Protein AF-0000000070210033 (afdb_homodimer)

pLDDT: mean 95.61, std 8.08, range [55.47, 98.96]

Structure (mmCIF, N/CA/C/O backbone):
data_AF-0000000070210033-model_v1
#
loop_
_entity.id
_entity.type
_entity.pdbx_description
1 polymer 'NAD(P)-binding protein'
#
loop_
_atom_site.group_PDB
_atom_site.id
_atom_site.type_symbol
_atom_site.label_atom_id
_atom_site.label_alt_id
_atom_site.label_comp_id
_atom_site.label_asym_id
_atom_site.label_entity_id
_atom_site.label_seq_id
_atom_site.pdbx_PDB_ins_code
_atom_site.Cartn_x
_atom_site.Cartn_y
_atom_site.Cartn_z
_atom_site.occupancy
_atom_site.B_iso_or_equiv
_atom_site.auth_seq_id
_atom_site.auth_comp_id
_atom_site.auth_asym_id
_atom_site.auth_atom_id
_atom_site.pdbx_PDB_model_num
ATOM 1 N N . MET A 1 1 ? 19.943 11.085 -7.91 1 56.71 1 MET A N 1
ATOM 2 C CA . MET A 1 1 ? 18.759 10.621 -8.628 1 56.71 1 MET A CA 1
ATOM 3 C C . MET A 1 1 ? 17.769 11.762 -8.841 1 56.71 1 MET A C 1
ATOM 5 O O . MET A 1 1 ? 17.49 12.527 -7.916 1 56.71 1 MET A O 1
ATOM 9 N N . ALA A 1 2 ? 17.487 12.07 -10.104 1 65.94 2 ALA A N 1
ATOM 10 C CA . ALA A 1 2 ? 16.53 13.128 -10.418 1 65.94 2 ALA A CA 1
ATOM 11 C C . ALA A 1 2 ? 15.145 12.55 -10.693 1 65.94 2 ALA A C 1
ATOM 13 O O . ALA A 1 2 ? 15.019 11.477 -11.287 1 65.94 2 ALA A O 1
ATOM 14 N N . PHE A 1 3 ? 14.097 13.144 -10.146 1 79.43 3 PHE A N 1
ATOM 15 C CA . PHE A 1 3 ? 12.714 12.754 -10.397 1 79.43 3 PHE A CA 1
ATOM 16 C C . PHE A 1 3 ? 12.131 13.547 -11.561 1 79.43 3 PHE A C 1
ATOM 18 O O . PHE A 1 3 ? 12.392 14.745 -11.695 1 79.43 3 PHE A O 1
ATOM 25 N N . PRO A 1 4 ? 11.462 12.76 -12.427 1 79.93 4 PRO A N 1
ATOM 26 C CA . PRO A 1 4 ? 10.789 13.547 -13.463 1 79.93 4 PRO A CA 1
ATOM 27 C C . PRO A 1 4 ? 9.85 14.603 -12.884 1 79.93 4 PRO A C 1
ATOM 29 O O . PRO A 1 4 ? 9.079 14.312 -11.966 1 79.93 4 PRO A O 1
ATOM 32 N N . PRO A 1 5 ? 10.007 15.756 -13.332 1 85.31 5 PRO A N 1
ATOM 33 C CA . PRO A 1 5 ? 9.223 16.82 -12.701 1 85.31 5 PRO A CA 1
ATOM 34 C C . PRO A 1 5 ? 7.782 16.868 -13.204 1 85.31 5 PRO A C 1
ATOM 36 O O . PRO A 1 5 ? 7.536 16.695 -14.401 1 85.31 5 PRO A O 1
ATOM 39 N N . TYR A 1 6 ? 6.819 16.996 -12.368 1 94.7 6 TYR A N 1
ATOM 40 C CA . TYR A 1 6 ? 5.425 17.268 -12.698 1 94.7 6 TYR A CA 1
ATOM 41 C C . TYR A 1 6 ? 5.235 18.724 -13.107 1 94.7 6 TYR A C 1
ATOM 43 O O . TYR A 1 6 ? 4.443 19.026 -14.002 1 94.7 6 TYR A O 1
ATOM 51 N N . THR A 1 7 ? 5.944 19.663 -12.496 1 96.8 7 THR A N 1
ATOM 52 C CA . THR A 1 7 ? 5.999 21.07 -12.878 1 96.8 7 THR A CA 1
ATOM 53 C C . THR A 1 7 ? 7.344 21.405 -13.517 1 96.8 7 THR A C 1
ATOM 55 O O . THR A 1 7 ? 8.338 20.716 -13.28 1 96.8 7 THR A O 1
ATOM 58 N N . LYS A 1 8 ? 7.424 22.388 -14.328 1 95.66 8 LYS A N 1
ATOM 59 C CA . LYS A 1 8 ? 8.664 22.818 -14.967 1 95.66 8 LYS A CA 1
ATOM 60 C C . LYS A 1 8 ? 9.668 23.324 -13.935 1 95.66 8 LYS A C 1
ATOM 62 O O . LYS A 1 8 ? 10.865 23.048 -14.039 1 95.66 8 LYS A O 1
ATOM 67 N N . THR A 1 9 ? 9.161 24.055 -13.019 1 96.87 9 THR A N 1
ATOM 68 C CA . THR A 1 9 ? 9.991 24.565 -11.934 1 96.87 9 THR A CA 1
ATOM 69 C C . THR A 1 9 ? 9.979 23.605 -10.747 1 96.87 9 THR A C 1
ATOM 71 O O . THR A 1 9 ? 8.915 23.152 -10.319 1 96.87 9 THR A O 1
ATOM 74 N N . PHE A 1 10 ? 11.129 23.242 -10.249 1 95.7 10 PHE A N 1
ATOM 75 C CA . PHE A 1 10 ? 11.326 22.354 -9.109 1 95.7 10 PHE A CA 1
ATOM 76 C C . PHE A 1 10 ? 12.088 23.063 -7.996 1 95.7 10 PHE A C 1
ATOM 78 O O . PHE A 1 10 ? 13.24 23.459 -8.18 1 95.7 10 PHE A O 1
ATOM 85 N N . HIS A 1 11 ? 11.518 23.191 -6.865 1 96.64 11 HIS A N 1
ATOM 86 C CA . HIS A 1 11 ? 12.1 23.969 -5.777 1 96.64 11 HIS A CA 1
ATOM 87 C C . HIS A 1 11 ? 12.81 23.067 -4.773 1 96.64 11 HIS A C 1
ATOM 89 O O . HIS A 1 11 ? 12.348 21.958 -4.493 1 96.64 11 HIS A O 1
ATOM 95 N N . ARG A 1 12 ? 13.816 23.572 -4.175 1 95.77 12 ARG A N 1
ATOM 96 C CA . ARG A 1 12 ? 14.548 22.844 -3.144 1 95.77 12 ARG A CA 1
ATOM 97 C C . ARG A 1 12 ? 14.51 23.59 -1.815 1 95.77 12 ARG A C 1
ATOM 99 O O . ARG A 1 12 ? 15.061 23.12 -0.817 1 95.77 12 ARG A O 1
ATOM 106 N N . GLY A 1 13 ? 13.928 24.704 -1.829 1 97.53 13 GLY A N 1
ATOM 107 C CA . GLY A 1 13 ? 13.705 25.538 -0.659 1 97.53 13 GLY A CA 1
ATOM 108 C C . GLY A 1 13 ? 12.422 26.343 -0.735 1 97.53 13 GLY A C 1
ATOM 109 O O . GLY A 1 13 ? 11.717 26.303 -1.746 1 97.53 13 GLY A O 1
ATOM 110 N N . SER A 1 14 ? 12.121 27.005 0.297 1 98.03 14 SER A N 1
ATOM 111 C CA . SER A 1 14 ? 10.946 27.87 0.306 1 98.03 14 SER A CA 1
ATOM 112 C C . SER A 1 14 ? 11.065 28.974 -0.739 1 98.03 14 SER A C 1
ATOM 114 O O . SER A 1 14 ? 12.17 29.31 -1.172 1 98.03 14 SER A O 1
ATOM 116 N N . TYR A 1 15 ? 9.993 29.466 -1.192 1 98.43 15 TYR A N 1
ATOM 117 C CA . TYR A 1 15 ? 9.917 30.542 -2.174 1 98.43 15 TYR A CA 1
ATOM 118 C C . TYR A 1 15 ? 8.675 31.396 -1.951 1 98.43 15 TYR A C 1
ATOM 120 O O . TYR A 1 15 ? 7.864 31.106 -1.069 1 98.43 15 TYR A O 1
ATOM 128 N N . ALA A 1 16 ? 8.452 32.456 -2.593 1 98.34 16 ALA A N 1
ATOM 129 C CA . ALA A 1 16 ? 7.467 33.497 -2.307 1 98.34 16 ALA A CA 1
ATOM 130 C C . ALA A 1 16 ? 6.05 32.931 -2.325 1 98.34 16 ALA A C 1
ATOM 132 O O . ALA A 1 16 ? 5.217 33.301 -1.494 1 98.34 16 ALA A O 1
ATOM 133 N N . GLY A 1 17 ? 5.741 32.015 -3.205 1 98.44 17 GLY A N 1
ATOM 134 C CA . GLY A 1 17 ? 4.4 31.493 -3.408 1 98.44 17 GLY A CA 1
ATOM 135 C C . GLY A 1 17 ? 3.882 30.699 -2.224 1 98.44 17 GLY A C 1
ATOM 136 O O . GLY A 1 17 ? 2.671 30.539 -2.058 1 98.44 17 GLY A O 1
ATOM 137 N N . ILE A 1 18 ? 4.839 30.239 -1.343 1 98.82 18 ILE A N 1
ATOM 138 C CA . ILE A 1 18 ? 4.398 29.399 -0.235 1 98.82 18 ILE A CA 1
ATOM 139 C C . ILE A 1 18 ? 4.888 29.988 1.086 1 98.82 18 ILE A C 1
ATOM 141 O O . ILE A 1 18 ? 4.934 29.293 2.104 1 98.82 18 ILE A O 1
ATOM 145 N N . ASP A 1 19 ? 5.311 31.251 1.112 1 98.82 19 ASP A N 1
ATOM 146 C CA . ASP A 1 19 ? 5.798 31.919 2.315 1 98.82 19 ASP A CA 1
ATOM 147 C C . ASP A 1 19 ? 4.708 31.993 3.382 1 98.82 19 ASP A C 1
ATOM 149 O O . ASP A 1 19 ? 3.67 32.623 3.172 1 98.82 19 ASP A O 1
ATOM 153 N N . PRO A 1 20 ? 4.911 31.432 4.564 1 98.64 20 PRO A N 1
ATOM 154 C CA . PRO A 1 20 ? 3.854 31.355 5.576 1 98.64 20 PRO A CA 1
ATOM 155 C C . PRO A 1 20 ? 3.413 32.729 6.074 1 98.64 20 PRO A C 1
ATOM 157 O O . PRO A 1 20 ? 2.354 32.854 6.694 1 98.64 20 PRO A O 1
ATOM 160 N N . SER A 1 21 ? 4.181 33.733 5.837 1 98.46 21 SER A N 1
ATOM 161 C CA . SER A 1 21 ? 3.855 35.065 6.337 1 98.46 21 SER A CA 1
ATOM 162 C C . SER A 1 21 ? 2.853 35.767 5.427 1 98.46 21 SER A C 1
ATOM 164 O O . SER A 1 21 ? 2.34 36.835 5.767 1 98.46 21 SER A O 1
ATOM 166 N N . ARG A 1 22 ? 2.555 35.194 4.24 1 98.46 22 ARG A N 1
ATOM 167 C CA . ARG A 1 22 ? 1.55 35.777 3.357 1 98.46 22 ARG A CA 1
ATOM 168 C C . ARG A 1 22 ? 0.189 35.836 4.042 1 98.46 22 ARG A C 1
ATOM 170 O O . ARG A 1 22 ? -0.288 34.833 4.576 1 98.46 22 ARG A O 1
ATOM 177 N N . PRO A 1 23 ? -0.469 36.957 3.997 1 98.13 23 PRO A N 1
ATOM 178 C CA . PRO A 1 23 ? -1.758 37.099 4.679 1 98.13 23 PRO A CA 1
ATOM 179 C C . PRO A 1 23 ? -2.817 36.138 4.144 1 98.13 23 PRO A C 1
ATOM 181 O O . PRO A 1 23 ? -3.689 35.693 4.895 1 98.13 23 PRO A O 1
ATOM 184 N N . GLU A 1 24 ? -2.724 35.791 2.845 1 97.89 24 GLU A N 1
ATOM 185 C CA . GLU A 1 24 ? -3.704 34.916 2.208 1 97.89 24 GLU A CA 1
ATOM 186 C C . GLU A 1 24 ? -3.604 33.492 2.747 1 97.89 24 GLU A C 1
ATOM 188 O O . GLU A 1 24 ? -4.517 32.686 2.559 1 97.89 24 GLU A O 1
ATOM 193 N N . LEU A 1 25 ? -2.464 33.172 3.457 1 98.66 25 LEU A N 1
ATOM 194 C CA . LEU A 1 25 ? -2.233 31.82 3.953 1 98.66 25 LEU A CA 1
ATOM 195 C C . LEU A 1 25 ? -2.451 31.751 5.461 1 98.66 25 LEU A C 1
ATOM 197 O O . LEU A 1 25 ? -2.125 30.744 6.094 1 98.66 25 LEU A O 1
ATOM 201 N N . SER A 1 26 ? -2.985 32.823 6.038 1 98.74 26 SER A N 1
ATOM 202 C CA . SER A 1 26 ? -3.133 32.923 7.486 1 98.74 26 SER A CA 1
ATOM 203 C C . SER A 1 26 ? -3.951 31.76 8.039 1 98.74 26 SER A C 1
ATOM 205 O O . SER A 1 26 ? -4.983 31.395 7.472 1 98.74 26 SER A O 1
ATOM 207 N N . THR A 1 27 ? -3.48 31.236 9.176 1 98.58 27 THR A N 1
ATOM 208 C CA . THR A 1 27 ? -4.213 30.192 9.883 1 98.58 27 THR A CA 1
ATOM 209 C C . THR A 1 27 ? -4.677 30.687 11.25 1 98.58 27 THR A C 1
ATOM 211 O O . THR A 1 27 ? -4.825 29.898 12.185 1 98.58 27 THR A O 1
ATOM 214 N N . SER A 1 28 ? -4.759 32.03 11.337 1 98.32 28 SER A N 1
ATOM 215 C CA . SER A 1 28 ? -5.306 32.633 12.548 1 98.32 28 SER A CA 1
ATOM 216 C C . SER A 1 28 ? -6.688 32.072 12.869 1 98.32 28 SER A C 1
ATOM 218 O O . SER A 1 28 ? -7.523 31.917 11.975 1 98.32 28 SER A O 1
ATOM 220 N N . GLY A 1 29 ? -6.873 31.681 14.12 1 98.05 29 GLY A N 1
ATOM 221 C CA . GLY A 1 29 ? -8.162 31.183 14.571 1 98.05 29 GLY A CA 1
ATOM 222 C C . GLY A 1 29 ? -8.288 29.675 14.47 1 98.05 29 GLY A C 1
ATOM 223 O O . GLY A 1 29 ? -9.286 29.099 14.908 1 98.05 29 GLY A O 1
ATOM 224 N N . LYS A 1 30 ? -7.311 29.044 13.954 1 98.63 30 LYS A N 1
ATOM 225 C CA . LYS A 1 30 ? -7.356 27.596 13.778 1 98.63 30 LYS A CA 1
ATOM 226 C C . LYS A 1 30 ? -6.602 26.882 14.896 1 98.63 30 LYS A C 1
ATOM 228 O O . LYS A 1 30 ? -5.745 27.478 15.553 1 98.63 30 LYS A O 1
ATOM 233 N N . VAL A 1 31 ? -6.968 25.667 15.124 1 98.89 31 VAL A N 1
ATOM 234 C CA . VAL A 1 31 ? -6.218 24.743 15.969 1 98.89 31 VAL A CA 1
ATOM 235 C C . VAL A 1 31 ? -5.526 23.695 15.1 1 98.89 31 VAL A C 1
ATOM 237 O O . VAL A 1 31 ? -6.172 23.025 14.291 1 98.89 31 VAL A O 1
ATOM 240 N N . VAL A 1 32 ? -4.198 23.562 15.254 1 98.92 32 VAL A N 1
ATOM 241 C CA . VAL A 1 32 ? -3.445 22.613 14.44 1 98.92 32 VAL A CA 1
ATOM 242 C C . VAL A 1 32 ? -2.773 21.579 15.341 1 98.92 32 VAL A C 1
ATOM 244 O O . VAL A 1 32 ? -2.26 21.918 16.41 1 98.92 32 VAL A O 1
ATOM 247 N N . LEU A 1 33 ? -2.876 20.319 14.992 1 98.94 33 LEU A N 1
ATOM 248 C CA . LEU A 1 33 ? -2.18 19.232 15.672 1 98.94 33 LEU A CA 1
ATOM 249 C C . LEU A 1 33 ? -1.154 18.582 14.749 1 98.94 33 LEU A C 1
ATOM 251 O O . LEU A 1 33 ? -1.484 18.184 13.629 1 98.94 33 LEU A O 1
ATOM 255 N N . ILE A 1 34 ? 0.093 18.484 15.184 1 98.95 34 ILE A N 1
ATOM 256 C CA . ILE A 1 34 ? 1.198 17.96 14.388 1 98.95 34 ILE A CA 1
ATOM 257 C C . ILE A 1 34 ? 1.82 16.759 15.096 1 98.95 34 ILE A C 1
ATOM 259 O O . ILE A 1 34 ? 2.298 16.876 16.227 1 98.95 34 ILE A O 1
ATOM 263 N N . THR A 1 35 ? 1.81 15.63 14.47 1 98.88 35 THR A N 1
ATOM 264 C CA . THR A 1 35 ? 2.517 14.482 15.026 1 98.88 35 THR A CA 1
ATOM 265 C C . THR A 1 35 ? 3.99 14.509 14.625 1 98.88 35 THR A C 1
ATOM 267 O O . THR A 1 35 ? 4.341 15.03 13.565 1 98.88 35 THR A O 1
ATOM 270 N N . GLY A 1 36 ? 4.812 13.935 15.465 1 98.2 36 GLY A N 1
ATOM 271 C CA . GLY A 1 36 ? 6.241 14.086 15.241 1 98.2 36 GLY A CA 1
ATOM 272 C C . GLY A 1 36 ? 6.717 15.52 15.375 1 98.2 36 GLY A C 1
ATOM 273 O O . GLY A 1 36 ? 7.649 15.938 14.684 1 98.2 36 GLY A O 1
ATOM 274 N N . GLY A 1 37 ? 6.081 16.263 16.156 1 97.94 37 GLY A N 1
ATOM 275 C CA . GLY A 1 37 ? 6.304 17.698 16.23 1 97.94 37 GLY A CA 1
ATOM 276 C C . GLY A 1 37 ? 7.52 18.071 17.056 1 97.94 37 GLY A C 1
ATOM 277 O O . GLY A 1 37 ? 7.858 19.251 17.175 1 97.94 37 GLY A O 1
ATOM 278 N N . GLY A 1 38 ? 8.256 17.077 17.562 1 96.37 38 GLY A N 1
ATOM 279 C CA . GLY A 1 38 ? 9.364 17.347 18.465 1 96.37 38 GLY A CA 1
ATOM 280 C C . GLY A 1 38 ? 10.697 17.472 17.753 1 96.37 38 GLY A C 1
ATOM 281 O O . GLY A 1 38 ? 11.688 17.898 18.349 1 96.37 38 GLY A O 1
ATOM 282 N N . SER A 1 39 ? 10.76 17.134 16.461 1 93.8 39 SER A N 1
ATOM 283 C CA . SER A 1 39 ? 12.035 17.178 15.752 1 93.8 39 SER A CA 1
ATOM 284 C C . SER A 1 39 ? 11.828 17.175 14.242 1 93.8 39 SER A C 1
ATOM 286 O O . SER A 1 39 ? 10.706 16.992 13.764 1 93.8 39 SER A O 1
ATOM 288 N N . GLY A 1 40 ? 12.888 17.545 13.581 1 95.55 40 GLY A N 1
ATOM 289 C CA . GLY A 1 40 ? 12.912 17.405 12.133 1 95.55 40 GLY A CA 1
ATOM 290 C C . GLY A 1 40 ? 11.862 18.249 11.435 1 95.55 40 GLY A C 1
ATOM 291 O O . GLY A 1 40 ? 11.718 19.438 11.729 1 95.55 40 GLY A O 1
ATOM 292 N N . ILE A 1 41 ? 11.198 17.648 10.481 1 97.99 41 ILE A N 1
ATOM 293 C CA . ILE A 1 41 ? 10.239 18.332 9.621 1 97.99 41 ILE A CA 1
ATOM 294 C C . ILE A 1 41 ? 9.036 18.783 10.446 1 97.99 41 ILE A C 1
ATOM 296 O O . ILE A 1 41 ? 8.551 19.905 10.286 1 97.99 41 ILE A O 1
ATOM 300 N N . GLY A 1 42 ? 8.57 17.931 11.417 1 98.48 42 GLY A N 1
ATOM 301 C CA . GLY A 1 42 ? 7.419 18.253 12.245 1 98.48 42 GLY A CA 1
ATOM 302 C C . GLY A 1 42 ? 7.627 19.487 13.102 1 98.48 42 GLY A C 1
ATOM 303 O O . GLY A 1 42 ? 6.722 20.314 13.239 1 98.48 42 GLY A O 1
ATOM 304 N N . CYS A 1 43 ? 8.82 19.573 13.638 1 98.33 43 CYS A N 1
ATOM 305 C CA . CYS A 1 43 ? 9.173 20.75 14.423 1 98.33 43 CYS A CA 1
ATOM 306 C C . CYS A 1 43 ? 9.12 22.011 13.568 1 98.33 43 CYS A C 1
ATOM 308 O O . CYS A 1 43 ? 8.536 23.017 13.974 1 98.33 43 CYS A O 1
ATOM 310 N N . ARG A 1 44 ? 9.652 21.968 12.416 1 98.46 44 ARG A N 1
ATOM 311 C CA . ARG A 1 44 ? 9.713 23.145 11.556 1 98.46 44 ARG A CA 1
ATOM 312 C C . ARG A 1 44 ? 8.331 23.505 11.021 1 98.46 44 ARG A C 1
ATOM 314 O O . ARG A 1 44 ? 8.022 24.682 10.826 1 98.46 44 ARG A O 1
ATOM 321 N N . ILE A 1 45 ? 7.476 22.48 10.778 1 98.91 45 ILE A N 1
ATOM 322 C CA . ILE A 1 45 ? 6.095 22.723 10.378 1 98.91 45 ILE A CA 1
ATOM 323 C C . ILE A 1 45 ? 5.363 23.481 11.483 1 98.91 45 ILE A C 1
ATOM 325 O O . ILE A 1 45 ? 4.615 24.422 11.208 1 98.91 45 ILE A O 1
ATOM 329 N N . ALA A 1 46 ? 5.591 23.108 12.715 1 98.9 46 ALA A N 1
ATOM 330 C CA . ALA A 1 46 ? 4.961 23.8 13.837 1 98.9 46 ALA A CA 1
ATOM 331 C C . ALA A 1 46 ? 5.351 25.275 13.86 1 98.9 46 ALA A C 1
ATOM 333 O O . ALA A 1 46 ? 4.498 26.147 14.041 1 98.9 46 ALA A O 1
ATOM 334 N N . HIS A 1 47 ? 6.623 25.575 13.611 1 98.84 47 HIS A N 1
ATOM 335 C CA . HIS A 1 47 ? 7.09 26.955 13.54 1 98.84 47 HIS A CA 1
ATOM 336 C C . HIS A 1 47 ? 6.413 27.708 12.4 1 98.84 47 HIS A C 1
ATOM 338 O O . HIS A 1 47 ? 6.045 28.875 12.553 1 98.84 47 HIS A O 1
ATOM 344 N N . ALA A 1 48 ? 6.275 27.043 11.276 1 98.92 48 ALA A N 1
ATOM 345 C CA . ALA A 1 48 ? 5.67 27.675 10.106 1 98.92 48 ALA A CA 1
ATOM 346 C C . ALA A 1 48 ? 4.214 28.044 10.374 1 98.92 48 ALA A C 1
ATOM 348 O O . ALA A 1 48 ? 3.749 29.108 9.957 1 98.92 48 ALA A O 1
ATOM 349 N N . PHE A 1 49 ? 3.477 27.212 11.09 1 98.94 49 PHE A N 1
ATOM 350 C CA . PHE A 1 49 ? 2.091 27.52 11.423 1 98.94 49 PHE A CA 1
ATOM 351 C C . PHE A 1 49 ? 2.016 28.694 12.392 1 98.94 49 PHE A C 1
ATOM 353 O O . PHE A 1 49 ? 1.119 29.534 12.289 1 98.94 49 PHE A O 1
ATOM 360 N N . ALA A 1 50 ? 2.95 28.78 13.333 1 98.9 50 ALA A N 1
ATOM 361 C CA . ALA A 1 50 ? 3.011 29.95 14.205 1 98.9 50 ALA A CA 1
ATOM 362 C C . ALA A 1 50 ? 3.252 31.223 13.399 1 98.9 50 ALA A C 1
ATOM 364 O O . ALA A 1 50 ? 2.609 32.248 13.638 1 98.9 50 ALA A O 1
ATOM 365 N N . THR A 1 51 ? 4.141 31.12 12.428 1 98.79 51 THR A N 1
ATOM 366 C CA . THR A 1 51 ? 4.46 32.249 11.561 1 98.79 51 THR A CA 1
ATOM 367 C C . THR A 1 51 ? 3.232 32.683 10.765 1 98.79 51 THR A C 1
ATOM 369 O O . THR A 1 51 ? 3.04 33.874 10.511 1 98.79 51 THR A O 1
ATOM 372 N N . SER A 1 52 ? 2.363 31.736 10.437 1 98.74 52 SER A N 1
ATOM 373 C CA . SER A 1 52 ? 1.172 32.026 9.645 1 98.74 52 SER A CA 1
ATOM 374 C C . SER A 1 52 ? 0.044 32.564 10.518 1 98.74 52 SER A C 1
ATOM 376 O O . SER A 1 52 ? -1.077 32.758 10.043 1 98.74 52 SER A O 1
ATOM 378 N N . GLY A 1 53 ? 0.309 32.692 11.853 1 98.62 53 GLY A N 1
ATOM 379 C CA . GLY A 1 53 ? -0.645 33.339 12.739 1 98.62 53 GLY A CA 1
ATOM 380 C C . GLY A 1 53 ? -1.412 32.36 13.607 1 98.62 53 GLY A C 1
ATOM 381 O O . GLY A 1 53 ? -2.307 32.757 14.357 1 98.62 53 GLY A O 1
ATOM 382 N N . CYS A 1 54 ? -1.11 31.105 13.563 1 98.73 54 CYS A N 1
ATOM 383 C CA . CYS A 1 54 ? -1.774 30.12 14.41 1 98.73 54 CYS A CA 1
ATOM 384 C C . CYS A 1 54 ? -1.357 30.285 15.867 1 98.73 54 CYS A C 1
ATOM 386 O O . CYS A 1 54 ? -0.169 30.227 16.187 1 98.73 54 CYS A O 1
ATOM 388 N N . LYS A 1 55 ? -2.296 30.405 16.75 1 98.57 55 LYS A N 1
ATOM 389 C CA . LYS A 1 55 ? -1.973 30.655 18.152 1 98.57 55 LYS A CA 1
ATOM 390 C C . LYS A 1 55 ? -2.2 29.406 18.999 1 98.57 55 LYS A C 1
ATOM 392 O O . LYS A 1 55 ? -1.831 29.372 20.175 1 98.57 55 LYS A O 1
ATOM 397 N N . LYS A 1 56 ? -2.865 28.388 18.451 1 98.89 56 LYS A N 1
ATOM 398 C CA . LYS A 1 56 ? -3.176 27.142 19.146 1 98.89 56 LYS A CA 1
ATOM 399 C C . LYS A 1 56 ? -2.584 25.941 18.415 1 98.89 56 LYS A C 1
ATOM 401 O O . LYS A 1 56 ? -3.142 25.477 17.418 1 98.89 56 LYS A O 1
ATOM 406 N N . ILE A 1 57 ? -1.471 25.424 18.921 1 98.93 57 ILE A N 1
ATOM 407 C CA . ILE A 1 57 ? -0.719 24.357 18.27 1 98.93 57 ILE A CA 1
ATOM 408 C C . ILE A 1 57 ? -0.543 23.187 19.236 1 98.93 57 ILE A C 1
ATOM 410 O O . ILE A 1 57 ? -0.108 23.373 20.374 1 98.93 57 ILE A O 1
ATOM 414 N N . ALA A 1 58 ? -0.936 22.026 18.865 1 98.93 58 ALA A N 1
ATOM 415 C CA . ALA A 1 58 ? -0.629 20.8 19.598 1 98.93 58 ALA A CA 1
ATOM 416 C C . ALA A 1 58 ? 0.451 19.991 18.884 1 98.93 58 ALA A C 1
ATOM 418 O O . ALA A 1 58 ? 0.434 19.868 17.657 1 98.93 58 ALA A O 1
ATOM 419 N N . ILE A 1 59 ? 1.433 19.48 19.611 1 98.88 59 ILE A N 1
ATOM 420 C CA . ILE A 1 59 ? 2.456 18.599 19.058 1 98.88 59 ILE A CA 1
ATOM 421 C C . ILE A 1 59 ? 2.441 17.264 19.799 1 98.88 59 ILE A C 1
ATOM 423 O O . ILE A 1 59 ? 2.219 17.221 21.011 1 98.88 59 ILE A O 1
ATOM 427 N N . LEU A 1 60 ? 2.535 16.242 19.047 1 98.61 60 LEU A N 1
ATOM 428 C CA . LEU A 1 60 ? 2.524 14.872 19.547 1 98.61 60 LEU A CA 1
ATOM 429 C C . LEU A 1 60 ? 3.816 14.149 19.183 1 98.61 60 LEU A C 1
ATOM 431 O O . LEU A 1 60 ? 4.312 14.282 18.062 1 98.61 60 LEU A O 1
ATOM 435 N N . GLY A 1 61 ? 4.371 13.376 20.043 1 97.83 61 GLY A N 1
ATOM 436 C CA . GLY A 1 61 ? 5.558 12.572 19.801 1 97.83 61 GLY A CA 1
ATOM 437 C C . GLY A 1 61 ? 5.883 11.629 20.944 1 97.83 61 GLY A C 1
ATOM 438 O O . GLY A 1 61 ? 5.132 11.543 21.918 1 97.83 61 GLY A O 1
ATOM 439 N N . ARG A 1 62 ? 6.971 10.954 20.909 1 95.98 62 ARG A N 1
ATOM 440 C CA . ARG A 1 62 ? 7.287 9.896 21.863 1 95.98 62 ARG A CA 1
ATOM 441 C C . ARG A 1 62 ? 8.276 10.385 22.916 1 95.98 62 ARG A C 1
ATOM 443 O O . ARG A 1 62 ? 8.429 9.761 23.968 1 95.98 62 ARG A O 1
ATOM 450 N N . THR A 1 63 ? 8.934 11.475 22.551 1 95.44 63 THR A N 1
ATOM 451 C CA . THR A 1 63 ? 10.017 11.929 23.417 1 95.44 63 THR A CA 1
ATOM 452 C C . THR A 1 63 ? 9.649 13.242 24.101 1 95.44 63 THR A C 1
ATOM 454 O O . THR A 1 63 ? 9.614 14.294 23.46 1 95.44 63 THR A O 1
ATOM 457 N N . VAL A 1 64 ? 9.54 13.201 25.331 1 96.05 64 VAL A N 1
ATOM 458 C CA . VAL A 1 64 ? 9.091 14.349 26.113 1 96.05 64 VAL A CA 1
ATOM 459 C C . VAL A 1 64 ? 10.072 15.507 25.941 1 96.05 64 VAL A C 1
ATOM 461 O O . VAL A 1 64 ? 9.661 16.648 25.718 1 96.05 64 VAL A O 1
ATOM 464 N N . GLY A 1 65 ? 11.337 15.26 26.02 1 97.56 65 GLY A N 1
ATOM 465 C CA . GLY A 1 65 ? 12.352 16.297 25.927 1 97.56 65 GLY A CA 1
ATOM 466 C C . GLY A 1 65 ? 12.298 17.071 24.624 1 97.56 65 GLY A C 1
ATOM 467 O O . GLY A 1 65 ? 12.387 18.301 24.622 1 97.56 65 GLY A O 1
ATOM 468 N N . SER A 1 66 ? 12.16 16.389 23.532 1 97.5 66 SER A N 1
ATOM 469 C CA . SER A 1 66 ? 12.103 17.037 22.225 1 97.5 66 SER A CA 1
ATOM 470 C C . SER A 1 66 ? 10.833 17.866 22.074 1 97.5 66 SER A C 1
ATOM 472 O O . SER A 1 66 ? 10.86 18.953 21.493 1 97.5 66 SER A O 1
ATOM 474 N N . LEU A 1 67 ? 9.748 17.39 22.652 1 98.49 67 LEU A N 1
ATOM 475 C CA . LEU A 1 67 ? 8.482 18.112 22.586 1 98.49 67 LEU A CA 1
ATOM 476 C C . LEU A 1 67 ? 8.548 19.401 23.399 1 98.49 67 LEU A C 1
ATOM 478 O O . LEU A 1 67 ? 8.114 20.456 22.932 1 98.49 67 LEU A O 1
ATOM 482 N N . GLU A 1 68 ? 9.109 19.329 24.52 1 98.4 68 GLU A N 1
ATOM 483 C CA . GLU A 1 68 ? 9.222 20.499 25.386 1 98.4 68 GLU A CA 1
ATOM 484 C C . GLU A 1 68 ? 10.15 21.548 24.779 1 98.4 68 GLU A C 1
ATOM 486 O O . GLU A 1 68 ? 9.908 22.749 24.911 1 98.4 68 GLU A O 1
ATOM 491 N N . LYS A 1 69 ? 11.183 21.092 24.198 1 98.55 69 LYS A N 1
ATOM 492 C CA . LYS A 1 69 ? 12.088 22.016 23.52 1 98.55 69 LYS A CA 1
ATOM 493 C C . LYS A 1 69 ? 11.365 22.781 22.415 1 98.55 69 LYS A C 1
ATOM 495 O O . LYS A 1 69 ? 11.468 24.007 22.332 1 98.55 69 LYS A O 1
ATOM 500 N N . THR A 1 70 ? 10.634 22.075 21.594 1 98.57 70 THR A N 1
ATOM 501 C CA . THR A 1 70 ? 9.871 22.694 20.515 1 98.57 70 THR A CA 1
ATOM 502 C C . THR A 1 70 ? 8.843 23.673 21.074 1 98.57 70 THR A C 1
ATOM 504 O O . THR A 1 70 ? 8.704 24.79 20.57 1 98.57 70 THR A O 1
ATOM 507 N N . LYS A 1 71 ? 8.15 23.295 22.093 1 98.71 71 LYS A N 1
ATOM 508 C CA . LYS A 1 71 ? 7.164 24.144 22.755 1 98.71 71 LYS A CA 1
ATOM 509 C C . LYS A 1 71 ? 7.793 25.451 23.228 1 98.71 71 LYS A C 1
ATOM 511 O O . LYS A 1 71 ? 7.302 26.535 22.906 1 98.71 71 LYS A O 1
ATOM 516 N N . LYS A 1 72 ? 8.883 25.374 23.894 1 98.55 72 LYS A N 1
ATOM 517 C CA . LYS A 1 72 ? 9.552 26.548 24.447 1 98.55 72 LYS A CA 1
ATOM 518 C C . LYS A 1 72 ? 10.023 27.485 23.338 1 98.55 72 LYS A C 1
ATOM 520 O O . LYS A 1 72 ? 9.884 28.705 23.447 1 98.55 72 LYS A O 1
ATOM 525 N N . GLU A 1 73 ? 10.534 26.891 22.325 1 98.66 73 GLU A N 1
ATOM 526 C CA . GLU A 1 73 ? 11.035 27.69 21.211 1 98.66 73 GLU A CA 1
ATOM 527 C C . GLU A 1 73 ? 9.908 28.471 20.541 1 98.66 73 GLU A C 1
ATOM 529 O O . GLU A 1 73 ? 10.038 29.673 20.297 1 98.66 73 GLU A O 1
ATOM 534 N N . ILE A 1 74 ? 8.834 27.826 20.272 1 98.76 74 ILE A N 1
ATOM 535 C CA . ILE A 1 74 ? 7.735 28.446 19.54 1 98.76 74 ILE A CA 1
ATOM 536 C C . ILE A 1 74 ? 7.084 29.524 20.402 1 98.76 74 ILE A C 1
ATOM 538 O O . ILE A 1 74 ? 6.834 30.637 19.932 1 98.76 74 ILE A O 1
ATOM 542 N N . GLU A 1 75 ? 6.815 29.207 21.636 1 98.62 75 GLU A N 1
ATOM 543 C CA . GLU A 1 75 ? 6.17 30.164 22.53 1 98.62 75 GLU A CA 1
ATOM 544 C C . GLU A 1 75 ? 7.076 31.362 22.801 1 98.62 75 GLU A C 1
ATOM 546 O O . GLU A 1 75 ? 6.593 32.473 23.03 1 98.62 75 GLU A O 1
ATOM 551 N N . GLY A 1 76 ? 8.355 31.126 22.761 1 98.37 76 GLY A N 1
ATOM 552 C CA . GLY A 1 76 ? 9.309 32.212 22.924 1 98.37 76 GLY A CA 1
ATOM 553 C C . GLY A 1 76 ? 9.412 33.104 21.701 1 98.37 76 GLY A C 1
ATOM 554 O O . GLY A 1 76 ? 9.553 34.322 21.826 1 98.37 76 GLY A O 1
ATOM 555 N N . ASP A 1 77 ? 9.311 32.509 20.544 1 97.81 77 ASP A N 1
ATOM 556 C CA . ASP A 1 77 ? 9.547 33.209 19.286 1 97.81 77 ASP A CA 1
ATOM 557 C C . ASP A 1 77 ? 8.277 33.902 18.796 1 97.81 77 ASP A C 1
ATOM 559 O O . ASP A 1 77 ? 8.339 34.808 17.963 1 97.81 77 ASP A O 1
ATOM 563 N N . HIS A 1 78 ? 7.104 33.45 19.299 1 97.45 78 HIS A N 1
ATOM 564 C CA . HIS A 1 78 ? 5.828 33.951 18.802 1 97.45 78 HIS A CA 1
ATOM 565 C C . HIS A 1 78 ? 4.909 34.355 19.95 1 97.45 78 HIS A C 1
ATOM 567 O O . HIS A 1 78 ? 4.38 33.496 20.659 1 97.45 78 HIS A O 1
ATOM 573 N N . ALA A 1 79 ? 4.62 35.567 20.057 1 95.79 79 ALA A N 1
ATOM 574 C CA . ALA A 1 79 ? 3.788 36.078 21.144 1 95.79 79 ALA A CA 1
ATOM 575 C C . ALA A 1 79 ? 2.354 35.569 21.023 1 95.79 79 ALA A C 1
ATOM 577 O O . ALA A 1 79 ? 1.768 35.598 19.938 1 95.79 79 ALA A O 1
ATOM 578 N N . GLY A 1 80 ? 1.878 35.05 22.088 1 97.44 80 GLY A N 1
ATOM 579 C CA . GLY A 1 80 ? 0.469 34.696 22.147 1 97.44 80 GLY A CA 1
ATOM 580 C C . GLY A 1 80 ? 0.192 33.276 21.688 1 97.44 80 GLY A C 1
ATOM 581 O O . GLY A 1 80 ? -0.956 32.827 21.703 1 97.44 80 GLY A O 1
ATOM 582 N N . VAL A 1 81 ? 1.264 32.625 21.268 1 98.51 81 VAL A N 1
ATOM 583 C CA . VAL A 1 81 ? 1.078 31.248 20.821 1 98.51 81 VAL A CA 1
ATOM 584 C C . VAL A 1 81 ? 1.115 30.306 22.022 1 98.51 81 VAL A C 1
ATOM 586 O O . VAL A 1 81 ? 1.933 30.477 22.929 1 98.51 81 VAL A O 1
ATOM 589 N N . THR A 1 82 ? 0.202 29.366 22.116 1 98.6 82 THR A N 1
ATOM 590 C CA . THR A 1 82 ? 0.182 28.277 23.085 1 98.6 82 THR A CA 1
ATOM 591 C C . THR A 1 82 ? 0.457 26.94 22.403 1 98.6 82 THR A C 1
ATOM 593 O O . THR A 1 82 ? -0.234 26.569 21.451 1 98.6 82 THR A O 1
ATOM 596 N N . VAL A 1 83 ? 1.46 26.265 22.881 1 98.82 83 VAL A N 1
ATOM 597 C CA . VAL A 1 83 ? 1.782 24.938 22.366 1 98.82 83 VAL A CA 1
ATOM 598 C C . VAL A 1 83 ? 1.433 23.879 23.41 1 98.82 83 VAL A C 1
ATOM 600 O O . VAL A 1 83 ? 1.914 23.935 24.544 1 98.82 83 VAL A O 1
ATOM 603 N N . HIS A 1 84 ? 0.566 22.993 23.084 1 98.74 84 HIS A N 1
ATOM 604 C CA . HIS A 1 84 ? 0.214 21.85 23.92 1 98.74 84 HIS A CA 1
ATOM 605 C C . HIS A 1 84 ? 0.968 20.598 23.487 1 98.74 84 HIS A C 1
ATOM 607 O O . HIS A 1 84 ? 0.846 20.159 22.341 1 98.74 84 HIS A O 1
ATOM 613 N N . ALA A 1 85 ? 1.748 20.018 24.385 1 98.6 85 ALA A N 1
ATOM 614 C CA . ALA A 1 85 ? 2.545 18.837 24.064 1 98.6 85 ALA A CA 1
ATOM 615 C C . ALA A 1 85 ? 1.91 17.574 24.639 1 98.6 85 ALA A C 1
ATOM 617 O O . ALA A 1 85 ? 1.474 17.561 25.793 1 98.6 85 ALA A O 1
ATOM 618 N N . GLU A 1 86 ? 1.779 16.523 23.819 1 97.73 86 GLU A N 1
ATOM 619 C CA . GLU A 1 86 ? 1.276 15.215 24.23 1 97.73 86 GLU A CA 1
ATOM 620 C C . GLU A 1 86 ? 2.261 14.107 23.87 1 97.73 86 GLU A C 1
ATOM 622 O O . GLU A 1 86 ? 2.857 14.125 22.791 1 97.73 86 GLU A O 1
ATOM 627 N N . ILE A 1 87 ? 2.413 13.177 24.768 1 97.8 87 ILE A N 1
ATOM 628 C CA . ILE A 1 87 ? 3.241 12.005 24.507 1 97.8 87 ILE A CA 1
ATOM 629 C C . ILE A 1 87 ? 2.366 10.85 24.026 1 97.8 87 ILE A C 1
ATOM 631 O O . ILE A 1 87 ? 1.418 10.455 24.709 1 97.8 87 ILE A O 1
ATOM 635 N N . ALA A 1 88 ? 2.672 10.315 22.86 1 98.07 88 ALA A N 1
ATOM 636 C CA . ALA A 1 88 ? 1.945 9.147 22.367 1 98.07 88 ALA A CA 1
ATOM 637 C C . ALA A 1 88 ? 2.711 8.46 21.241 1 98.07 88 ALA A C 1
ATOM 639 O O . ALA A 1 88 ? 3.312 9.125 20.393 1 98.07 88 ALA A O 1
ATOM 640 N N . ASP A 1 89 ? 2.733 7.175 21.289 1 98.25 89 ASP A N 1
ATOM 641 C CA . ASP A 1 89 ? 3.074 6.348 20.136 1 98.25 89 ASP A CA 1
ATOM 642 C C . ASP A 1 89 ? 1.874 6.18 19.207 1 98.25 89 ASP A C 1
ATOM 644 O O . ASP A 1 89 ? 0.829 5.672 19.619 1 98.25 89 ASP A O 1
ATOM 648 N N . ILE A 1 90 ? 2.041 6.577 17.955 1 98.64 90 ILE A N 1
ATOM 649 C CA . ILE A 1 90 ? 0.871 6.622 17.085 1 98.64 90 ILE A CA 1
ATOM 650 C C . ILE A 1 90 ? 0.38 5.203 16.806 1 98.64 90 ILE A C 1
ATOM 652 O O . ILE A 1 90 ? -0.738 5.01 16.322 1 98.64 90 ILE A O 1
ATOM 656 N N . ALA A 1 91 ? 1.211 4.178 17.03 1 98.28 91 ALA A N 1
ATOM 657 C CA . ALA A 1 91 ? 0.788 2.794 16.83 1 98.28 91 ALA A CA 1
ATOM 658 C C . ALA A 1 91 ? -0.09 2.317 17.984 1 98.28 91 ALA A C 1
ATOM 660 O O . ALA A 1 91 ? -0.709 1.254 17.902 1 98.28 91 ALA A O 1
ATOM 661 N N . ASP A 1 92 ? -0.123 3.064 19.053 1 98.47 92 ASP A N 1
ATOM 662 C CA . ASP A 1 92 ? -0.946 2.748 20.216 1 98.47 92 ASP A CA 1
ATOM 663 C C . ASP A 1 92 ? -2.309 3.432 20.126 1 98.47 92 ASP A C 1
ATOM 665 O O . ASP A 1 92 ? -2.431 4.625 20.41 1 98.47 92 ASP A O 1
ATOM 669 N N . THR A 1 93 ? -3.294 2.677 19.85 1 98.22 93 THR A N 1
ATOM 670 C CA . THR A 1 93 ? -4.628 3.192 19.561 1 98.22 93 THR A CA 1
ATOM 671 C C . THR A 1 93 ? -5.154 4.017 20.732 1 98.22 93 THR A C 1
ATOM 673 O O . THR A 1 93 ? -5.643 5.133 20.541 1 98.22 93 THR A O 1
ATOM 676 N N . GLU A 1 94 ? -5.048 3.54 21.887 1 98.21 94 GLU A N 1
ATOM 677 C CA . GLU A 1 94 ? -5.577 4.224 23.063 1 98.21 94 GLU A CA 1
ATOM 678 C C . GLU A 1 94 ? -4.789 5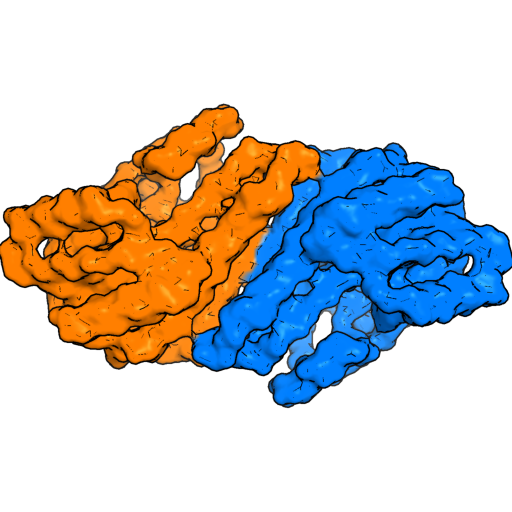.497 23.362 1 98.21 94 GLU A C 1
ATOM 680 O O . GLU A 1 94 ? -5.372 6.525 23.712 1 98.21 94 GLU A O 1
ATOM 685 N N . ALA A 1 95 ? -3.474 5.43 23.254 1 98.57 95 ALA A N 1
ATOM 686 C CA . ALA A 1 95 ? -2.633 6.594 23.518 1 98.57 95 ALA A CA 1
ATOM 687 C C . ALA A 1 95 ? -2.956 7.734 22.557 1 98.57 95 ALA A C 1
ATOM 689 O O . ALA A 1 95 ? -2.982 8.901 22.955 1 98.57 95 ALA A O 1
ATOM 690 N N . VAL A 1 96 ? -3.226 7.39 21.333 1 98.75 96 VAL A N 1
ATOM 691 C CA . VAL A 1 96 ? -3.536 8.401 20.327 1 98.75 96 VAL A CA 1
ATOM 692 C C . VAL A 1 96 ? -4.888 9.039 20.635 1 98.75 96 VAL A C 1
ATOM 694 O O . VAL A 1 96 ? -5.03 10.263 20.585 1 98.75 96 VAL A O 1
ATOM 697 N N . SER A 1 97 ? -5.838 8.21 20.91 1 98.55 97 SER A N 1
ATOM 698 C CA . SER A 1 97 ? -7.159 8.726 21.253 1 98.55 97 SER A CA 1
ATOM 699 C C . SER A 1 97 ? -7.086 9.693 22.43 1 98.55 97 SER A C 1
ATOM 701 O O . SER A 1 97 ? -7.655 10.785 22.379 1 98.55 97 SER A O 1
ATOM 703 N N . LYS A 1 98 ? -6.387 9.347 23.445 1 98.63 98 LYS A N 1
ATOM 704 C CA . LYS A 1 98 ? -6.235 10.19 24.627 1 98.63 98 LYS A CA 1
ATOM 705 C C . LYS A 1 98 ? -5.509 11.489 24.286 1 98.63 98 LYS A C 1
ATOM 707 O O . LYS A 1 98 ? -5.85 12.552 24.809 1 98.63 98 LYS A O 1
ATOM 712 N N . ALA A 1 99 ? -4.508 11.382 23.472 1 98.7 99 ALA A N 1
ATOM 713 C CA . ALA A 1 99 ? -3.739 12.562 23.086 1 98.7 99 ALA A CA 1
ATOM 714 C C . ALA A 1 99 ? -4.608 13.56 22.326 1 98.7 99 ALA A C 1
ATOM 716 O O . ALA A 1 99 ? -4.531 14.767 22.564 1 98.7 99 ALA A O 1
ATOM 717 N N . PHE A 1 100 ? -5.414 13.097 21.394 1 98.78 100 PHE A N 1
ATOM 718 C CA . PHE A 1 100 ? -6.312 13.959 20.634 1 98.78 100 PHE A CA 1
ATOM 719 C C . PHE A 1 100 ? -7.35 14.6 21.549 1 98.78 100 PHE A C 1
ATOM 721 O O . PHE A 1 100 ? -7.637 15.792 21.43 1 98.78 100 PHE A O 1
ATOM 728 N N . GLU A 1 101 ? -7.885 13.816 22.413 1 98.63 101 GLU A N 1
ATOM 729 C CA . GLU A 1 101 ? -8.844 14.34 23.38 1 98.63 101 GLU A CA 1
ATOM 730 C C . GLU A 1 101 ? -8.214 15.424 24.25 1 98.63 101 GLU A C 1
ATOM 732 O O . GLU A 1 101 ? -8.825 16.467 24.491 1 98.63 101 GLU A O 1
ATOM 737 N N . GLY A 1 102 ? -7.049 15.128 24.745 1 98.63 102 GLY A N 1
ATOM 738 C CA . GLY A 1 102 ? -6.339 16.109 25.551 1 98.63 102 GLY A CA 1
ATOM 739 C C . GLY A 1 102 ? -6.085 17.412 24.817 1 98.63 102 GLY A C 1
ATOM 740 O O . GLY A 1 102 ? -6.29 18.494 25.373 1 98.63 102 GLY A O 1
ATOM 741 N N . ALA A 1 103 ? -5.648 17.33 23.605 1 98.73 103 ALA A N 1
ATOM 742 C CA . ALA A 1 103 ? -5.399 18.515 22.787 1 98.73 103 ALA A CA 1
ATOM 743 C C . ALA A 1 103 ? -6.687 19.301 22.555 1 98.73 103 ALA A C 1
ATOM 745 O O . ALA A 1 103 ? -6.701 20.529 22.668 1 98.73 103 ALA A O 1
ATOM 746 N N . SER A 1 104 ? -7.735 18.546 22.208 1 98.61 104 SER A N 1
ATOM 747 C CA . SER A 1 104 ? -9.022 19.179 21.941 1 98.61 104 SER A CA 1
ATOM 748 C C . SER A 1 104 ? -9.567 19.872 23.185 1 98.61 104 SER A C 1
ATOM 750 O O . SER A 1 104 ? -10.142 20.958 23.096 1 98.61 104 SER A O 1
ATOM 752 N N . LYS A 1 105 ? -9.417 19.257 24.295 1 98.42 105 LYS A N 1
ATOM 753 C CA . LYS A 1 105 ? -9.859 19.849 25.555 1 98.42 105 LYS A CA 1
ATOM 754 C C . LYS A 1 105 ? -9.075 21.119 25.871 1 98.42 105 LYS A C 1
ATOM 756 O O . LYS A 1 105 ? -9.642 22.101 26.354 1 98.42 105 LYS A O 1
ATOM 761 N N . ALA A 1 106 ? -7.843 21.119 25.567 1 98.61 106 ALA A N 1
ATOM 762 C CA . ALA A 1 106 ? -6.954 22.219 25.929 1 98.61 106 ALA A CA 1
ATOM 763 C C . ALA A 1 106 ? -7.094 23.382 24.951 1 98.61 106 ALA A C 1
ATOM 765 O O . ALA A 1 106 ? -6.996 24.547 25.344 1 98.61 106 ALA A O 1
ATOM 766 N N . LEU A 1 107 ? -7.314 23.102 23.683 1 98.72 107 LEU A N 1
ATOM 767 C CA . LEU A 1 107 ? -7.146 24.144 22.676 1 98.72 107 LEU A CA 1
ATOM 768 C C . LEU A 1 107 ? -8.442 24.365 21.902 1 98.72 107 LEU A C 1
ATOM 770 O O . LEU A 1 107 ? -8.581 25.359 21.186 1 98.72 107 LEU A O 1
ATOM 774 N N . GLY A 1 108 ? -9.391 23.426 21.98 1 98.44 108 GLY A N 1
ATOM 775 C CA . GLY A 1 108 ? -10.594 23.413 21.163 1 98.44 108 GLY A CA 1
ATOM 776 C C . GLY A 1 108 ? -10.572 22.345 20.086 1 98.44 108 GLY A C 1
ATOM 777 O O . GLY A 1 108 ? -9.587 21.618 19.945 1 98.44 108 GLY A O 1
ATOM 778 N N . LYS A 1 109 ? -11.673 22.29 19.344 1 98.67 109 LYS A N 1
ATOM 779 C CA . LYS A 1 109 ? -11.768 21.325 18.252 1 98.67 109 LYS A CA 1
ATOM 780 C C . LYS A 1 109 ? -10.643 21.527 17.242 1 98.67 109 LYS A C 1
ATOM 782 O O . LYS A 1 109 ? -10.238 22.66 16.973 1 98.67 109 LYS A O 1
ATOM 787 N N . ILE A 1 110 ? -10.23 20.499 16.659 1 98.86 110 ILE A N 1
ATOM 788 C CA . ILE A 1 110 ? -9.046 20.517 15.806 1 98.86 110 ILE A CA 1
ATOM 789 C C . ILE A 1 110 ? -9.448 20.848 14.371 1 98.86 110 ILE A C 1
ATOM 791 O O . ILE A 1 110 ? -10.248 20.132 13.763 1 98.86 110 ILE A O 1
ATOM 795 N N . ASP A 1 111 ? -8.846 21.88 13.777 1 98.91 111 ASP A N 1
ATOM 796 C CA . ASP A 1 111 ? -9.139 22.312 12.414 1 98.91 111 ASP A CA 1
ATOM 797 C C . ASP A 1 111 ? -8.235 21.604 11.407 1 98.91 111 ASP A C 1
ATOM 799 O O . ASP A 1 111 ? -8.66 21.295 10.292 1 98.91 111 ASP A O 1
ATOM 803 N N . ILE A 1 112 ? -6.948 21.383 11.796 1 98.94 112 ILE A N 1
ATOM 804 C CA . ILE A 1 112 ? -5.923 20.878 10.888 1 98.94 112 ILE A CA 1
ATOM 805 C C . ILE A 1 112 ? -5.079 19.823 11.599 1 98.94 112 ILE A C 1
ATOM 807 O O . ILE A 1 112 ? -4.636 20.032 12.73 1 98.94 112 ILE A O 1
ATOM 811 N N . VAL A 1 113 ? -4.904 18.709 11 1 98.95 113 VAL A N 1
ATOM 812 C CA . VAL A 1 113 ? -3.952 17.704 11.462 1 98.95 113 VAL A CA 1
ATOM 813 C C . VAL A 1 113 ? -2.842 17.53 10.428 1 98.95 113 VAL A C 1
ATOM 815 O O . VAL A 1 113 ? -3.112 17.429 9.229 1 98.95 113 VAL A O 1
ATOM 818 N N . ILE A 1 114 ? -1.623 17.568 10.884 1 98.96 114 ILE A N 1
ATOM 819 C CA . ILE A 1 114 ? -0.451 17.176 10.108 1 98.96 114 ILE A CA 1
ATOM 820 C C . ILE A 1 114 ? 0.07 15.829 10.605 1 98.96 114 ILE A C 1
ATOM 822 O O . ILE A 1 114 ? 0.753 15.761 11.629 1 98.96 114 ILE A O 1
ATOM 826 N N . GLY A 1 115 ? -0.319 14.791 9.902 1 98.88 115 GLY A N 1
ATOM 827 C CA . GLY A 1 115 ? 0.249 13.484 10.193 1 98.88 115 GLY A CA 1
ATOM 828 C C . GLY A 1 115 ? 1.665 13.32 9.673 1 98.88 115 GLY A C 1
ATOM 829 O O . GLY A 1 115 ? 1.869 12.883 8.539 1 98.88 115 GLY A O 1
ATOM 830 N N . ASN A 1 116 ? 2.634 13.625 10.469 1 98.62 116 ASN A N 1
ATOM 831 C CA . ASN A 1 116 ? 4.035 13.685 10.066 1 98.62 116 ASN A CA 1
ATOM 832 C C . ASN A 1 116 ? 4.839 12.531 10.66 1 98.62 116 ASN A C 1
ATOM 834 O O . ASN A 1 116 ? 5.832 12.095 10.074 1 98.62 116 ASN A O 1
ATOM 838 N N . ALA A 1 117 ? 4.387 12.035 11.821 1 97.89 117 ALA A N 1
ATOM 839 C CA . ALA A 1 117 ? 5.109 10.939 12.463 1 97.89 117 ALA A CA 1
ATOM 840 C C . ALA A 1 117 ? 5.22 9.735 11.532 1 97.89 117 ALA A C 1
ATOM 842 O O . ALA A 1 117 ? 4.269 9.404 10.82 1 97.89 117 ALA A O 1
ATOM 843 N N . GLY A 1 118 ? 6.31 9.104 11.483 1 95.9 118 GLY A N 1
ATOM 844 C CA . GLY A 1 118 ? 6.566 7.94 10.65 1 95.9 118 GLY A CA 1
ATOM 845 C C . GLY A 1 118 ? 7.784 7.149 11.087 1 95.9 118 GLY A C 1
ATOM 846 O O . GLY A 1 118 ? 8.438 7.5 12.071 1 95.9 118 GLY A O 1
ATOM 847 N N . TYR A 1 119 ? 8.022 6.116 10.437 1 96.38 119 TYR A N 1
ATOM 848 C CA . TYR A 1 119 ? 9.092 5.189 10.792 1 96.38 119 TYR A CA 1
ATOM 849 C C . TYR A 1 119 ? 9.765 4.63 9.544 1 96.38 119 TYR A C 1
ATOM 851 O O . TYR A 1 119 ? 9.091 4.269 8.576 1 96.38 119 TYR A O 1
ATOM 859 N N . LEU A 1 120 ? 11.041 4.715 9.476 1 96.12 120 LEU A N 1
ATOM 860 C CA . LEU A 1 120 ? 11.857 4.078 8.449 1 96.12 120 LEU A CA 1
ATOM 861 C C . LEU A 1 120 ? 12.421 2.751 8.948 1 96.12 120 LEU A C 1
ATOM 863 O O . LEU A 1 120 ? 13.325 2.732 9.786 1 96.12 120 LEU A O 1
ATOM 867 N N . PRO A 1 121 ? 11.923 1.66 8.423 1 96.33 121 PRO A N 1
ATOM 868 C CA . PRO A 1 121 ? 12.521 0.379 8.806 1 96.33 121 PRO A CA 1
ATOM 869 C C . PRO A 1 121 ? 13.967 0.239 8.336 1 96.33 121 PRO A C 1
ATOM 871 O O . PRO A 1 121 ? 14.423 1.013 7.491 1 96.33 121 PRO A O 1
ATOM 874 N N . ASP A 1 122 ? 14.663 -0.806 8.899 1 94.72 122 ASP A N 1
ATOM 875 C CA . ASP A 1 122 ? 16.013 -1.106 8.432 1 94.72 122 ASP A CA 1
ATOM 876 C C . ASP A 1 122 ? 16.037 -1.323 6.921 1 94.72 122 ASP A C 1
ATOM 878 O O . ASP A 1 122 ? 15.14 -1.961 6.366 1 94.72 122 ASP A O 1
ATOM 882 N N . THR A 1 123 ? 16.99 -0.751 6.314 1 93.7 123 THR A N 1
ATOM 883 C CA . THR A 1 123 ? 17.106 -0.828 4.862 1 93.7 123 THR A CA 1
ATOM 884 C C . THR A 1 123 ? 17.861 -2.087 4.446 1 93.7 123 THR A C 1
ATOM 886 O O . THR A 1 123 ? 19.093 -2.112 4.461 1 93.7 123 THR A O 1
ATOM 889 N N . LYS A 1 124 ? 17.191 -3.094 4.133 1 95.37 124 LYS A N 1
ATOM 890 C CA . LYS A 1 124 ? 17.723 -4.365 3.651 1 95.37 124 LYS A CA 1
ATOM 891 C C . LYS A 1 124 ? 16.881 -4.913 2.502 1 95.37 124 LYS A C 1
ATOM 893 O O . LYS A 1 124 ? 15.664 -4.719 2.47 1 95.37 124 LYS A O 1
ATOM 898 N N . PRO A 1 125 ? 17.552 -5.585 1.593 1 96.83 125 PRO A N 1
ATOM 899 C CA . PRO A 1 125 ? 16.738 -6.289 0.599 1 96.83 125 PRO A CA 1
ATOM 900 C C . PRO A 1 125 ? 15.752 -7.27 1.23 1 96.83 125 PRO A C 1
ATOM 902 O O . PRO A 1 125 ? 15.986 -7.759 2.338 1 96.83 125 PRO A O 1
ATOM 905 N N . ILE A 1 126 ? 14.709 -7.588 0.522 1 97.93 126 ILE A N 1
ATOM 906 C CA . ILE A 1 126 ? 13.628 -8.436 1.011 1 97.93 126 ILE A CA 1
ATOM 907 C C . ILE A 1 126 ? 14.195 -9.769 1.494 1 97.93 126 ILE A C 1
ATOM 909 O O . ILE A 1 126 ? 13.842 -10.246 2.575 1 97.93 126 ILE A O 1
ATOM 913 N N . ALA A 1 127 ? 15.1 -10.343 0.774 1 97.34 127 ALA A N 1
ATOM 914 C CA . ALA A 1 127 ? 15.664 -11.654 1.083 1 97.34 127 ALA A CA 1
ATOM 915 C C . ALA A 1 127 ? 16.384 -11.639 2.428 1 97.34 127 ALA A C 1
ATOM 917 O O . ALA A 1 127 ? 16.433 -12.655 3.125 1 97.34 127 ALA A O 1
ATOM 918 N N . GLN A 1 128 ? 16.858 -10.47 2.838 1 97.26 128 GLN A N 1
ATOM 919 C CA . GLN A 1 128 ? 17.684 -10.353 4.035 1 97.26 128 GLN A CA 1
ATOM 920 C C . GLN A 1 128 ? 16.955 -9.586 5.135 1 97.26 128 GLN A C 1
ATOM 922 O O . GLN A 1 128 ? 17.495 -9.39 6.225 1 97.26 128 GLN A O 1
ATOM 927 N N . ALA A 1 129 ? 15.795 -9.181 4.854 1 97.16 129 ALA A N 1
ATOM 928 C CA . ALA A 1 129 ? 15.063 -8.34 5.798 1 97.16 129 ALA A CA 1
ATOM 929 C C . ALA A 1 129 ? 14.609 -9.145 7.012 1 97.16 129 ALA A C 1
ATOM 931 O O . ALA A 1 129 ? 14.203 -10.302 6.881 1 97.16 129 ALA A O 1
ATOM 932 N N . ASP A 1 130 ? 14.74 -8.561 8.191 1 97.98 130 ASP A N 1
ATOM 933 C CA . ASP A 1 130 ? 14.022 -9.077 9.352 1 97.98 130 ASP A CA 1
ATOM 934 C C . ASP A 1 130 ? 12.521 -8.822 9.228 1 97.98 130 ASP A C 1
ATOM 936 O O . ASP A 1 130 ? 12.083 -7.671 9.19 1 97.98 130 ASP A O 1
ATOM 940 N N . THR A 1 131 ? 11.781 -9.847 9.21 1 98.39 131 THR A N 1
ATOM 941 C CA . THR A 1 131 ? 10.357 -9.75 8.907 1 98.39 131 THR A CA 1
ATOM 942 C C . THR A 1 131 ? 9.651 -8.844 9.912 1 98.39 131 THR A C 1
ATOM 944 O O . THR A 1 131 ? 8.817 -8.02 9.533 1 98.39 131 THR A O 1
ATOM 947 N N . GLU A 1 132 ? 9.953 -8.993 11.145 1 98.32 132 GLU A N 1
ATOM 948 C CA . GLU A 1 132 ? 9.292 -8.2 12.178 1 98.32 132 GLU A CA 1
ATOM 949 C C . GLU A 1 132 ? 9.689 -6.73 12.084 1 98.32 132 GLU A C 1
ATOM 951 O O . GLU A 1 132 ? 8.848 -5.843 12.245 1 98.32 132 GLU A O 1
ATOM 956 N N . GLU A 1 133 ? 10.983 -6.528 11.881 1 98.3 133 GLU A N 1
ATOM 957 C CA . GLU A 1 133 ? 11.45 -5.156 11.71 1 98.3 133 GLU A CA 1
ATOM 958 C C . GLU A 1 133 ? 10.846 -4.518 10.462 1 98.3 133 GLU A C 1
ATOM 960 O O . GLU A 1 133 ? 10.415 -3.364 10.494 1 98.3 133 GLU A O 1
ATOM 965 N N . TRP A 1 134 ? 10.825 -5.227 9.408 1 98.61 134 TRP A N 1
ATOM 966 C CA . TRP A 1 134 ? 10.191 -4.778 8.173 1 98.61 134 TRP A CA 1
ATOM 967 C C . TRP A 1 134 ? 8.726 -4.426 8.41 1 98.61 134 TRP A C 1
ATOM 969 O O . TRP A 1 134 ? 8.273 -3.341 8.038 1 98.61 134 TRP A O 1
ATOM 979 N N . PHE A 1 135 ? 8.033 -5.293 9.124 1 98.76 135 PHE A N 1
ATOM 980 C CA . PHE A 1 135 ? 6.598 -5.135 9.33 1 98.76 135 PHE A CA 1
ATOM 981 C C . PHE A 1 135 ? 6.316 -4.072 10.384 1 98.76 135 PHE A C 1
ATOM 983 O O . PHE A 1 135 ? 5.213 -3.524 10.441 1 98.76 135 PHE A O 1
ATOM 990 N N . ARG A 1 136 ? 7.265 -3.772 11.214 1 98.46 136 ARG A N 1
ATOM 991 C CA . ARG A 1 136 ? 7.132 -2.649 12.136 1 98.46 136 ARG A CA 1
ATOM 992 C C . ARG A 1 136 ? 6.838 -1.355 11.385 1 98.46 136 ARG A C 1
ATOM 994 O O . ARG A 1 136 ? 6.091 -0.504 11.873 1 98.46 136 ARG A O 1
ATOM 1001 N N . GLY A 1 137 ? 7.398 -1.239 10.174 1 98.32 137 GLY A N 1
ATOM 1002 C CA . GLY A 1 137 ? 7.057 -0.116 9.314 1 98.32 137 GLY A CA 1
ATOM 1003 C C . GLY A 1 137 ? 5.571 -0.018 9.023 1 98.32 137 GLY A C 1
ATOM 1004 O O . GLY A 1 137 ? 4.993 1.07 9.078 1 98.32 137 GLY A O 1
ATOM 1005 N N . MET A 1 138 ? 4.936 -1.145 8.774 1 98.79 138 MET A N 1
ATOM 1006 C CA . MET A 1 138 ? 3.495 -1.193 8.546 1 98.79 138 MET A CA 1
ATOM 1007 C C . MET A 1 138 ? 2.731 -0.778 9.799 1 98.79 138 MET A C 1
ATOM 1009 O O . MET A 1 138 ? 1.76 -0.025 9.718 1 98.79 138 MET A O 1
ATOM 1013 N N . THR A 1 139 ? 3.187 -1.273 10.892 1 98.81 139 THR A N 1
ATOM 1014 C CA . THR A 1 139 ? 2.501 -1.002 12.15 1 98.81 139 THR A CA 1
ATOM 1015 C C . THR A 1 139 ? 2.516 0.492 12.463 1 98.81 139 THR A C 1
ATOM 1017 O O . THR A 1 139 ? 1.478 1.075 12.782 1 98.81 139 THR A O 1
ATOM 1020 N N . ILE A 1 140 ? 3.615 1.092 12.324 1 98.71 140 ILE A N 1
ATOM 1021 C CA . ILE A 1 140 ? 3.733 2.49 12.722 1 98.71 140 ILE A CA 1
ATOM 1022 C C . ILE A 1 140 ? 3.141 3.387 11.637 1 98.71 140 ILE A C 1
ATOM 1024 O O . ILE A 1 140 ? 2.314 4.256 11.924 1 98.71 140 ILE A O 1
ATOM 1028 N N . ASN A 1 141 ? 3.456 3.191 10.394 1 98.83 141 ASN A N 1
ATOM 1029 C CA . ASN A 1 141 ? 3.082 4.11 9.325 1 98.83 141 ASN A CA 1
ATOM 1030 C C . ASN A 1 141 ? 1.628 3.918 8.903 1 98.83 141 ASN A C 1
ATOM 1032 O O . ASN A 1 141 ? 0.96 4.875 8.509 1 98.83 141 ASN A O 1
ATOM 1036 N N . VAL A 1 142 ? 1.125 2.661 8.975 1 98.93 142 VAL A N 1
ATOM 1037 C CA . VAL A 1 142 ? -0.225 2.4 8.485 1 98.93 142 VAL A CA 1
ATOM 1038 C C . VAL A 1 142 ? -1.205 2.381 9.655 1 98.93 142 VAL A C 1
ATOM 1040 O O . VAL A 1 142 ? -2.153 3.169 9.692 1 98.93 142 VAL A O 1
ATOM 1043 N N . LYS A 1 143 ? -0.949 1.507 10.617 1 98.87 143 LYS A N 1
ATOM 1044 C CA . LYS A 1 143 ? -1.834 1.479 11.778 1 98.87 143 LYS A CA 1
ATOM 1045 C C . LYS A 1 143 ? -1.833 2.821 12.503 1 98.87 143 LYS A C 1
ATOM 1047 O O . LYS A 1 143 ? -2.875 3.278 12.976 1 98.87 143 LYS A O 1
ATOM 1052 N N . GLY A 1 144 ? -0.638 3.389 12.645 1 98.88 144 GLY A N 1
ATOM 1053 C CA . GLY A 1 144 ? -0.55 4.714 13.238 1 98.88 144 GLY A CA 1
ATOM 1054 C C . GLY A 1 144 ? -1.409 5.744 12.529 1 98.88 144 GLY A C 1
ATOM 1055 O O . GLY A 1 144 ? -2.114 6.522 13.175 1 98.88 144 GLY A O 1
ATOM 1056 N N . THR A 1 145 ? -1.345 5.762 11.202 1 98.84 145 THR A N 1
ATOM 1057 C CA . THR A 1 145 ? -2.149 6.688 10.412 1 98.84 145 THR A CA 1
ATOM 1058 C C . THR A 1 145 ? -3.637 6.409 10.6 1 98.84 145 THR A C 1
ATOM 1060 O O . THR A 1 145 ? -4.44 7.339 10.702 1 98.84 145 THR A O 1
ATOM 1063 N N . LEU A 1 146 ? -4.013 5.127 10.626 1 98.9 146 LEU A N 1
ATOM 1064 C CA . LEU A 1 146 ? -5.394 4.743 10.9 1 98.9 146 LEU A CA 1
ATOM 1065 C C . LEU A 1 146 ? -5.858 5.303 12.24 1 98.9 146 LEU A C 1
ATOM 1067 O O . LEU A 1 146 ? -6.954 5.862 12.337 1 98.9 146 LEU A O 1
ATOM 1071 N N . ASN A 1 147 ? -5.035 5.151 13.234 1 98.87 147 ASN A N 1
ATOM 1072 C CA . ASN A 1 147 ? -5.343 5.675 14.56 1 98.87 147 ASN A CA 1
ATOM 1073 C C . ASN A 1 147 ? -5.561 7.185 14.529 1 98.87 147 ASN A C 1
ATOM 1075 O O . ASN A 1 147 ? -6.47 7.699 15.184 1 98.87 147 ASN A O 1
ATOM 1079 N N . LEU A 1 148 ? -4.746 7.875 13.798 1 98.88 148 LEU A N 1
ATOM 1080 C CA . LEU A 1 148 ? -4.866 9.325 13.7 1 98.88 148 LEU A CA 1
ATOM 1081 C C . LEU A 1 148 ? -6.203 9.72 13.08 1 98.88 148 LEU A C 1
ATOM 1083 O O . LEU A 1 148 ? -6.875 10.629 13.571 1 98.88 148 LEU A O 1
ATOM 1087 N N . THR A 1 149 ? -6.566 9.032 11.967 1 98.77 149 THR A N 1
ATOM 1088 C CA . THR A 1 149 ? -7.796 9.379 11.263 1 98.77 149 THR A CA 1
ATOM 1089 C C . THR A 1 149 ? -9.008 9.194 12.171 1 98.77 149 THR A C 1
ATOM 1091 O O . THR A 1 149 ? -9.882 10.062 12.232 1 98.77 149 THR A O 1
ATOM 1094 N N . LYS A 1 150 ? -9.022 8.111 12.896 1 98.62 150 LYS A N 1
ATOM 1095 C CA . LYS A 1 150 ? -10.163 7.804 13.752 1 98.62 150 LYS A CA 1
ATOM 1096 C C . LYS A 1 150 ? -10.257 8.786 14.916 1 98.62 150 LYS A C 1
ATOM 1098 O O . LYS A 1 150 ? -11.34 9.289 15.225 1 98.62 150 LYS A O 1
ATOM 1103 N N . SER A 1 151 ? -9.185 9.067 15.566 1 98.69 151 SER A N 1
ATOM 1104 C CA . SER A 1 151 ? -9.17 10.003 16.686 1 98.69 151 SER A CA 1
ATOM 1105 C C . SER A 1 151 ? -9.501 11.419 16.227 1 98.69 151 SER A C 1
ATOM 1107 O O . SER A 1 151 ? -10.212 12.151 16.919 1 98.69 151 SER A O 1
ATOM 1109 N N . PHE A 1 152 ? -8.984 11.765 15.033 1 98.73 152 PHE A N 1
ATOM 1110 C CA . PHE A 1 152 ? -9.246 13.079 14.457 1 98.73 152 PHE A CA 1
ATOM 1111 C C . PHE A 1 152 ? -10.741 13.292 14.253 1 98.73 152 PHE A C 1
ATOM 1113 O O . PHE A 1 152 ? -11.282 14.335 14.627 1 98.73 152 PHE A O 1
ATOM 1120 N N . LEU A 1 153 ? -11.431 12.324 13.702 1 98.33 153 LEU A N 1
ATOM 1121 C CA . LEU A 1 153 ? -12.853 12.448 13.4 1 98.33 153 LEU A CA 1
ATOM 1122 C C . LEU A 1 153 ? -13.658 12.7 14.671 1 98.33 153 LEU A C 1
ATOM 1124 O O . LEU A 1 153 ? -14.698 13.361 14.631 1 98.33 153 LEU A O 1
ATOM 1128 N N . GLN A 1 154 ? -13.146 12.272 15.831 1 97.95 154 GLN A N 1
ATOM 1129 C CA . GLN A 1 154 ? -13.853 12.437 17.097 1 97.95 154 GLN A CA 1
ATOM 1130 C C . GLN A 1 154 ? -13.627 13.83 17.676 1 97.95 154 GLN A C 1
ATOM 1132 O O . GLN A 1 154 ? -14.384 14.279 18.54 1 97.95 154 GLN A O 1
ATOM 1137 N N . CYS A 1 155 ? -12.587 14.558 17.162 1 98.28 155 CYS A N 1
ATOM 1138 C CA . CYS A 1 155 ? -12.189 15.821 17.774 1 98.28 155 CYS A CA 1
ATOM 1139 C C . CYS A 1 155 ? -12.177 16.946 16.746 1 98.28 155 CYS A C 1
ATOM 1141 O O . CYS A 1 155 ? -11.738 18.059 17.041 1 98.28 155 CYS A O 1
ATOM 1143 N N . ALA A 1 156 ? -12.662 16.712 15.566 1 98.49 156 ALA A N 1
ATOM 1144 C CA . ALA A 1 156 ? -12.507 17.619 14.432 1 98.49 156 ALA A CA 1
ATOM 1145 C C . ALA A 1 156 ? -13.477 18.793 14.532 1 98.49 156 ALA A C 1
ATOM 1147 O O . ALA A 1 156 ? -14.609 18.633 14.994 1 98.49 156 ALA A O 1
ATOM 1148 N N . ALA A 1 157 ? -13.004 19.916 14.096 1 98.3 157 ALA A N 1
ATOM 1149 C CA . ALA A 1 157 ? -13.854 21.081 13.868 1 98.3 157 ALA A CA 1
ATOM 1150 C C . ALA A 1 157 ? -14.684 20.915 12.598 1 98.3 157 ALA A C 1
ATOM 1152 O O . ALA A 1 157 ? -14.697 19.84 11.993 1 98.3 157 ALA A O 1
ATOM 1153 N N . GLU A 1 158 ? -15.469 21.964 12.319 1 95.55 158 GLU A N 1
ATOM 1154 C CA . GLU A 1 158 ? -16.23 21.953 11.073 1 95.55 158 GLU A CA 1
ATOM 1155 C C . GLU A 1 158 ? -15.314 22.135 9.865 1 95.55 158 GLU A C 1
ATOM 1157 O O . GLU A 1 158 ? -14.376 22.934 9.906 1 95.55 158 GLU A O 1
ATOM 1162 N N . LYS A 1 159 ? -15.412 21.405 8.81 1 94.85 159 LYS A N 1
ATOM 1163 C CA . LYS A 1 159 ? -14.659 21.447 7.56 1 94.85 159 LYS A CA 1
ATOM 1164 C C . LYS A 1 159 ? -13.164 21.277 7.812 1 94.85 159 LYS A C 1
ATOM 1166 O O . LYS A 1 159 ? -12.357 22.093 7.362 1 94.85 159 LYS A O 1
ATOM 1171 N N . PRO A 1 160 ? -12.759 20.304 8.501 1 98.62 160 PRO A N 1
ATOM 1172 C CA . PRO A 1 160 ? -11.368 20.089 8.91 1 98.62 160 PRO A CA 1
ATOM 1173 C C . PRO A 1 160 ? -10.482 19.618 7.759 1 98.62 160 PRO A C 1
ATOM 1175 O O . PRO A 1 160 ? -10.988 19.24 6.699 1 98.62 160 PRO A O 1
ATOM 1178 N N . THR A 1 161 ? -9.177 19.77 7.949 1 98.9 161 THR A N 1
ATOM 1179 C CA . THR A 1 161 ? -8.183 19.35 6.968 1 98.9 161 THR A CA 1
ATOM 1180 C C . THR A 1 161 ? -7.197 18.362 7.585 1 98.9 161 THR A C 1
ATOM 1182 O O . THR A 1 161 ? -6.754 18.547 8.72 1 98.9 161 THR A O 1
ATOM 1185 N N . PHE A 1 162 ? -6.919 17.292 6.907 1 98.93 162 PHE A N 1
ATOM 1186 C CA . PHE A 1 162 ? -5.907 16.31 7.276 1 98.93 162 PHE A CA 1
ATOM 1187 C C . PHE A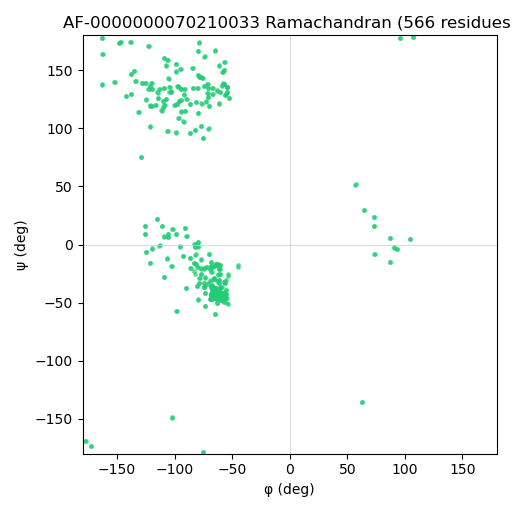 1 162 ? -4.802 16.252 6.228 1 98.93 162 PHE A C 1
ATOM 1189 O O . PHE A 1 162 ? -5.063 15.965 5.058 1 98.93 162 PHE A O 1
ATOM 1196 N N . VAL A 1 163 ? -3.549 16.53 6.616 1 98.95 163 VAL A N 1
ATOM 1197 C CA . VAL A 1 163 ? -2.391 16.418 5.735 1 98.95 163 VAL A CA 1
ATOM 1198 C C . VAL A 1 163 ? -1.521 15.242 6.17 1 98.95 163 VAL A C 1
ATOM 1200 O O . VAL A 1 163 ? -1.027 15.211 7.3 1 98.95 163 VAL A O 1
ATOM 1203 N N . HIS A 1 164 ? -1.379 14.316 5.332 1 98.92 164 HIS A N 1
ATOM 1204 C CA . HIS A 1 164 ? -0.466 13.202 5.566 1 98.92 164 HIS A CA 1
ATOM 1205 C C . HIS A 1 164 ? 0.894 13.462 4.927 1 98.92 164 HIS A C 1
ATOM 1207 O O . HIS A 1 164 ? 0.995 13.598 3.706 1 98.92 164 HIS A O 1
ATOM 1213 N N . VAL A 1 165 ? 1.909 13.6 5.756 1 98.79 165 VAL A N 1
ATOM 1214 C CA . VAL A 1 165 ? 3.269 13.731 5.243 1 98.79 165 VAL A CA 1
ATOM 1215 C C . VAL A 1 165 ? 3.791 12.364 4.807 1 98.79 165 VAL A C 1
ATOM 1217 O O . VAL A 1 165 ? 4.211 11.558 5.641 1 98.79 165 VAL A O 1
ATOM 1220 N N . SER A 1 166 ? 3.77 12.169 3.56 1 97.96 166 SER A N 1
ATOM 1221 C CA . SER A 1 166 ? 4.148 10.907 2.934 1 97.96 166 SER A CA 1
ATOM 1222 C C . SER A 1 166 ? 5.551 10.982 2.341 1 97.96 166 SER A C 1
ATOM 1224 O O . SER A 1 166 ? 6.448 11.587 2.931 1 97.96 166 SER A O 1
ATOM 1226 N N . THR A 1 167 ? 5.8 10.263 1.285 1 96.55 167 THR A N 1
ATOM 1227 C CA . THR A 1 167 ? 7.053 10.272 0.537 1 96.55 167 THR A CA 1
ATOM 1228 C C . THR A 1 167 ? 6.812 9.913 -0.926 1 96.55 167 THR A C 1
ATOM 1230 O O . THR A 1 167 ? 5.998 9.039 -1.23 1 96.55 167 THR A O 1
ATOM 1233 N N . GLY A 1 168 ? 7.521 10.635 -1.761 1 94.77 168 GLY A N 1
ATOM 1234 C CA . GLY A 1 168 ? 7.514 10.229 -3.157 1 94.77 168 GLY A CA 1
ATOM 1235 C C . GLY A 1 168 ? 8.056 8.829 -3.374 1 94.77 168 GLY A C 1
ATOM 1236 O O . GLY A 1 168 ? 7.785 8.205 -4.402 1 94.77 168 GLY A O 1
ATOM 1237 N N . GLY A 1 169 ? 8.774 8.333 -2.38 1 93.32 169 GLY A N 1
ATOM 1238 C CA . GLY A 1 169 ? 9.348 6.999 -2.447 1 93.32 169 GLY A CA 1
ATOM 1239 C C . GLY A 1 169 ? 8.304 5.905 -2.569 1 93.32 169 GLY A C 1
ATOM 1240 O O . GLY A 1 169 ? 8.615 4.785 -2.979 1 93.32 169 GLY A O 1
ATOM 1241 N N . CYS A 1 170 ? 7.052 6.216 -2.232 1 95.1 170 CYS A N 1
ATOM 1242 C CA . CYS A 1 170 ? 6.028 5.177 -2.245 1 95.1 170 CYS A CA 1
ATOM 1243 C C . CYS A 1 170 ? 5.524 4.926 -3.661 1 95.1 170 CYS A C 1
ATOM 1245 O O . CYS A 1 170 ? 4.95 3.873 -3.944 1 95.1 170 CYS A O 1
ATOM 1247 N N . HIS A 1 171 ? 5.745 5.924 -4.611 1 96.07 171 HIS A N 1
ATOM 1248 C CA . HIS A 1 171 ? 5.139 5.718 -5.922 1 96.07 171 HIS A CA 1
ATOM 1249 C C . HIS A 1 171 ? 6.184 5.79 -7.03 1 96.07 171 HIS A C 1
ATOM 1251 O O . HIS A 1 171 ? 5.887 5.494 -8.189 1 96.07 171 HIS A O 1
ATOM 1257 N N . ILE A 1 172 ? 7.45 6.143 -6.712 1 93.86 172 ILE A N 1
ATOM 1258 C CA . ILE A 1 172 ? 8.515 6.133 -7.709 1 93.86 172 ILE A CA 1
ATOM 1259 C C . ILE A 1 172 ? 9.007 4.704 -7.923 1 93.86 172 ILE A C 1
ATOM 1261 O O . ILE A 1 172 ? 8.571 3.78 -7.232 1 93.86 172 ILE A O 1
ATOM 1265 N N . GLU A 1 173 ? 9.886 4.535 -8.889 1 92.73 173 GLU A N 1
ATOM 1266 C CA . GLU A 1 173 ? 10.471 3.219 -9.13 1 92.73 173 GLU A CA 1
ATOM 1267 C C . GLU A 1 173 ? 11.153 2.68 -7.876 1 92.73 173 GLU A C 1
ATOM 1269 O O . GLU A 1 173 ? 11.698 3.448 -7.08 1 92.73 173 GLU A O 1
ATOM 1274 N N . PRO A 1 174 ? 11.159 1.415 -7.767 1 94.7 174 PRO A N 1
ATOM 1275 C CA . PRO A 1 174 ? 11.748 0.81 -6.57 1 94.7 174 PRO A CA 1
ATOM 1276 C C . PRO A 1 174 ? 13.215 1.188 -6.379 1 94.7 174 PRO A C 1
ATOM 1278 O O . PRO A 1 174 ? 13.969 1.263 -7.352 1 94.7 174 PRO A O 1
ATOM 1281 N N . MET A 1 175 ? 13.521 1.484 -5.171 1 92.23 175 MET A N 1
ATOM 1282 C CA . MET A 1 175 ? 14.897 1.728 -4.748 1 92.23 175 MET A CA 1
ATOM 1283 C C . MET A 1 175 ? 15.441 0.542 -3.958 1 92.23 175 MET A C 1
ATOM 1285 O O . MET A 1 175 ? 14.727 -0.05 -3.147 1 92.23 175 MET A O 1
ATOM 1289 N N . PRO A 1 176 ? 16.684 0.219 -4.145 1 92.47 176 PRO A N 1
ATOM 1290 C CA . PRO A 1 176 ? 17.251 -0.952 -3.472 1 92.47 176 PRO A CA 1
ATOM 1291 C C . PRO A 1 176 ? 17.09 -0.895 -1.954 1 92.47 176 PRO A C 1
ATOM 1293 O O . PRO A 1 176 ? 17.344 0.144 -1.341 1 92.47 176 PRO A O 1
ATOM 1296 N N . ALA A 1 177 ? 16.561 -1.961 -1.381 1 94.35 177 ALA A N 1
ATOM 1297 C CA . ALA A 1 177 ? 16.554 -2.215 0.057 1 94.35 177 ALA A CA 1
ATOM 1298 C C . ALA A 1 177 ? 15.564 -1.299 0.771 1 94.35 177 ALA A C 1
ATOM 1300 O O . ALA A 1 177 ? 15.624 -1.142 1.993 1 94.35 177 ALA A O 1
ATOM 1301 N N . ASN A 1 178 ? 14.672 -0.691 0.03 1 95.16 178 ASN A N 1
ATOM 1302 C CA . ASN A 1 178 ? 13.783 0.303 0.623 1 95.16 178 ASN A CA 1
ATOM 1303 C C . ASN A 1 178 ? 12.342 -0.195 0.677 1 95.16 178 ASN A C 1
ATOM 1305 O O . ASN A 1 178 ? 11.419 0.587 0.912 1 95.16 178 ASN A O 1
ATOM 1309 N N . SER A 1 179 ? 12.128 -1.428 0.53 1 97.86 179 SER A N 1
ATOM 1310 C CA . SER A 1 179 ? 10.781 -1.963 0.363 1 97.86 179 SER A CA 1
ATOM 1311 C C . SER A 1 179 ? 9.934 -1.727 1.609 1 97.86 179 SER A C 1
ATOM 1313 O O . SER A 1 179 ? 8.764 -1.351 1.51 1 97.86 179 SER A O 1
ATOM 1315 N N . GLY A 1 180 ? 10.55 -1.964 2.803 1 97.73 180 GLY A N 1
ATOM 1316 C CA . GLY A 1 180 ? 9.77 -1.793 4.018 1 97.73 180 GLY A CA 1
ATOM 1317 C C . GLY A 1 180 ? 9.166 -0.408 4.15 1 97.73 180 GLY A C 1
ATOM 1318 O O . GLY A 1 180 ? 7.998 -0.266 4.519 1 97.73 180 GLY A O 1
ATOM 1319 N N . TYR A 1 181 ? 9.915 0.547 3.839 1 97.28 181 TYR A N 1
ATOM 1320 C CA . TYR A 1 181 ? 9.467 1.931 3.935 1 97.28 181 TYR A CA 1
ATOM 1321 C C . TYR A 1 181 ? 8.483 2.264 2.819 1 97.28 181 TYR A C 1
ATOM 1323 O O . TYR A 1 181 ? 7.367 2.718 3.082 1 97.28 181 TYR A O 1
ATOM 1331 N N . ALA A 1 182 ? 8.87 1.999 1.57 1 97.82 182 ALA A N 1
ATOM 1332 C CA . ALA A 1 182 ? 8.08 2.375 0.401 1 97.82 182 ALA A CA 1
ATOM 1333 C C . ALA A 1 182 ? 6.71 1.705 0.426 1 97.82 182 ALA A C 1
ATOM 1335 O O . ALA A 1 182 ? 5.693 2.346 0.149 1 97.82 182 ALA A O 1
ATOM 1336 N N . VAL A 1 183 ? 6.678 0.48 0.786 1 98.79 183 VAL A N 1
ATOM 1337 C CA . VAL A 1 183 ? 5.43 -0.275 0.832 1 98.79 183 VAL A CA 1
ATOM 1338 C C . VAL A 1 183 ? 4.52 0.296 1.917 1 98.79 183 VAL A C 1
ATOM 1340 O O . VAL A 1 183 ? 3.328 0.513 1.685 1 98.79 183 VAL A O 1
ATOM 1343 N N . SER A 1 184 ? 5.048 0.539 3.075 1 98.83 184 SER A N 1
ATOM 1344 C CA . SER A 1 184 ? 4.247 1.077 4.17 1 98.83 184 SER A CA 1
ATOM 1345 C C . SER A 1 184 ? 3.683 2.45 3.82 1 98.83 184 SER A C 1
ATOM 1347 O O . SER A 1 184 ? 2.536 2.758 4.151 1 98.83 184 SER A O 1
ATOM 1349 N N . LYS A 1 185 ? 4.463 3.218 3.197 1 98.77 185 LYS A N 1
ATOM 1350 C CA . LYS A 1 185 ? 4.031 4.577 2.883 1 98.77 185 LYS A CA 1
ATOM 1351 C C . LYS A 1 185 ? 3.022 4.583 1.738 1 98.77 185 LYS A C 1
ATOM 1353 O O . LYS A 1 185 ? 2.117 5.419 1.705 1 98.77 185 LYS A O 1
ATOM 1358 N N . MET A 1 186 ? 3.138 3.678 0.799 1 98.74 186 MET A N 1
ATOM 1359 C CA . MET A 1 186 ? 2.093 3.546 -0.212 1 98.74 186 MET A CA 1
ATOM 1360 C C . MET A 1 186 ? 0.772 3.127 0.422 1 98.74 186 MET A C 1
ATOM 1362 O O . MET A 1 186 ? -0.286 3.652 0.069 1 98.74 186 MET A O 1
ATOM 1366 N N . ALA A 1 187 ? 0.88 2.159 1.278 1 98.89 187 ALA A N 1
ATOM 1367 C CA . ALA A 1 187 ? -0.315 1.716 1.991 1 98.89 187 ALA A CA 1
ATOM 1368 C C . ALA A 1 187 ? -0.968 2.874 2.74 1 98.89 187 ALA A C 1
ATOM 1370 O O . ALA A 1 187 ? -2.184 3.066 2.661 1 98.89 187 ALA A O 1
ATOM 1371 N N . ALA A 1 188 ? -0.175 3.638 3.424 1 98.91 188 ALA A N 1
ATOM 1372 C CA . ALA A 1 188 ? -0.696 4.772 4.181 1 98.91 188 ALA A CA 1
ATOM 1373 C C . ALA A 1 188 ? -1.318 5.812 3.253 1 98.91 188 ALA A C 1
ATOM 1375 O O . ALA A 1 188 ? -2.354 6.4 3.574 1 98.91 188 ALA A O 1
ATOM 1376 N N . ALA A 1 189 ? -0.664 6.069 2.132 1 98.84 189 ALA A N 1
ATOM 1377 C CA . ALA A 1 189 ? -1.211 7.019 1.166 1 98.84 189 ALA A CA 1
ATOM 1378 C C . ALA A 1 189 ? -2.557 6.541 0.629 1 98.84 189 ALA A C 1
ATOM 1380 O O . ALA A 1 189 ? -3.48 7.339 0.45 1 98.84 189 ALA A O 1
ATOM 1381 N N . ARG A 1 190 ? -2.68 5.269 0.347 1 98.83 190 ARG A N 1
ATOM 1382 C CA . ARG A 1 190 ? -3.947 4.704 -0.106 1 98.83 190 ARG A CA 1
ATOM 1383 C C . ARG A 1 190 ? -5.013 4.812 0.979 1 98.83 190 ARG A C 1
ATOM 1385 O O . ARG A 1 190 ? -6.177 5.096 0.686 1 98.83 190 ARG A O 1
ATOM 1392 N N . LEU A 1 191 ? -4.629 4.574 2.164 1 98.88 191 LEU A N 1
ATOM 1393 C CA . LEU A 1 191 ? -5.534 4.752 3.294 1 98.88 191 LEU A CA 1
ATOM 1394 C C . LEU A 1 191 ? -6.101 6.168 3.319 1 98.88 191 LEU A C 1
ATOM 1396 O O . LEU A 1 191 ? -7.296 6.359 3.556 1 98.88 191 LEU A O 1
ATOM 1400 N N . MET A 1 192 ? -5.321 7.118 3.012 1 98.81 192 MET A N 1
ATOM 1401 C CA . MET A 1 192 ? -5.76 8.511 2.992 1 98.81 192 MET A CA 1
ATOM 1402 C C . MET A 1 192 ? -6.774 8.746 1.878 1 98.81 192 MET A C 1
ATOM 1404 O O . MET A 1 192 ? -7.706 9.536 2.038 1 98.81 192 MET A O 1
ATOM 1408 N N . GLU A 1 193 ? -6.543 8.12 0.758 1 98.66 193 GLU A N 1
ATOM 1409 C CA . GLU A 1 193 ? -7.517 8.242 -0.322 1 98.66 193 GLU A CA 1
ATOM 1410 C C . GLU A 1 193 ? -8.878 7.692 0.096 1 98.66 193 GLU A C 1
ATOM 1412 O O . GLU A 1 193 ? -9.914 8.288 -0.205 1 98.66 193 GLU A O 1
ATOM 1417 N N . TYR A 1 194 ? -8.862 6.58 0.754 1 98.67 194 TYR A N 1
ATOM 1418 C CA . TYR A 1 194 ? -10.107 6.012 1.258 1 98.67 194 TYR A CA 1
ATOM 1419 C C . TYR A 1 194 ? -10.722 6.908 2.327 1 98.67 194 TYR A C 1
ATOM 1421 O O . TYR A 1 194 ? -11.943 7.074 2.379 1 98.67 194 TYR A O 1
ATOM 1429 N N . PHE A 1 195 ? -9.891 7.434 3.208 1 98.8 195 PHE A N 1
ATOM 1430 C CA . PHE A 1 195 ? -10.377 8.334 4.246 1 98.8 195 PHE A CA 1
ATOM 1431 C C . PHE A 1 195 ? -11.1 9.527 3.633 1 98.8 195 PHE A C 1
ATOM 1433 O O . PHE A 1 195 ? -12.199 9.884 4.065 1 98.8 195 PHE A O 1
ATOM 1440 N N . ALA A 1 196 ? -10.485 10.117 2.608 1 98.63 196 ALA A N 1
ATOM 1441 C CA . ALA A 1 196 ? -11.094 11.239 1.898 1 98.63 196 ALA A CA 1
ATOM 1442 C C . ALA A 1 196 ? -12.426 10.835 1.273 1 98.63 196 ALA A C 1
ATOM 1444 O O . ALA A 1 196 ? -13.41 11.572 1.364 1 98.63 196 ALA A O 1
ATOM 1445 N N . PHE A 1 197 ? -12.443 9.689 0.624 1 98.04 197 PHE A N 1
ATOM 1446 C CA . PHE A 1 197 ? -13.63 9.183 -0.055 1 98.04 197 PHE A CA 1
ATOM 1447 C C . PHE A 1 197 ? -14.778 8.997 0.93 1 98.04 197 PHE A C 1
ATOM 1449 O O . PHE A 1 197 ? -15.916 9.374 0.643 1 98.04 197 PHE A O 1
ATOM 1456 N N . GLU A 1 198 ? -14.467 8.477 2.063 1 97.97 198 GLU A N 1
ATOM 1457 C CA . GLU A 1 198 ? -15.5 8.135 3.036 1 97.97 198 GLU A CA 1
ATOM 1458 C C . GLU A 1 198 ? -15.932 9.36 3.837 1 97.97 198 GLU A C 1
ATOM 1460 O O . GLU A 1 198 ? -16.966 9.336 4.508 1 97.97 198 GLU A O 1
ATOM 1465 N N . ASN A 1 199 ? -15.142 10.392 3.8 1 97.93 199 ASN A N 1
ATOM 1466 C CA . ASN A 1 199 ? -15.424 11.616 4.542 1 97.93 199 ASN A CA 1
ATOM 1467 C C . ASN A 1 199 ? -15.335 12.848 3.647 1 97.93 199 ASN A C 1
ATOM 1469 O O . ASN A 1 199 ? -14.411 13.652 3.78 1 97.93 199 ASN A O 1
ATOM 1473 N N . PRO A 1 200 ? -16.296 13.064 2.832 1 96.3 200 PRO A N 1
ATOM 1474 C CA . PRO A 1 200 ? -16.227 14.135 1.835 1 96.3 200 PRO A CA 1
ATOM 1475 C C . PRO A 1 200 ? -16.135 15.523 2.465 1 96.3 200 PRO A C 1
ATOM 1477 O O . PRO A 1 200 ? -15.725 16.479 1.803 1 96.3 200 PRO A O 1
ATOM 1480 N N . ASP A 1 201 ? -16.461 15.63 3.739 1 96.85 201 ASP A N 1
ATOM 1481 C CA . ASP A 1 201 ? -16.412 16.923 4.414 1 96.85 201 ASP A CA 1
ATOM 1482 C C . ASP A 1 201 ? -15.013 17.207 4.958 1 96.85 201 ASP A C 1
ATOM 1484 O O . ASP A 1 201 ? -14.728 18.32 5.403 1 96.85 201 ASP A O 1
ATOM 1488 N N . VAL A 1 202 ? -14.133 16.233 4.977 1 98.58 202 VAL A N 1
ATOM 1489 C CA . VAL A 1 202 ? -12.744 16.4 5.392 1 98.58 202 VAL A CA 1
ATOM 1490 C C . VAL A 1 202 ? -11.866 16.653 4.169 1 98.58 202 VAL A C 1
ATOM 1492 O O . VAL A 1 202 ? -11.906 15.892 3.199 1 98.58 202 VAL A O 1
ATOM 1495 N N . ARG A 1 203 ? -11.133 17.749 4.166 1 98.78 203 ARG A N 1
ATOM 1496 C CA . ARG A 1 203 ? -10.124 17.995 3.14 1 98.78 203 ARG A CA 1
ATOM 1497 C C . ARG A 1 203 ? -8.845 17.217 3.431 1 98.78 203 ARG A C 1
ATOM 1499 O O . ARG A 1 203 ? -8.169 17.475 4.429 1 98.78 203 ARG A O 1
ATOM 1506 N N . VAL A 1 204 ? -8.543 16.249 2.566 1 98.86 204 VAL A N 1
ATOM 1507 C CA . VAL A 1 204 ? -7.407 15.367 2.812 1 98.86 204 VAL A CA 1
ATOM 1508 C C . VAL A 1 204 ? -6.329 15.606 1.756 1 98.86 204 VAL A C 1
ATOM 1510 O O . VAL A 1 204 ? -6.63 15.705 0.564 1 98.86 204 VAL A O 1
ATOM 1513 N N . HIS A 1 205 ? -5.043 15.725 2.191 1 98.79 205 HIS A N 1
ATOM 1514 C CA . HIS A 1 205 ? -3.894 15.874 1.306 1 98.79 205 HIS A CA 1
ATOM 1515 C C . HIS A 1 205 ? -2.807 14.858 1.639 1 98.79 205 HIS A C 1
ATOM 1517 O O . HIS A 1 205 ? -2.55 14.579 2.812 1 98.79 205 HIS A O 1
ATOM 1523 N N . ASN A 1 206 ? -2.197 14.282 0.603 1 98.74 206 ASN A N 1
ATOM 1524 C CA . ASN A 1 206 ? -0.92 13.585 0.719 1 98.74 206 ASN A CA 1
ATOM 1525 C C . ASN A 1 206 ? 0.23 14.429 0.177 1 98.74 206 ASN A C 1
ATOM 1527 O O . ASN A 1 206 ? 0.159 14.938 -0.943 1 98.74 206 ASN A O 1
ATOM 1531 N N . ILE A 1 207 ? 1.364 14.558 0.946 1 98.81 207 ILE A N 1
ATOM 1532 C CA . ILE A 1 207 ? 2.429 15.403 0.419 1 98.81 207 ILE A CA 1
ATOM 1533 C C . ILE A 1 207 ? 3.773 14.694 0.57 1 98.81 207 ILE A C 1
ATOM 1535 O O . ILE A 1 207 ? 3.999 13.981 1.55 1 98.81 207 ILE A O 1
ATOM 1539 N N . HIS A 1 208 ? 4.605 14.802 -0.366 1 98.04 208 HIS A N 1
ATOM 1540 C CA . HIS A 1 208 ? 6.03 14.507 -0.269 1 98.04 208 HIS A CA 1
ATOM 1541 C C . HIS A 1 208 ? 6.813 15.72 0.223 1 98.04 208 HIS A C 1
ATOM 1543 O O . HIS A 1 208 ? 6.807 16.771 -0.423 1 98.04 208 HIS A O 1
ATOM 1549 N N . PRO A 1 209 ? 7.48 15.603 1.296 1 97.81 209 PRO A N 1
ATOM 1550 C CA . PRO A 1 209 ? 8.087 16.777 1.926 1 97.81 209 PRO A CA 1
ATOM 1551 C C . PRO A 1 209 ? 9.423 17.161 1.294 1 97.81 209 PRO A C 1
ATOM 1553 O O . PRO A 1 209 ? 10.016 18.177 1.665 1 97.81 209 PRO A O 1
ATOM 1556 N N . GLY A 1 210 ? 9.877 16.373 0.31 1 94.65 210 GLY A N 1
ATOM 1557 C CA . GLY A 1 210 ? 11.233 16.557 -0.183 1 94.65 210 GLY A CA 1
ATOM 1558 C C . GLY A 1 210 ? 12.236 15.622 0.467 1 94.65 210 GLY A C 1
ATOM 1559 O O . GLY A 1 210 ? 11.859 14.739 1.24 1 94.65 210 GLY A O 1
ATOM 1560 N N . VAL A 1 211 ? 13.429 15.727 0.03 1 92.4 211 VAL A N 1
ATOM 1561 C CA . VAL A 1 211 ? 14.53 14.964 0.609 1 92.4 211 VAL A CA 1
ATOM 1562 C C . VAL A 1 211 ? 15.301 15.838 1.597 1 92.4 211 VAL A C 1
ATOM 1564 O O . VAL A 1 211 ? 16.207 16.577 1.205 1 92.4 211 VAL A O 1
ATOM 1567 N N . VAL A 1 212 ? 14.926 15.66 2.816 1 92.19 212 VAL A N 1
ATOM 1568 C CA . VAL A 1 212 ? 15.46 16.525 3.863 1 92.19 212 VAL A CA 1
ATOM 1569 C C . VAL A 1 212 ? 16.42 15.733 4.749 1 92.19 212 VAL A C 1
ATOM 1571 O O . VAL A 1 212 ? 16.146 14.582 5.097 1 92.19 212 VAL A O 1
ATOM 1574 N N . GLN A 1 213 ? 17.486 16.295 5.019 1 85.07 213 GLN A N 1
ATOM 1575 C CA . GLN A 1 213 ? 18.425 15.658 5.936 1 85.07 213 GLN A CA 1
ATOM 1576 C C . GLN A 1 213 ? 17.892 15.672 7.366 1 85.07 213 GLN A C 1
ATOM 1578 O O . GLN A 1 213 ? 17.822 16.728 7.997 1 85.07 213 GLN A O 1
ATOM 1583 N N . THR A 1 214 ? 17.352 14.568 7.805 1 83.2 214 THR A N 1
ATOM 1584 C CA . THR A 1 214 ? 16.861 14.36 9.162 1 83.2 214 THR A CA 1
ATOM 1585 C C . THR A 1 214 ? 17.54 13.153 9.804 1 83.2 214 THR A C 1
ATOM 1587 O O . THR A 1 214 ? 18.333 12.465 9.16 1 83.2 214 THR A O 1
ATOM 1590 N N . GLU A 1 215 ? 17.295 13.024 11.045 1 74.51 215 GLU A N 1
ATOM 1591 C CA . GLU A 1 215 ? 17.797 11.832 11.723 1 74.51 215 GLU A CA 1
ATOM 1592 C C . GLU A 1 215 ? 17.283 10.56 11.056 1 74.51 215 GLU A C 1
ATOM 1594 O O . GLU A 1 215 ? 18.003 9.563 10.971 1 74.51 215 GLU A O 1
ATOM 1599 N N . MET A 1 216 ? 16.174 10.582 10.535 1 74.72 216 MET A N 1
ATOM 1600 C CA . MET A 1 216 ? 15.596 9.434 9.843 1 74.72 216 MET A CA 1
ATOM 1601 C C . MET A 1 216 ? 16.393 9.097 8.587 1 74.72 216 MET A C 1
ATOM 1603 O O . MET A 1 216 ? 16.656 7.926 8.309 1 74.72 216 MET A O 1
ATOM 1607 N N . PHE A 1 217 ? 16.704 10.104 7.886 1 73.5 217 PHE A N 1
ATOM 1608 C CA . PHE A 1 217 ? 17.456 9.911 6.652 1 73.5 217 PHE A CA 1
ATOM 1609 C C . PHE A 1 217 ? 18.856 9.387 6.947 1 73.5 217 PHE A C 1
ATOM 1611 O O . PHE A 1 217 ? 19.422 8.631 6.155 1 73.5 217 PHE A O 1
ATOM 1618 N N . GLN A 1 218 ? 19.384 9.901 7.99 1 66.1 218 GLN A N 1
ATOM 1619 C CA . GLN A 1 218 ? 20.722 9.442 8.345 1 66.1 218 GLN A CA 1
ATOM 1620 C C . GLN A 1 218 ? 20.771 7.92 8.451 1 66.1 218 GLN A C 1
ATOM 1622 O O . GLN A 1 218 ? 21.793 7.304 8.14 1 66.1 218 GLN A O 1
ATOM 1627 N N . LYS A 1 219 ? 19.693 7.401 8.721 1 64.27 219 LYS A N 1
ATOM 1628 C CA . LYS A 1 219 ? 19.6 5.945 8.781 1 64.27 219 LYS A CA 1
ATOM 1629 C C . LYS A 1 219 ? 19.741 5.328 7.392 1 64.27 219 LYS A C 1
ATOM 1631 O O . LYS A 1 219 ? 20.212 4.197 7.255 1 64.27 219 LYS A O 1
ATOM 1636 N N . SER A 1 220 ? 19.292 6.094 6.375 1 61.45 220 SER A N 1
ATOM 1637 C CA . SER A 1 220 ? 19.274 5.616 4.997 1 61.45 220 SER A CA 1
ATOM 1638 C C . SER A 1 220 ? 20.632 5.8 4.329 1 61.45 220 SER A C 1
ATOM 1640 O O . SER A 1 220 ? 20.876 5.264 3.246 1 61.45 220 SER A O 1
ATOM 1642 N N . SER A 1 221 ? 21.479 6.689 4.774 1 56.14 221 SER A N 1
ATOM 1643 C CA . SER A 1 221 ? 22.711 7.132 4.129 1 56.14 221 SER A CA 1
ATOM 1644 C C . SER A 1 221 ? 23.515 5.949 3.601 1 56.14 221 SER A C 1
ATOM 1646 O O . SER A 1 221 ? 24.306 6.097 2.667 1 56.14 221 SER A O 1
ATOM 1648 N N . GLU A 1 222 ? 23.202 4.879 4.118 1 55.47 222 GLU A N 1
ATOM 1649 C CA . GLU A 1 222 ? 24.058 3.758 3.742 1 55.47 222 GLU A CA 1
ATOM 1650 C C . GLU A 1 222 ? 23.676 3.207 2.371 1 55.47 222 GLU A C 1
ATOM 1652 O O . GLU A 1 222 ? 24.366 2.341 1.829 1 55.47 222 GLU A O 1
ATOM 1657 N N . LEU A 1 223 ? 22.613 3.837 1.776 1 57.11 223 LEU A N 1
ATOM 1658 C CA . LEU A 1 223 ? 22.174 3.161 0.561 1 57.11 223 LEU A CA 1
ATOM 1659 C C . LEU A 1 223 ? 22.91 3.702 -0.66 1 57.11 223 LEU A C 1
ATOM 1661 O O . LEU A 1 223 ? 22.69 3.237 -1.78 1 57.11 223 LEU A O 1
ATOM 1665 N N . GLY A 1 224 ? 23.917 4.56 -0.443 1 58.92 224 GLY A N 1
ATOM 1666 C CA . GLY A 1 224 ? 24.772 4.995 -1.536 1 58.92 224 GLY A CA 1
ATOM 1667 C C . GLY A 1 224 ? 24.086 5.963 -2.481 1 58.92 224 GLY A C 1
ATOM 1668 O O . GLY A 1 224 ? 24.665 6.368 -3.491 1 58.92 224 GLY A O 1
ATOM 1669 N N . MET A 1 225 ? 22.774 6.152 -2.293 1 60.91 225 MET A N 1
ATOM 1670 C CA . MET A 1 225 ? 22.119 7.064 -3.225 1 60.91 225 MET A CA 1
ATOM 1671 C C . MET A 1 225 ? 22.437 8.515 -2.881 1 60.91 225 MET A C 1
ATOM 1673 O O . MET A 1 225 ? 22.401 8.903 -1.712 1 60.91 225 MET A O 1
ATOM 1677 N N . GLU A 1 226 ? 23.016 9.202 -3.801 1 65.78 226 GLU A N 1
ATOM 1678 C CA . GLU A 1 226 ? 23.345 10.614 -3.627 1 65.78 226 GLU A CA 1
ATOM 1679 C C . GLU A 1 226 ? 22.138 11.501 -3.919 1 65.78 226 GLU A C 1
ATOM 1681 O O . GLU A 1 226 ? 21.611 11.494 -5.033 1 65.78 226 GLU A O 1
ATOM 1686 N N . PHE A 1 227 ? 21.516 11.882 -2.825 1 72.52 227 PHE A N 1
ATOM 1687 C CA . PHE A 1 227 ? 20.421 12.822 -3.026 1 72.52 227 PHE A CA 1
ATOM 1688 C C . PHE A 1 227 ? 20.879 14.252 -2.763 1 72.52 227 PHE A C 1
ATOM 1690 O O . PHE A 1 227 ? 21.785 14.48 -1.959 1 72.52 227 PHE A O 1
ATOM 1697 N N . GLU A 1 228 ? 20.439 15.12 -3.684 1 82.75 228 GLU A N 1
ATOM 1698 C CA . GLU A 1 228 ? 20.513 16.531 -3.316 1 82.75 228 GLU A CA 1
ATOM 1699 C C . GLU A 1 228 ? 19.461 16.885 -2.269 1 82.75 228 GLU A C 1
ATOM 1701 O O . GLU A 1 228 ? 18.263 16.708 -2.501 1 82.75 228 GLU A O 1
ATOM 1706 N N . PHE A 1 229 ? 19.872 17.392 -1.193 1 90.63 229 PHE A N 1
ATOM 1707 C CA . PHE A 1 229 ? 18.982 17.645 -0.067 1 90.63 229 PHE A CA 1
ATOM 1708 C C . PHE A 1 229 ? 18.193 18.931 -0.278 1 90.63 229 PHE A C 1
ATOM 1710 O O . PHE A 1 229 ? 18.696 19.883 -0.88 1 90.63 229 PHE A O 1
ATOM 1717 N N . ASP A 1 230 ? 16.986 18.89 0.217 1 95.01 230 ASP A N 1
ATOM 1718 C CA . ASP A 1 230 ? 16.123 20.067 0.245 1 95.01 230 ASP A CA 1
ATOM 1719 C C . ASP A 1 230 ? 16.229 20.794 1.584 1 95.01 230 ASP A C 1
ATOM 1721 O O . ASP A 1 230 ? 16.574 20.188 2.6 1 95.01 230 ASP A O 1
ATOM 1725 N N . ASP A 1 231 ? 15.992 22.113 1.475 1 97.39 231 ASP A N 1
ATOM 1726 C CA . ASP A 1 231 ? 15.895 22.909 2.695 1 97.39 231 ASP A CA 1
ATOM 1727 C C . ASP A 1 231 ? 14.657 22.527 3.503 1 97.39 231 ASP A C 1
ATOM 1729 O O . ASP A 1 231 ? 13.572 22.359 2.943 1 97.39 231 ASP A O 1
ATOM 1733 N N . ILE A 1 232 ? 14.765 22.35 4.788 1 97.64 232 ILE A N 1
ATOM 1734 C CA . ILE A 1 232 ? 13.69 21.911 5.67 1 97.64 232 ILE A CA 1
ATOM 1735 C C . ILE A 1 232 ? 12.564 22.942 5.664 1 97.64 232 ILE A C 1
ATOM 1737 O O . ILE A 1 232 ? 11.425 22.629 6.021 1 97.64 232 ILE A O 1
ATOM 1741 N N . GLU A 1 233 ? 12.834 24.18 5.195 1 98.48 233 GLU A N 1
ATOM 1742 C CA . GLU A 1 233 ? 11.813 25.22 5.109 1 9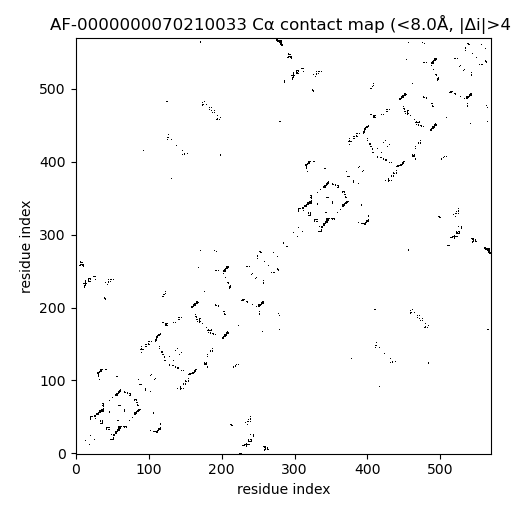8.48 233 GLU A CA 1
ATOM 1743 C C . GLU A 1 233 ? 10.825 24.932 3.982 1 98.48 233 GLU A C 1
ATOM 1745 O O . GLU A 1 233 ? 9.711 25.461 3.976 1 98.48 233 GLU A O 1
ATOM 1750 N N . LEU A 1 234 ? 11.227 24.09 3.048 1 98.63 234 LEU A N 1
ATOM 1751 C CA . LEU A 1 234 ? 10.365 23.783 1.912 1 98.63 234 LEU A CA 1
ATOM 1752 C C . LEU A 1 234 ? 9.098 23.067 2.369 1 98.63 234 LEU A C 1
ATOM 1754 O O . LEU A 1 234 ? 7.994 23.596 2.221 1 98.63 234 LEU A O 1
ATOM 1758 N N . PRO A 1 235 ? 9.233 21.911 3 1 98.7 235 PRO A N 1
ATOM 1759 C CA . PRO A 1 235 ? 8.004 21.247 3.441 1 98.7 235 PRO A CA 1
ATOM 1760 C C . PRO A 1 235 ? 7.269 22.028 4.529 1 98.7 235 PRO A C 1
ATOM 1762 O O . PRO A 1 235 ? 6.04 21.966 4.615 1 98.7 235 PRO A O 1
ATOM 1765 N N . ALA A 1 236 ? 7.964 22.784 5.343 1 98.86 236 ALA A N 1
ATOM 1766 C CA . ALA A 1 236 ? 7.32 23.573 6.389 1 98.86 236 ALA A CA 1
ATOM 1767 C C . ALA A 1 236 ? 6.395 24.629 5.79 1 98.86 236 ALA A C 1
ATOM 1769 O O . ALA A 1 236 ? 5.227 24.729 6.173 1 98.86 236 ALA A O 1
ATOM 1770 N N . SER A 1 237 ? 6.954 25.387 4.825 1 98.92 237 SER A N 1
ATOM 1771 C CA . SER A 1 237 ? 6.181 26.424 4.149 1 98.92 237 SER A CA 1
ATOM 1772 C C . SER A 1 237 ? 5.055 25.82 3.316 1 98.92 237 SER A C 1
ATOM 1774 O O . SER A 1 237 ? 3.947 26.359 3.276 1 98.92 237 SER A O 1
ATOM 1776 N N . PHE A 1 238 ? 5.324 24.72 2.714 1 98.94 238 PHE A N 1
ATOM 1777 C CA . PHE A 1 238 ? 4.343 24.061 1.861 1 98.94 238 PHE A CA 1
ATOM 1778 C C . PHE A 1 238 ? 3.163 23.557 2.683 1 98.94 238 PHE A C 1
ATOM 1780 O O . PHE A 1 238 ? 2.019 23.595 2.225 1 98.94 238 PHE A O 1
ATOM 1787 N N . ALA A 1 239 ? 3.412 23.08 3.895 1 98.94 239 ALA A N 1
ATOM 1788 C CA . ALA A 1 239 ? 2.352 22.576 4.765 1 98.94 239 ALA A CA 1
ATOM 1789 C C . ALA A 1 239 ? 1.346 23.674 5.097 1 98.94 239 ALA A C 1
ATOM 1791 O O . ALA A 1 239 ? 0.151 23.407 5.241 1 98.94 239 ALA A O 1
ATOM 1792 N N . VAL A 1 240 ? 1.801 24.914 5.205 1 98.95 240 VAL A N 1
ATOM 1793 C CA . VAL A 1 240 ? 0.909 26.042 5.451 1 98.95 240 VAL A CA 1
ATOM 1794 C C . VAL A 1 240 ? 0.123 26.366 4.182 1 98.95 240 VAL A C 1
ATOM 1796 O O . VAL A 1 240 ? -1.093 26.566 4.232 1 98.95 240 VAL A O 1
ATOM 1799 N N . TRP A 1 241 ? 0.765 26.335 3.062 1 98.96 241 TRP A N 1
ATOM 1800 C CA . TRP A 1 241 ? 0.111 26.675 1.802 1 98.96 241 TRP A CA 1
ATOM 1801 C C . TRP A 1 241 ? -0.976 25.66 1.462 1 98.96 241 TRP A C 1
ATOM 1803 O O . TRP A 1 241 ? -2.074 26.035 1.045 1 98.96 241 TRP A O 1
ATOM 1813 N N . ILE A 1 242 ? -0.732 24.365 1.663 1 98.92 242 ILE A N 1
ATOM 1814 C CA . ILE A 1 242 ? -1.6 23.306 1.158 1 98.92 242 ILE A CA 1
ATOM 1815 C C . ILE A 1 242 ? -2.927 23.322 1.914 1 98.92 242 ILE A C 1
ATOM 1817 O O . ILE A 1 242 ? -3.936 22.813 1.42 1 98.92 242 ILE A O 1
ATOM 1821 N N . VAL A 1 243 ? -2.953 23.91 3.11 1 98.85 243 VAL A N 1
ATOM 1822 C CA . VAL A 1 243 ? -4.198 23.934 3.87 1 98.85 243 VAL A CA 1
ATOM 1823 C C . VAL A 1 243 ? -4.935 25.247 3.614 1 98.85 243 VAL A C 1
ATOM 1825 O O . VAL A 1 243 ? -6.025 25.468 4.144 1 98.85 243 VAL A O 1
ATOM 1828 N N . SER A 1 244 ? -4.402 26.188 2.817 1 98.65 244 SER A N 1
ATOM 1829 C CA . SER A 1 244 ? -5.028 27.466 2.495 1 98.65 244 SER A CA 1
ATOM 1830 C C . SER A 1 244 ? -6.092 27.304 1.415 1 98.65 244 SER A C 1
ATOM 1832 O O . SER A 1 244 ? -6.143 26.276 0.736 1 98.65 244 SER A O 1
ATOM 1834 N N . PRO A 1 245 ? -6.919 28.274 1.19 1 97.77 245 PRO A N 1
ATOM 1835 C CA . PRO A 1 245 ? -7.936 28.222 0.136 1 97.77 245 PRO A CA 1
ATOM 1836 C C . PRO A 1 245 ? -7.332 28.077 -1.259 1 97.77 245 PRO A C 1
ATOM 1838 O O . PRO A 1 245 ? -7.967 27.513 -2.154 1 97.77 245 PRO A O 1
ATOM 1841 N N . GLU A 1 246 ? -6.043 28.438 -1.483 1 98.11 246 GLU A N 1
ATOM 1842 C CA . GLU A 1 246 ? -5.391 28.373 -2.787 1 98.11 246 GLU A CA 1
ATOM 1843 C C . GLU A 1 246 ? -5.205 26.928 -3.241 1 98.11 246 GLU A C 1
ATOM 1845 O O . GLU A 1 246 ? -5.13 26.653 -4.44 1 98.11 246 GLU A O 1
ATOM 1850 N N . ALA A 1 247 ? -5.181 26.031 -2.263 1 98.66 247 ALA A N 1
ATOM 1851 C CA . ALA A 1 247 ? -4.821 24.654 -2.589 1 98.66 247 ALA A CA 1
ATOM 1852 C C . ALA A 1 247 ? -6.032 23.731 -2.484 1 98.66 247 ALA A C 1
ATOM 1854 O O . ALA A 1 247 ? -5.895 22.507 -2.549 1 98.66 247 ALA A O 1
ATOM 1855 N N . GLU A 1 248 ? -7.227 24.292 -2.265 1 97.91 248 GLU A N 1
ATOM 1856 C CA . GLU A 1 248 ? -8.433 23.5 -2.044 1 97.91 248 GLU A CA 1
ATOM 1857 C C . GLU A 1 248 ? -8.673 22.528 -3.195 1 97.91 248 GLU A C 1
ATOM 1859 O O . GLU A 1 248 ? -9.155 21.413 -2.982 1 97.91 248 GLU A O 1
ATOM 1864 N N . PHE A 1 249 ? -8.245 22.916 -4.444 1 98.19 249 PHE A N 1
ATOM 1865 C CA . PHE A 1 249 ? -8.484 22.11 -5.636 1 98.19 249 PHE A CA 1
ATOM 1866 C C . PHE A 1 249 ? -7.642 20.84 -5.609 1 98.19 249 PHE A C 1
ATOM 1868 O O . PHE A 1 249 ? -7.877 19.915 -6.389 1 98.19 249 PHE A O 1
ATOM 1875 N N . LEU A 1 250 ? -6.733 20.704 -4.682 1 98.48 250 LEU A N 1
ATOM 1876 C CA . LEU A 1 250 ? -5.837 19.556 -4.591 1 98.48 250 LEU A CA 1
ATOM 1877 C C . LEU A 1 250 ? -6.345 18.551 -3.563 1 98.48 250 LEU A C 1
ATOM 1879 O O . LEU A 1 250 ? -5.618 17.635 -3.172 1 98.48 250 LEU A O 1
ATOM 1883 N N . LYS A 1 251 ? -7.588 18.751 -3.049 1 98.02 251 LYS A N 1
ATOM 1884 C CA . LYS A 1 251 ? -8.191 17.799 -2.12 1 98.02 251 LYS A CA 1
ATOM 1885 C C . LYS A 1 251 ? -8.166 16.384 -2.69 1 98.02 251 LYS A C 1
ATOM 1887 O O . LYS A 1 251 ? -8.554 16.165 -3.84 1 98.02 251 LYS A O 1
ATOM 1892 N N . GLY A 1 252 ? -7.607 15.496 -1.916 1 97.51 252 GLY A N 1
ATOM 1893 C CA . GLY A 1 252 ? -7.581 14.094 -2.302 1 97.51 252 GLY A CA 1
ATOM 1894 C C . GLY A 1 252 ? -6.385 13.734 -3.164 1 97.51 252 GLY A C 1
ATOM 1895 O O . GLY A 1 252 ? -6.258 12.593 -3.614 1 97.51 252 GLY A O 1
ATOM 1896 N N . LYS A 1 253 ? -5.471 14.677 -3.362 1 98.11 253 LYS A N 1
ATOM 1897 C CA . LYS A 1 253 ? -4.367 14.46 -4.293 1 98.11 253 LYS A CA 1
ATOM 1898 C C . LYS A 1 253 ? -3.056 14.229 -3.547 1 98.11 253 LYS A C 1
ATOM 1900 O O . LYS A 1 253 ? -2.96 14.505 -2.349 1 98.11 253 LYS A O 1
ATOM 1905 N N . PHE A 1 254 ? -2.146 13.634 -4.192 1 98.54 254 PHE A N 1
ATOM 1906 C CA . PHE A 1 254 ? -0.759 13.472 -3.77 1 98.54 254 PHE A CA 1
ATOM 1907 C C . PHE A 1 254 ? 0.14 14.487 -4.465 1 98.54 254 PHE A C 1
ATOM 1909 O O . PHE A 1 254 ? 0.268 14.475 -5.691 1 98.54 254 PHE A O 1
ATOM 1916 N N . VAL A 1 255 ? 0.841 15.358 -3.694 1 98.39 255 VAL A N 1
ATOM 1917 C CA . VAL A 1 255 ? 1.603 16.437 -4.312 1 98.39 255 VAL A CA 1
ATOM 1918 C C . VAL A 1 255 ? 2.981 16.535 -3.661 1 98.39 255 VAL A C 1
ATOM 1920 O O . VAL A 1 255 ? 3.145 16.198 -2.486 1 98.39 255 VAL A O 1
ATOM 1923 N N . TRP A 1 256 ? 3.95 16.953 -4.415 1 98.1 256 TRP A N 1
ATOM 1924 C CA . TRP A 1 256 ? 5.304 17.159 -3.913 1 98.1 256 TRP A CA 1
ATOM 1925 C C . TRP A 1 256 ? 5.52 18.613 -3.507 1 98.1 256 TRP A C 1
ATOM 1927 O O . TRP A 1 256 ? 5.215 19.529 -4.274 1 98.1 256 TRP A O 1
ATOM 1937 N N . SER A 1 257 ? 6.111 18.811 -2.349 1 98.36 257 SER A N 1
ATOM 1938 C CA . SER A 1 257 ? 6.418 20.163 -1.895 1 98.36 257 SER A CA 1
ATOM 1939 C C . SER A 1 257 ? 7.375 20.864 -2.853 1 98.36 257 SER A C 1
ATOM 1941 O O . SER A 1 257 ? 7.465 22.094 -2.859 1 98.36 257 SER A O 1
ATOM 1943 N N . ASN A 1 258 ? 8.086 20.066 -3.645 1 97.35 258 ASN A N 1
ATOM 1944 C CA . ASN A 1 258 ? 9.071 20.604 -4.576 1 97.35 258 ASN A CA 1
ATOM 1945 C C . ASN A 1 258 ? 8.403 21.258 -5.783 1 97.35 258 ASN A C 1
ATOM 1947 O O . ASN A 1 258 ? 9.041 22.017 -6.515 1 97.35 258 ASN A O 1
ATOM 1951 N N . TRP A 1 259 ? 7.157 20.938 -6.094 1 98.03 259 TRP A N 1
ATOM 1952 C CA . TRP A 1 259 ? 6.482 21.413 -7.298 1 98.03 259 TRP A CA 1
ATOM 1953 C C . TRP A 1 259 ? 6.04 22.863 -7.138 1 98.03 259 TRP A C 1
ATOM 1955 O O . TRP A 1 259 ? 5.643 23.282 -6.048 1 98.03 259 TRP A O 1
ATOM 1965 N N . ASP A 1 260 ? 6.106 23.577 -8.181 1 98.55 260 ASP A N 1
ATOM 1966 C CA . ASP A 1 260 ? 5.744 24.991 -8.154 1 98.55 260 ASP A CA 1
ATOM 1967 C C . ASP A 1 260 ? 4.235 25.169 -8.006 1 98.55 260 ASP A C 1
ATOM 1969 O O . ASP A 1 260 ? 3.461 24.651 -8.815 1 98.55 260 ASP A O 1
ATOM 1973 N N . VAL A 1 261 ? 3.857 25.979 -7.097 1 98.7 261 VAL A N 1
ATOM 1974 C CA . VAL A 1 261 ? 2.438 26.043 -6.763 1 98.7 261 VAL A CA 1
ATOM 1975 C C . VAL A 1 261 ? 1.697 26.872 -7.811 1 98.7 261 VAL A C 1
ATOM 1977 O O . VAL A 1 261 ? 0.507 26.659 -8.052 1 98.7 261 VAL A O 1
ATOM 1980 N N . GLU A 1 262 ? 2.387 27.843 -8.433 1 98.56 262 GLU A N 1
ATOM 1981 C CA . GLU A 1 262 ? 1.74 28.597 -9.503 1 98.56 262 GLU A CA 1
ATOM 1982 C C . GLU A 1 262 ? 1.443 27.705 -10.705 1 98.56 262 GLU A C 1
ATOM 1984 O O . GLU A 1 262 ? 0.388 27.828 -11.33 1 98.56 262 GLU A O 1
ATOM 1989 N N . GLU A 1 263 ? 2.345 26.847 -10.996 1 98.28 263 GLU A N 1
ATOM 1990 C CA . GLU A 1 263 ? 2.13 25.903 -12.089 1 98.28 263 GLU A CA 1
ATOM 1991 C C . GLU A 1 263 ? 1.039 24.894 -11.741 1 98.28 263 GLU A C 1
ATOM 1993 O O . GLU A 1 263 ? 0.276 24.471 -12.613 1 98.28 263 GLU A O 1
ATOM 1998 N N . LEU A 1 264 ? 0.934 24.474 -10.491 1 98.4 264 LEU A N 1
ATOM 1999 C CA . LEU A 1 264 ? -0.161 23.613 -10.059 1 98.4 264 LEU A CA 1
ATOM 2000 C C . LEU A 1 264 ? -1.503 24.318 -10.223 1 98.4 264 LEU A C 1
ATOM 2002 O O . LEU A 1 264 ? -2.464 23.725 -10.719 1 98.4 264 LEU A O 1
ATOM 2006 N N . LYS A 1 265 ? -1.54 25.55 -9.791 1 98.54 265 LYS A N 1
ATOM 2007 C CA . LYS A 1 265 ? -2.773 26.323 -9.913 1 98.54 265 LYS A CA 1
ATOM 2008 C C . LYS A 1 265 ? -3.204 26.443 -11.372 1 98.54 265 LYS A C 1
ATOM 2010 O O . LYS A 1 265 ? -4.399 26.428 -11.675 1 98.54 265 LYS A O 1
ATOM 2015 N N . ALA A 1 266 ? -2.252 26.572 -12.233 1 98.21 266 ALA A N 1
ATOM 2016 C CA . ALA A 1 266 ? -2.543 26.668 -13.661 1 98.21 266 ALA A CA 1
ATOM 2017 C C . ALA A 1 266 ? -3.164 25.376 -14.183 1 98.21 266 ALA A C 1
ATOM 2019 O O . ALA A 1 266 ? -3.824 25.373 -15.225 1 98.21 266 ALA A O 1
ATOM 2020 N N . LYS A 1 267 ? -3.014 24.274 -13.433 1 97.2 267 LYS A N 1
ATOM 2021 C CA . LYS A 1 267 ? -3.54 22.971 -13.832 1 97.2 267 LYS A CA 1
ATOM 2022 C C . LYS A 1 267 ? -4.822 22.64 -13.073 1 97.2 267 LYS A C 1
ATOM 2024 O O . LYS A 1 267 ? -5.279 21.496 -13.085 1 97.2 267 LYS A O 1
ATOM 2029 N N . LYS A 1 268 ? -5.397 23.568 -12.433 1 98.02 268 LYS A N 1
ATOM 2030 C CA . LYS A 1 268 ? -6.512 23.388 -11.507 1 98.02 268 LYS A CA 1
ATOM 2031 C C . LYS A 1 268 ? -7.663 22.638 -12.172 1 98.02 268 LYS A C 1
ATOM 2033 O O . LYS A 1 268 ? -8.154 21.643 -11.635 1 98.02 268 LYS A O 1
ATOM 2038 N N . GLU A 1 269 ? -8.102 23.056 -13.335 1 97.55 269 GLU A N 1
ATOM 2039 C CA . GLU A 1 269 ? -9.254 22.458 -14.002 1 97.55 269 GLU A CA 1
ATOM 2040 C C . GLU A 1 269 ? -8.98 21.004 -14.378 1 97.55 269 GLU A C 1
ATOM 2042 O O . GLU A 1 269 ? -9.834 20.136 -14.186 1 97.55 269 GLU A O 1
ATOM 2047 N N . GLN A 1 270 ? -7.778 20.745 -14.853 1 96.01 270 GLN A N 1
ATOM 2048 C CA . GLN A 1 270 ? -7.373 19.39 -15.212 1 96.01 270 GLN A CA 1
ATOM 2049 C C . GLN A 1 270 ? -7.335 18.483 -13.985 1 96.01 270 GLN A C 1
ATOM 2051 O O . GLN A 1 270 ? -7.798 17.342 -14.036 1 96.01 270 GLN A O 1
ATOM 2056 N N . LEU A 1 271 ? -6.837 18.957 -12.88 1 96.84 271 LEU A N 1
ATOM 2057 C CA . LEU A 1 271 ? -6.666 18.167 -11.665 1 96.84 271 LEU A CA 1
ATOM 2058 C C . LEU A 1 271 ? -8.008 17.912 -10.989 1 96.84 271 LEU A C 1
ATOM 2060 O O . LEU A 1 271 ? -8.213 16.857 -10.383 1 96.84 271 LEU A O 1
ATOM 2064 N N . LYS A 1 272 ? -8.961 18.796 -11.168 1 95.88 272 LYS A N 1
ATOM 2065 C CA . LYS A 1 272 ? -10.287 18.622 -10.581 1 95.88 272 LYS A CA 1
ATOM 2066 C C . LYS A 1 272 ? -11.111 17.611 -11.373 1 95.88 272 LYS A C 1
ATOM 2068 O O . LYS A 1 272 ? -11.971 16.928 -10.814 1 95.88 272 LYS A O 1
ATOM 2073 N N . SER A 1 273 ? -10.792 17.442 -12.697 1 94.27 273 SER A N 1
ATOM 2074 C CA . SER A 1 273 ? -11.656 16.659 -13.574 1 94.27 273 SER A CA 1
ATOM 2075 C C . SER A 1 273 ? -11.044 15.296 -13.879 1 94.27 273 SER A C 1
ATOM 2077 O O . SER A 1 273 ? -11.525 14.576 -14.756 1 94.27 273 SER A O 1
ATOM 2079 N N . SER A 1 274 ? -9.954 14.995 -13.23 1 93.24 274 SER A N 1
ATOM 2080 C CA . SER A 1 274 ? -9.285 13.731 -13.523 1 93.24 274 SER A CA 1
ATOM 2081 C C . SER A 1 274 ? -8.795 13.056 -12.247 1 93.24 274 SER A C 1
ATOM 2083 O O . SER A 1 274 ? -8.89 13.629 -11.159 1 93.24 274 SER A O 1
ATOM 2085 N N . GLN A 1 275 ? -8.305 11.888 -12.412 1 93.51 275 GLN A N 1
ATOM 2086 C CA . GLN A 1 275 ? -7.718 11.144 -11.302 1 93.51 275 GLN A CA 1
ATOM 2087 C C . GLN A 1 275 ? -6.221 11.42 -11.187 1 93.51 275 GLN A C 1
ATOM 2089 O O . GLN A 1 275 ? -5.488 10.645 -10.57 1 93.51 275 GLN A O 1
ATOM 2094 N N . GLY A 1 276 ? -5.834 12.517 -11.921 1 96.45 276 GLY A N 1
ATOM 2095 C CA . GLY A 1 276 ? -4.429 12.881 -11.825 1 96.45 276 GLY A CA 1
ATOM 2096 C C . GLY A 1 276 ? -3.96 13.079 -10.396 1 96.45 276 GLY A C 1
ATOM 2097 O O . GLY A 1 276 ? -4.68 13.651 -9.574 1 96.45 276 GLY A O 1
ATOM 2098 N N . LEU A 1 277 ? -2.831 12.535 -10.126 1 97.87 277 LEU A N 1
ATOM 2099 C CA . LEU A 1 277 ? -2.125 12.661 -8.856 1 97.87 277 LEU A CA 1
ATOM 2100 C C . LEU A 1 277 ? -2.81 11.84 -7.768 1 97.87 277 LEU A C 1
ATOM 2102 O O . LEU A 1 277 ? -2.792 12.219 -6.595 1 97.87 277 LEU A O 1
ATOM 2106 N N . THR A 1 278 ? -3.537 10.838 -8.097 1 97.75 278 THR A N 1
ATOM 2107 C CA . THR A 1 278 ? -3.966 9.772 -7.199 1 97.75 278 THR A CA 1
ATOM 2108 C C . THR A 1 278 ? -3.253 8.464 -7.533 1 97.75 278 THR A C 1
ATOM 2110 O O . THR A 1 278 ? -2.651 8.335 -8.601 1 97.75 278 THR A O 1
ATOM 2113 N N . LEU A 1 279 ? -3.234 7.576 -6.6 1 97.94 279 LEU A N 1
ATOM 2114 C CA . LEU A 1 279 ? -2.555 6.301 -6.802 1 97.94 279 LEU A CA 1
ATOM 2115 C C . LEU A 1 279 ? -3.379 5.383 -7.7 1 97.94 279 LEU A C 1
ATOM 2117 O O . LEU A 1 279 ? -4.607 5.347 -7.597 1 97.94 279 LEU A O 1
ATOM 2121 N N . GLY A 1 280 ? -2.703 4.647 -8.529 1 96.95 280 GLY A N 1
ATOM 2122 C CA . GLY A 1 280 ? -3.393 3.72 -9.412 1 96.95 280 GLY A CA 1
ATOM 2123 C C . GLY A 1 280 ? -2.449 2.893 -10.265 1 96.95 280 GLY A C 1
ATOM 2124 O O . GLY A 1 280 ? -1.274 2.737 -9.926 1 96.95 280 GLY A O 1
ATOM 2125 N N . LEU A 1 281 ? -2.992 2.241 -11.181 1 97.27 281 LEU A N 1
ATOM 2126 C CA . LEU A 1 281 ? -2.264 1.432 -12.153 1 97.27 281 LEU A CA 1
ATOM 2127 C C . LEU A 1 281 ? -1.919 2.251 -13.392 1 97.27 281 LEU A C 1
ATOM 2129 O O . LEU A 1 281 ? -2.813 2.695 -14.117 1 97.27 281 LEU A O 1
ATOM 2133 N N . LEU A 1 282 ? -0.633 2.474 -13.645 1 96.88 282 LEU A N 1
ATOM 2134 C CA . LEU A 1 282 ? -0.169 3.334 -14.728 1 96.88 282 LEU A CA 1
ATOM 2135 C C . LEU A 1 282 ? -0.588 2.774 -16.084 1 96.88 282 LEU A C 1
ATOM 2137 O O . LEU A 1 282 ? -0.426 1.579 -16.343 1 96.88 282 LEU A O 1
ATOM 2141 N N . GLY A 1 283 ? -1.126 3.627 -16.907 1 93.16 283 GLY A N 1
ATOM 2142 C CA . GLY A 1 283 ? -1.493 3.239 -18.26 1 93.16 283 GLY A CA 1
ATOM 2143 C C . GLY A 1 283 ? -2.883 2.638 -18.352 1 93.16 283 GLY A C 1
ATOM 2144 O O . GLY A 1 283 ? -3.383 2.382 -19.45 1 93.16 283 GLY A O 1
ATOM 2145 N N . TRP A 1 284 ? -3.473 2.252 -17.204 1 91.69 284 TRP A N 1
ATOM 2146 C CA . TRP A 1 284 ? -4.859 1.796 -17.2 1 91.69 284 TRP A CA 1
ATOM 2147 C C . TRP A 1 284 ? -5.819 2.971 -17.356 1 91.69 284 TRP A C 1
ATOM 2149 O O . TRP A 1 284 ? -5.603 4.038 -16.777 1 91.69 284 TRP A O 1
ATOM 2159 N N . PRO A 1 285 ? -6.789 2.875 -18.115 1 82.6 285 PRO A N 1
ATOM 2160 C CA . PRO A 1 285 ? -7.648 4.03 -18.388 1 82.6 285 PRO A CA 1
ATOM 2161 C C . PRO A 1 285 ? -8.394 4.516 -17.147 1 82.6 285 PRO A C 1
ATOM 2163 O O . PRO A 1 285 ? -8.62 3.741 -16.215 1 82.6 285 PRO A O 1
ATOM 2166 N N . MET B 1 1 ? -21.153 -2.664 -11.162 1 56.29 1 MET B N 1
ATOM 2167 C CA . MET B 1 1 ? -20.038 -1.756 -11.417 1 56.29 1 MET B CA 1
ATOM 2168 C C . MET B 1 1 ? -19.136 -2.298 -12.521 1 56.29 1 MET B C 1
ATOM 2170 O O . MET B 1 1 ? -18.791 -3.481 -12.521 1 56.29 1 MET B O 1
ATOM 2174 N N . ALA B 1 2 ? -19.024 -1.545 -13.612 1 65.93 2 ALA B N 1
ATOM 2175 C CA . ALA B 1 2 ? -18.165 -1.961 -14.717 1 65.93 2 ALA B CA 1
ATOM 2176 C C . ALA B 1 2 ? -16.798 -1.289 -14.632 1 65.93 2 ALA B C 1
ATOM 2178 O O . ALA B 1 2 ? -16.696 -0.122 -14.248 1 65.93 2 ALA B O 1
ATOM 2179 N N . PHE B 1 3 ? -15.731 -2.032 -14.833 1 79.34 3 PHE B N 1
ATOM 2180 C CA . PHE B 1 3 ? -14.374 -1.498 -14.867 1 79.34 3 PHE B CA 1
ATOM 2181 C C . PHE B 1 3 ? -13.979 -1.117 -16.289 1 79.34 3 PHE B C 1
ATOM 2183 O O . PHE B 1 3 ? -14.314 -1.822 -17.243 1 79.34 3 PHE B O 1
ATOM 2190 N N . PRO B 1 4 ? -13.391 0.102 -16.354 1 79.79 4 PRO B N 1
ATOM 2191 C CA . PRO B 1 4 ? -12.901 0.402 -17.701 1 79.79 4 PRO B CA 1
ATOM 2192 C C . PRO B 1 4 ? -11.945 -0.664 -18.232 1 79.79 4 PRO B C 1
ATOM 2194 O O . PRO B 1 4 ? -11.033 -1.09 -17.52 1 79.79 4 PRO B O 1
ATOM 2197 N N . PRO B 1 5 ? -12.22 -1.107 -19.377 1 85.14 5 PRO B N 1
ATOM 2198 C CA . PRO B 1 5 ? -11.408 -2.229 -19.854 1 85.14 5 PRO B CA 1
ATOM 2199 C C . PRO B 1 5 ? -10.058 -1.783 -20.412 1 85.14 5 PRO B C 1
ATOM 2201 O O . PRO B 1 5 ? -9.976 -0.763 -21.1 1 85.14 5 PRO B O 1
ATOM 2204 N N . TYR B 1 6 ? -8.999 -2.416 -20.078 1 94.61 6 TYR B N 1
ATOM 2205 C CA . TYR B 1 6 ? -7.678 -2.25 -20.674 1 94.61 6 TYR B CA 1
ATOM 2206 C C . TYR B 1 6 ? -7.625 -2.872 -22.065 1 94.61 6 TYR B C 1
ATOM 2208 O O . TYR B 1 6 ? -6.977 -2.335 -22.967 1 94.61 6 TYR B O 1
ATOM 2216 N N . THR B 1 7 ? -8.301 -3.989 -22.303 1 96.82 7 THR B N 1
ATOM 2217 C CA . THR B 1 7 ? -8.477 -4.616 -23.608 1 96.82 7 THR B CA 1
ATOM 2218 C C . THR B 1 7 ? -9.907 -4.431 -24.108 1 96.82 7 THR B C 1
ATOM 2220 O O . THR B 1 7 ? -10.827 -4.23 -23.313 1 96.82 7 THR B O 1
ATOM 2223 N N . LYS B 1 8 ? -10.134 -4.439 -25.371 1 95.74 8 LYS B N 1
ATOM 2224 C CA . LYS B 1 8 ? -11.465 -4.304 -25.956 1 95.74 8 LYS B CA 1
ATOM 2225 C C . LYS B 1 8 ? -12.36 -5.476 -25.562 1 95.74 8 LYS B C 1
ATOM 2227 O O . LYS B 1 8 ? -13.545 -5.29 -25.279 1 95.74 8 LYS B O 1
ATOM 2232 N N . THR B 1 9 ? -11.785 -6.631 -25.588 1 96.87 9 THR B N 1
ATOM 2233 C CA . THR B 1 9 ? -12.5 -7.835 -25.181 1 96.87 9 THR B CA 1
ATOM 2234 C C . THR B 1 9 ? -12.293 -8.111 -23.694 1 96.87 9 THR B C 1
ATOM 2236 O O . THR B 1 9 ? -11.161 -8.091 -23.206 1 96.87 9 THR B O 1
ATOM 2239 N N . PHE B 1 10 ? -13.353 -8.31 -22.952 1 95.7 10 PHE B N 1
ATOM 2240 C CA . PHE B 1 10 ? -13.36 -8.603 -21.523 1 95.7 10 PHE B CA 1
ATOM 2241 C C . PHE B 1 10 ? -14.013 -9.952 -21.251 1 95.7 10 PHE B C 1
ATOM 2243 O O . PHE B 1 10 ? -15.198 -10.143 -21.531 1 95.7 10 PHE B O 1
ATOM 2250 N N . HIS B 1 11 ? -13.311 -10.853 -20.688 1 96.62 11 HIS B N 1
ATOM 2251 C CA . HIS B 1 11 ? -13.794 -12.217 -20.5 1 96.62 11 HIS B CA 1
ATOM 2252 C C . HIS B 1 11 ? -14.322 -12.424 -19.085 1 96.62 11 HIS B C 1
ATOM 2254 O O . HIS B 1 11 ? -13.764 -11.89 -18.124 1 96.62 11 HIS B O 1
ATOM 2260 N N . ARG B 1 12 ? -15.275 -13.261 -18.958 1 95.73 12 ARG B N 1
ATOM 2261 C CA . ARG B 1 12 ? -15.833 -13.605 -17.654 1 95.73 12 ARG B CA 1
ATOM 2262 C C . ARG B 1 12 ? -15.674 -15.095 -17.367 1 95.73 12 ARG B C 1
ATOM 2264 O O . ARG B 1 12 ? -16.061 -15.571 -16.298 1 95.73 12 ARG B O 1
ATOM 2271 N N . GLY B 1 13 ? -15.173 -15.784 -18.288 1 97.55 13 GLY B N 1
ATOM 2272 C CA . GLY B 1 13 ? -14.854 -17.2 -18.191 1 97.55 13 GLY B CA 1
ATOM 2273 C C . GLY B 1 13 ? -13.635 -17.594 -19.004 1 97.55 13 GLY B C 1
ATOM 2274 O O . GLY B 1 13 ? -13.064 -16.766 -19.717 1 97.55 13 GLY B O 1
ATOM 2275 N N . SER B 1 14 ? -13.247 -18.79 -18.875 1 98.06 14 SER B N 1
ATOM 2276 C CA . SER B 1 14 ? -12.13 -19.297 -19.665 1 98.06 14 SER B CA 1
ATOM 2277 C C . SER B 1 14 ? -12.44 -19.242 -21.158 1 98.06 14 SER B C 1
ATOM 2279 O O . SER B 1 14 ? -13.606 -19.211 -21.554 1 98.06 14 SER B O 1
ATOM 2281 N N . TYR B 1 15 ? -11.463 -19.155 -21.945 1 98.44 15 TYR B N 1
ATOM 2282 C CA . TYR B 1 15 ? -11.573 -19.119 -23.399 1 98.44 15 TYR B CA 1
ATOM 2283 C C . TYR B 1 15 ? -10.364 -19.778 -24.054 1 98.44 15 TYR B C 1
ATOM 2285 O O . TYR B 1 15 ? -9.436 -20.209 -23.366 1 98.44 15 TYR B O 1
ATOM 2293 N N . ALA B 1 16 ? -10.278 -19.976 -25.308 1 98.38 16 ALA B N 1
ATOM 2294 C CA . ALA B 1 16 ? -9.328 -20.817 -26.03 1 98.38 16 ALA B CA 1
ATOM 2295 C C . ALA B 1 16 ? -7.893 -20.353 -25.793 1 98.38 16 ALA B C 1
ATOM 2297 O O . ALA B 1 16 ? -6.985 -21.173 -25.641 1 98.38 16 ALA B O 1
ATOM 2298 N N . GLY B 1 17 ? -7.654 -19.068 -25.698 1 98.46 17 GLY B N 1
ATOM 2299 C CA . GLY B 1 17 ? -6.32 -18.497 -25.602 1 98.46 17 GLY B CA 1
ATOM 2300 C C . GLY B 1 17 ? -5.615 -18.842 -24.304 1 98.46 17 GLY B C 1
ATOM 2301 O O . GLY B 1 17 ? -4.385 -18.802 -24.23 1 98.46 17 GLY B O 1
ATOM 2302 N N . ILE B 1 18 ? -6.421 -19.26 -23.279 1 98.83 18 ILE B N 1
ATOM 2303 C CA . ILE B 1 18 ? -5.797 -19.519 -21.985 1 98.83 18 ILE B CA 1
ATOM 2304 C C . ILE B 1 18 ? -6.15 -20.928 -21.515 1 98.83 18 ILE B C 1
ATOM 2306 O O . ILE B 1 18 ? -6.024 -21.244 -20.33 1 98.83 18 ILE B O 1
ATOM 2310 N N . ASP B 1 19 ? -6.643 -21.784 -22.392 1 98.83 19 ASP B N 1
ATOM 2311 C CA . ASP B 1 19 ? -7.018 -23.154 -22.055 1 98.83 19 ASP B CA 1
ATOM 2312 C C . ASP B 1 19 ? -5.812 -23.948 -21.559 1 98.83 19 ASP B C 1
ATOM 2314 O O . ASP B 1 19 ? -4.845 -24.146 -22.299 1 98.83 19 ASP B O 1
ATOM 2318 N N . PRO B 1 20 ? -5.837 -24.491 -20.357 1 98.64 20 PRO B N 1
ATOM 2319 C CA . PRO B 1 20 ? -4.661 -25.146 -19.778 1 98.64 20 PRO B CA 1
ATOM 2320 C C . PRO B 1 20 ? -4.238 -26.392 -20.552 1 98.64 20 PRO B C 1
ATOM 2322 O O . PRO B 1 20 ? -3.118 -26.879 -20.38 1 98.64 20 PRO B O 1
ATOM 2325 N N . SER B 1 21 ? -5.084 -26.92 -21.365 1 98.47 21 SER B N 1
ATOM 2326 C CA . SER B 1 21 ? -4.773 -28.147 -22.09 1 98.47 21 SER B CA 1
ATOM 2327 C C . SER B 1 21 ? -3.931 -27.86 -23.328 1 98.47 21 SER B C 1
ATOM 2329 O O . SER B 1 21 ? -3.443 -28.784 -23.982 1 98.47 21 SER B O 1
ATOM 2331 N N . ARG B 1 22 ? -3.738 -26.568 -23.686 1 98.47 22 ARG B N 1
ATOM 2332 C CA . ARG B 1 22 ? -2.883 -26.223 -24.816 1 98.47 22 ARG B CA 1
ATOM 2333 C C . ARG B 1 22 ? -1.453 -26.702 -24.588 1 98.47 22 ARG B C 1
ATOM 2335 O O . ARG B 1 22 ? -0.859 -26.425 -23.544 1 98.47 22 ARG B O 1
ATOM 2342 N N . PRO B 1 23 ? -0.872 -27.359 -25.541 1 98.14 23 PRO B N 1
ATOM 2343 C CA . PRO B 1 23 ? 0.481 -27.891 -25.366 1 98.14 23 PRO B CA 1
ATOM 2344 C C . PRO B 1 23 ? 1.518 -26.799 -25.115 1 98.14 23 PRO B C 1
ATOM 2346 O O . PRO B 1 23 ? 2.498 -27.025 -24.4 1 98.14 23 PRO B O 1
ATOM 2349 N N . GLU B 1 24 ? 1.28 -25.597 -25.68 1 97.91 24 GLU B N 1
ATOM 2350 C CA . GLU B 1 24 ? 2.22 -24.489 -25.548 1 97.91 24 GLU B CA 1
ATOM 2351 C C . GLU B 1 24 ? 2.266 -23.973 -24.112 1 97.91 24 GLU B C 1
ATOM 2353 O O . GLU B 1 24 ? 3.192 -23.251 -23.736 1 97.91 24 GLU B O 1
ATOM 2358 N N . LEU B 1 25 ? 1.24 -24.37 -23.281 1 98.66 25 LEU B N 1
ATOM 2359 C CA . LEU B 1 25 ? 1.147 -23.879 -21.911 1 98.66 25 LEU B CA 1
ATOM 2360 C C . LEU B 1 25 ? 1.552 -24.961 -20.916 1 98.66 25 LEU B C 1
ATOM 2362 O O . LEU B 1 25 ? 1.365 -24.801 -19.708 1 98.66 25 LEU B O 1
ATOM 2366 N N . SER B 1 26 ? 2.093 -26.062 -21.414 1 98.74 26 SER B N 1
ATOM 2367 C CA . SER B 1 26 ? 2.412 -27.214 -20.577 1 98.74 26 SER B CA 1
ATOM 2368 C C . SER B 1 26 ? 3.356 -26.829 -19.443 1 98.74 26 SER B C 1
ATOM 2370 O O . SER B 1 26 ? 4.33 -26.104 -19.657 1 98.74 26 SER B O 1
ATOM 2372 N N . THR B 1 27 ? 3.061 -27.372 -18.256 1 98.59 27 THR B N 1
ATOM 2373 C CA . THR B 1 27 ? 3.932 -27.184 -17.101 1 98.59 27 THR B CA 1
ATOM 2374 C C . THR B 1 27 ? 4.531 -28.514 -16.654 1 98.59 27 THR B C 1
ATOM 2376 O O . THR B 1 27 ? 4.84 -28.697 -15.474 1 98.59 27 THR B O 1
ATOM 2379 N N . SER B 1 28 ? 4.543 -29.451 -17.621 1 98.33 28 SER B N 1
ATOM 2380 C CA . SER B 1 28 ? 5.2 -30.729 -17.364 1 98.33 28 SER B CA 1
ATOM 2381 C C . SER B 1 28 ? 6.64 -30.527 -16.907 1 98.33 28 SER B C 1
ATOM 2383 O O . SER B 1 28 ? 7.366 -29.704 -17.468 1 98.33 28 SER B O 1
ATOM 2385 N N . GLY B 1 29 ? 7.003 -31.197 -15.831 1 98.05 29 GLY B N 1
ATOM 2386 C CA . GLY B 1 29 ? 8.365 -31.138 -15.324 1 98.05 29 GLY B CA 1
ATOM 2387 C C . GLY B 1 29 ? 8.562 -30.067 -14.268 1 98.05 29 GLY B C 1
ATOM 2388 O O . GLY B 1 29 ? 9.641 -29.956 -13.682 1 98.05 29 GLY B O 1
ATOM 2389 N N . LYS B 1 30 ? 7.571 -29.324 -14.007 1 98.62 30 LYS B N 1
ATOM 2390 C CA . LYS B 1 30 ? 7.674 -28.242 -13.031 1 98.62 30 LYS B CA 1
ATOM 2391 C C . LYS B 1 30 ? 7.102 -28.664 -11.681 1 98.62 30 LYS B C 1
ATOM 2393 O O . LYS B 1 30 ? 6.302 -29.599 -11.604 1 98.62 30 LYS B O 1
ATOM 2398 N N . VAL B 1 31 ? 7.56 -28.02 -10.658 1 98.9 31 VAL B N 1
ATOM 2399 C CA . VAL B 1 31 ? 6.97 -28.097 -9.325 1 98.9 31 VAL B CA 1
ATOM 2400 C C . VAL B 1 31 ? 6.236 -26.796 -9.008 1 98.9 31 VAL B C 1
ATOM 2402 O O . VAL B 1 31 ? 6.814 -25.711 -9.102 1 98.9 31 VAL B O 1
ATOM 2405 N N . VAL B 1 32 ? 4.94 -26.906 -8.644 1 98.92 32 VAL B N 1
ATOM 2406 C CA . VAL B 1 32 ? 4.151 -25.713 -8.355 1 98.92 32 VAL B CA 1
ATOM 2407 C C . VAL B 1 32 ? 3.652 -25.76 -6.913 1 98.92 32 VAL B C 1
ATOM 2409 O O . VAL B 1 32 ? 3.255 -26.819 -6.421 1 98.92 32 VAL B O 1
ATOM 2412 N N . LEU B 1 33 ? 3.777 -24.667 -6.196 1 98.94 33 LEU B N 1
ATOM 2413 C CA . LEU B 1 33 ? 3.23 -24.512 -4.853 1 98.94 33 LEU B CA 1
ATOM 2414 C C . LEU B 1 33 ? 2.136 -23.45 -4.831 1 98.94 33 LEU B C 1
ATOM 2416 O O . LEU B 1 33 ? 2.347 -22.325 -5.289 1 98.94 33 LEU B O 1
ATOM 2420 N N . ILE B 1 34 ? 0.958 -23.787 -4.33 1 98.95 34 ILE B N 1
ATOM 2421 C CA . ILE B 1 34 ? -0.207 -22.908 -4.314 1 98.95 34 ILE B CA 1
ATOM 2422 C C . ILE B 1 34 ? -0.673 -22.694 -2.875 1 98.95 34 ILE B C 1
ATOM 2424 O O . ILE B 1 34 ? -1.018 -23.652 -2.179 1 98.95 34 ILE B O 1
ATOM 2428 N N . THR B 1 35 ? -0.674 -21.479 -2.421 1 98.89 35 THR B N 1
ATOM 2429 C CA . THR B 1 35 ? -1.243 -21.189 -1.109 1 98.89 35 THR B CA 1
ATOM 2430 C C . THR B 1 35 ? -2.754 -20.996 -1.205 1 98.89 35 THR B C 1
ATOM 2432 O O . THR B 1 35 ? -3.264 -20.557 -2.238 1 98.89 35 THR B O 1
ATOM 2435 N N . GLY B 1 36 ? -3.432 -21.3 -0.133 1 98.2 36 GLY B N 1
ATOM 2436 C CA . GLY B 1 36 ? -4.884 -21.316 -0.213 1 98.2 36 GLY B CA 1
ATOM 2437 C C . GLY B 1 36 ? -5.417 -22.38 -1.155 1 98.2 36 GLY B C 1
ATOM 2438 O O . GLY B 1 36 ? -6.446 -22.182 -1.804 1 98.2 36 GLY B O 1
ATOM 2439 N N . GLY B 1 37 ? -4.733 -23.422 -1.295 1 97.94 37 GLY B N 1
ATOM 2440 C CA . GLY B 1 37 ? -5.024 -24.425 -2.306 1 97.94 37 GLY B CA 1
ATOM 2441 C C . GLY B 1 37 ? -6.149 -25.362 -1.911 1 97.94 37 GLY B C 1
ATOM 2442 O O . GLY B 1 37 ? -6.536 -26.238 -2.688 1 97.94 37 GLY B O 1
ATOM 2443 N N . GLY B 1 38 ? -6.763 -25.144 -0.747 1 96.43 38 GLY B N 1
ATOM 2444 C CA . GLY B 1 38 ? -7.766 -26.065 -0.238 1 96.43 38 GLY B CA 1
ATOM 2445 C C . GLY B 1 38 ? -9.181 -25.681 -0.629 1 96.43 38 GLY B C 1
ATOM 2446 O O . GLY B 1 38 ? -10.115 -26.466 -0.451 1 96.43 38 GLY B O 1
ATOM 2447 N N . SER B 1 39 ? -9.379 -24.479 -1.195 1 93.83 39 SER B N 1
ATOM 2448 C CA . SER B 1 39 ? -10.731 -24.043 -1.528 1 93.83 39 SER B CA 1
ATOM 2449 C C . SER B 1 39 ? -10.71 -22.886 -2.521 1 93.83 39 SER B C 1
ATOM 2451 O O . SER B 1 39 ? -9.647 -22.343 -2.827 1 93.83 39 SER B O 1
ATOM 2453 N N . GLY B 1 40 ? -11.861 -22.689 -3.095 1 95.58 40 GLY B N 1
ATOM 2454 C CA . GLY B 1 40 ? -12.054 -21.507 -3.918 1 95.58 40 GLY B CA 1
ATOM 2455 C C . GLY B 1 40 ? -11.145 -21.469 -5.132 1 95.58 40 GLY B C 1
ATOM 2456 O O . GLY B 1 40 ? -11.033 -22.457 -5.861 1 95.58 40 GLY B O 1
ATOM 2457 N N . ILE B 1 41 ? -10.567 -20.315 -5.367 1 98 41 ILE B N 1
ATOM 2458 C CA . ILE B 1 41 ? -9.757 -20.057 -6.553 1 98 41 ILE B CA 1
ATOM 2459 C C . ILE B 1 41 ? -8.491 -20.91 -6.508 1 98 41 ILE B C 1
ATOM 2461 O O . ILE B 1 41 ? -8.092 -21.494 -7.519 1 98 41 ILE B O 1
ATOM 2465 N N . GLY B 1 42 ? -7.867 -21.064 -5.297 1 98.48 42 GLY B N 1
ATOM 2466 C CA . GLY B 1 42 ? -6.644 -21.836 -5.146 1 98.48 42 GLY B CA 1
ATOM 2467 C C . GLY B 1 42 ? -6.814 -23.3 -5.507 1 98.48 42 GLY B C 1
ATOM 2468 O O . GLY B 1 42 ? -5.948 -23.889 -6.156 1 98.48 42 GLY B O 1
ATOM 2469 N N . CYS B 1 43 ? -7.939 -23.827 -5.081 1 98.34 43 CYS B N 1
ATOM 2470 C CA . CYS B 1 43 ? -8.258 -25.208 -5.425 1 98.34 43 CYS B CA 1
ATOM 2471 C C . CYS B 1 43 ? -8.381 -25.38 -6.935 1 98.34 43 CYS B C 1
ATOM 2473 O O . CYS B 1 43 ? -7.81 -26.31 -7.507 1 98.34 43 CYS B O 1
ATOM 2475 N N . ARG B 1 44 ? -9.038 -24.51 -7.573 1 98.46 44 ARG B N 1
ATOM 2476 C CA . ARG B 1 44 ? -9.269 -24.63 -9.009 1 98.46 44 ARG B CA 1
ATOM 2477 C C . ARG B 1 44 ? -7.985 -24.384 -9.793 1 98.46 44 ARG B C 1
ATOM 2479 O O . ARG B 1 44 ? -7.77 -24.984 -10.848 1 98.46 44 ARG B O 1
ATOM 2486 N N . ILE B 1 45 ? -7.111 -23.485 -9.285 1 98.91 45 ILE B N 1
ATOM 2487 C CA . ILE B 1 45 ? -5.804 -23.265 -9.895 1 98.91 45 ILE B CA 1
ATOM 2488 C C . ILE B 1 45 ? -4.987 -24.554 -9.845 1 98.91 45 ILE B C 1
ATOM 2490 O O . ILE B 1 45 ? -4.331 -24.919 -10.823 1 98.91 45 ILE B O 1
ATOM 2494 N N . ALA B 1 46 ? -5.049 -25.252 -8.743 1 98.9 46 ALA B N 1
ATOM 2495 C CA . ALA B 1 46 ? -4.326 -26.516 -8.619 1 98.9 46 ALA B CA 1
ATOM 2496 C C . ALA B 1 46 ? -4.792 -27.518 -9.672 1 98.9 46 ALA B C 1
ATOM 2498 O O . ALA B 1 46 ? -3.972 -28.176 -10.317 1 98.9 46 ALA B O 1
ATOM 2499 N N . HIS B 1 47 ? -6.093 -27.596 -9.9 1 98.85 47 HIS B N 1
ATOM 2500 C CA . HIS B 1 47 ? -6.642 -28.47 -10.931 1 98.85 47 HIS B CA 1
ATOM 2501 C C . HIS B 1 47 ? -6.153 -28.062 -12.316 1 98.85 47 HIS B C 1
ATOM 2503 O O . HIS B 1 47 ? -5.835 -28.918 -13.144 1 98.85 47 HIS B O 1
ATOM 2509 N N . ALA B 1 48 ? -6.118 -26.772 -12.553 1 98.92 48 ALA B N 1
ATOM 2510 C CA . ALA B 1 48 ? -5.697 -26.268 -13.857 1 98.92 48 ALA B CA 1
ATOM 2511 C C . ALA B 1 48 ? -4.241 -26.629 -14.14 1 98.92 48 ALA B C 1
ATOM 2513 O O . ALA B 1 48 ? -3.891 -26.983 -15.268 1 98.92 48 ALA B O 1
ATOM 2514 N N . PHE B 1 49 ? -3.382 -26.577 -13.145 1 98.94 49 PHE B N 1
ATOM 2515 C CA . PHE B 1 49 ? -1.986 -26.952 -13.331 1 98.94 49 PHE B CA 1
ATOM 2516 C C . PHE B 1 49 ? -1.858 -28.446 -13.602 1 98.94 49 PHE B C 1
ATOM 2518 O O . PHE B 1 49 ? -1.029 -28.867 -14.412 1 98.94 49 PHE B O 1
ATOM 2525 N N . ALA B 1 50 ? -2.668 -29.271 -12.949 1 98.9 50 ALA B N 1
ATOM 2526 C CA . ALA B 1 50 ? -2.686 -30.697 -13.261 1 98.9 50 ALA B CA 1
ATOM 2527 C C . ALA B 1 50 ? -3.096 -30.936 -14.712 1 98.9 50 ALA B C 1
ATOM 2529 O O . ALA B 1 50 ? -2.487 -31.751 -15.409 1 98.9 50 ALA B O 1
ATOM 2530 N N . THR B 1 51 ? -4.085 -30.181 -15.148 1 98.79 51 THR B N 1
ATOM 2531 C CA . THR B 1 51 ? -4.569 -30.284 -16.52 1 98.79 51 THR B CA 1
ATOM 2532 C C . THR B 1 51 ? -3.475 -29.895 -17.51 1 98.79 51 THR B C 1
ATOM 2534 O O . THR B 1 51 ? -3.379 -30.473 -18.595 1 98.79 51 THR B O 1
ATOM 2537 N N . SER B 1 52 ? -2.602 -28.981 -17.114 1 98.74 52 SER B N 1
ATOM 2538 C CA . SER B 1 52 ? -1.536 -28.503 -17.988 1 98.74 52 SER B CA 1
ATOM 2539 C C . SER B 1 52 ? -0.34 -29.45 -17.97 1 98.74 52 SER B C 1
ATOM 2541 O O . SER B 1 52 ? 0.702 -29.153 -18.557 1 98.74 52 SER B O 1
ATOM 2543 N N . GLY B 1 53 ? -0.451 -30.561 -17.179 1 98.62 53 GLY B N 1
ATOM 2544 C CA . GLY B 1 53 ? 0.567 -31.598 -17.213 1 98.62 53 GLY B CA 1
ATOM 2545 C C . GLY B 1 53 ? 1.489 -31.568 -16.008 1 98.62 53 GLY B C 1
ATOM 2546 O O . GLY B 1 53 ? 2.445 -32.344 -15.932 1 98.62 53 GLY B O 1
ATOM 2547 N N . CYS B 1 54 ? 1.253 -30.734 -15.046 1 98.74 54 CYS B N 1
ATOM 2548 C CA . CYS B 1 54 ? 2.069 -30.69 -13.838 1 98.74 54 CYS B CA 1
ATOM 2549 C C . CYS B 1 54 ? 1.828 -31.92 -12.972 1 98.74 54 CYS B C 1
ATOM 2551 O O . CYS B 1 54 ? 0.693 -32.192 -12.575 1 98.74 54 CYS B O 1
ATOM 2553 N N . LYS B 1 55 ? 2.857 -32.605 -12.614 1 98.59 55 LYS B N 1
ATOM 2554 C CA . LYS B 1 55 ? 2.695 -33.844 -11.859 1 98.59 55 LYS B CA 1
ATOM 2555 C C . LYS B 1 55 ? 3.098 -33.656 -10.4 1 98.59 55 LYS B C 1
ATOM 2557 O O . LYS B 1 55 ? 2.889 -34.546 -9.573 1 98.59 55 LYS B O 1
ATOM 2562 N N . LYS B 1 56 ? 3.747 -32.539 -10.07 1 98.89 56 LYS B N 1
ATOM 2563 C CA . LYS B 1 56 ? 4.213 -32.234 -8.721 1 98.89 56 LYS B CA 1
ATOM 2564 C C . LYS B 1 56 ? 3.6 -30.933 -8.209 1 98.89 56 LYS B C 1
ATOM 2566 O O . LYS B 1 56 ? 4.061 -29.844 -8.558 1 98.89 56 LYS B O 1
ATOM 2571 N N . ILE B 1 57 ? 2.58 -31.047 -7.359 1 98.93 57 ILE B N 1
ATOM 2572 C CA . ILE B 1 57 ? 1.812 -29.903 -6.88 1 98.93 57 ILE B CA 1
ATOM 2573 C C . ILE B 1 57 ? 1.821 -29.878 -5.353 1 98.93 57 ILE B C 1
ATOM 2575 O O . ILE B 1 57 ? 1.518 -30.884 -4.707 1 98.93 57 ILE B O 1
ATOM 2579 N N . ALA B 1 58 ? 2.239 -28.824 -4.765 1 98.93 58 ALA B N 1
ATOM 2580 C CA . ALA B 1 58 ? 2.093 -28.595 -3.33 1 98.93 58 ALA B CA 1
ATOM 2581 C C . ALA B 1 58 ? 0.978 -27.593 -3.046 1 98.93 58 ALA B C 1
ATOM 2583 O O . ALA B 1 58 ? 0.846 -26.586 -3.746 1 98.93 58 ALA B O 1
ATOM 2584 N N . ILE B 1 59 ? 0.119 -27.856 -2.071 1 98.88 59 ILE B N 1
ATOM 2585 C CA . ILE B 1 59 ? -0.915 -26.923 -1.634 1 98.88 59 ILE B CA 1
ATOM 2586 C C . ILE B 1 59 ? -0.733 -26.611 -0.15 1 98.88 59 ILE B C 1
ATOM 2588 O O . ILE B 1 59 ? -0.351 -27.484 0.632 1 98.88 59 ILE B O 1
ATOM 2592 N N . LEU B 1 60 ? -0.864 -25.385 0.147 1 98.61 60 LEU B N 1
ATOM 2593 C CA . LEU B 1 60 ? -0.71 -24.867 1.502 1 98.61 60 LEU B CA 1
ATOM 2594 C C . LEU B 1 60 ? -1.993 -24.192 1.975 1 98.61 60 LEU B C 1
ATOM 2596 O O . LEU B 1 60 ? -2.628 -23.456 1.217 1 98.61 60 LEU B O 1
ATOM 2600 N N . GLY B 1 61 ? -2.396 -24.38 3.177 1 97.85 61 GLY B N 1
ATOM 2601 C CA . GLY B 1 61 ? -3.558 -23.74 3.773 1 97.85 61 GLY B CA 1
ATOM 2602 C C . GLY B 1 61 ? -3.69 -24.009 5.26 1 97.85 61 GLY B C 1
ATOM 2603 O O . GLY B 1 61 ? -2.825 -24.651 5.86 1 97.85 61 GLY B O 1
ATOM 2604 N N . ARG B 1 62 ? -4.738 -23.61 5.883 1 96.09 62 ARG B N 1
ATOM 2605 C CA . ARG B 1 62 ? -4.876 -23.655 7.335 1 96.09 62 ARG B CA 1
ATOM 2606 C C . ARG B 1 62 ? -5.757 -24.823 7.766 1 96.09 62 ARG B C 1
ATOM 2608 O O . ARG B 1 62 ? -5.751 -25.214 8.935 1 96.09 62 ARG B O 1
ATOM 2615 N N . THR B 1 63 ? -6.506 -25.295 6.778 1 95.52 63 THR B N 1
ATOM 2616 C CA . THR B 1 63 ? -7.499 -26.305 7.126 1 95.52 63 THR B CA 1
ATOM 2617 C C . THR B 1 63 ? -7.126 -27.658 6.529 1 95.52 63 THR B C 1
ATOM 2619 O O . THR B 1 63 ? -7.23 -27.858 5.316 1 95.52 63 THR B O 1
ATOM 2622 N N . VAL B 1 64 ? -6.867 -28.551 7.335 1 96.09 64 VAL B N 1
ATOM 2623 C CA . VAL B 1 64 ? -6.391 -29.865 6.917 1 96.09 64 VAL B CA 1
ATOM 2624 C C . VAL B 1 64 ? -7.447 -30.546 6.05 1 96.09 64 VAL B C 1
ATOM 2626 O O . VAL B 1 64 ? -7.131 -31.096 4.992 1 96.09 64 VAL B O 1
ATOM 2629 N N . GLY B 1 65 ? -8.677 -30.516 6.44 1 97.59 65 GLY B N 1
ATOM 2630 C CA . GLY B 1 65 ? -9.751 -31.181 5.72 1 97.59 65 GLY B CA 1
ATOM 2631 C C . GLY B 1 65 ? -9.899 -30.697 4.29 1 97.59 65 GLY B C 1
ATOM 2632 O O . GLY B 1 65 ? -10.056 -31.502 3.369 1 97.59 65 GLY B O 1
ATOM 2633 N N . SER B 1 66 ? -9.858 -29.42 4.093 1 97.51 66 SER B N 1
ATOM 2634 C CA . SER B 1 66 ? -9.996 -28.851 2.757 1 97.51 66 SER B CA 1
ATOM 2635 C C . SER B 1 66 ? -8.802 -29.207 1.878 1 97.51 66 SER B C 1
ATOM 2637 O O . SER B 1 66 ? -8.96 -29.48 0.687 1 97.51 66 SER B O 1
ATOM 2639 N N . LEU B 1 67 ? -7.629 -29.269 2.477 1 98.51 67 LEU B N 1
ATOM 2640 C CA . LEU B 1 67 ? -6.422 -29.619 1.736 1 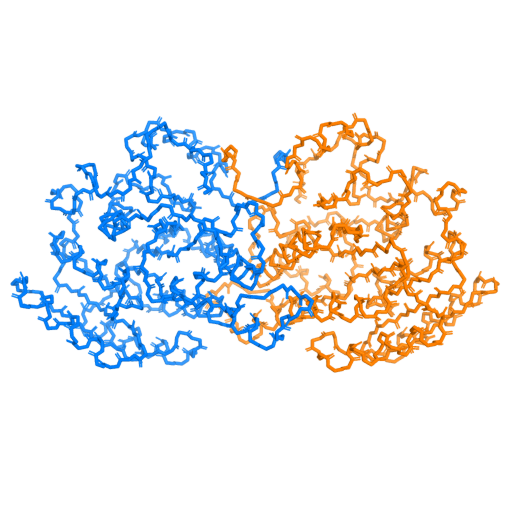98.51 67 LEU B CA 1
ATOM 2641 C C . LEU B 1 67 ? -6.46 -31.078 1.293 1 98.51 67 LEU B C 1
ATOM 2643 O O . LEU B 1 67 ? -6.145 -31.39 0.142 1 98.51 67 LEU B O 1
ATOM 2647 N N . GLU B 1 68 ? -6.88 -31.904 2.136 1 98.41 68 GLU B N 1
ATOM 2648 C CA . GLU B 1 68 ? -6.95 -33.329 1.824 1 98.41 68 GLU B CA 1
ATOM 2649 C C . GLU B 1 68 ? -8.001 -33.608 0.753 1 98.41 68 GLU B C 1
ATOM 2651 O O . GLU B 1 68 ? -7.811 -34.479 -0.098 1 98.41 68 GLU B O 1
ATOM 2656 N N . LYS B 1 69 ? -9.064 -32.934 0.85 1 98.55 69 LYS B N 1
ATOM 2657 C CA . LYS B 1 69 ? -10.095 -33.078 -0.175 1 98.55 69 LYS B CA 1
ATOM 2658 C C . LYS B 1 69 ? -9.556 -32.701 -1.552 1 98.55 69 LYS B C 1
ATOM 2660 O O . LYS B 1 69 ? -9.734 -33.446 -2.519 1 98.55 69 LYS B O 1
ATOM 2665 N N . THR B 1 70 ? -8.893 -31.58 -1.636 1 98.58 70 THR B N 1
ATOM 2666 C CA . THR B 1 70 ? -8.304 -31.126 -2.891 1 98.58 70 THR B CA 1
ATOM 2667 C C . THR B 1 70 ? -7.27 -32.127 -3.397 1 98.58 70 THR B C 1
ATOM 2669 O O . THR B 1 70 ? -7.257 -32.469 -4.581 1 98.58 70 THR B O 1
ATOM 2672 N N . LYS B 1 71 ? -6.441 -32.608 -2.539 1 98.72 71 LYS B N 1
ATOM 2673 C CA . LYS B 1 71 ? -5.429 -33.605 -2.874 1 98.72 71 LYS B CA 1
ATOM 2674 C C . LYS B 1 71 ? -6.066 -34.852 -3.482 1 98.72 71 LYS B C 1
ATOM 2676 O O . LYS B 1 71 ? -5.68 -35.286 -4.569 1 98.72 71 LYS B O 1
ATOM 2681 N N . LYS B 1 72 ? -7.055 -35.367 -2.861 1 98.56 72 LYS B N 1
ATOM 2682 C CA . LYS B 1 72 ? -7.714 -36.589 -3.312 1 98.56 72 LYS B CA 1
ATOM 2683 C C . LYS B 1 72 ? -8.367 -36.391 -4.677 1 98.56 72 LYS B C 1
ATOM 2685 O O . LYS B 1 72 ? -8.278 -37.26 -5.546 1 98.56 72 LYS B O 1
ATOM 2690 N N . GLU B 1 73 ? -8.976 -35.268 -4.817 1 98.67 73 GLU B N 1
ATOM 2691 C CA . GLU B 1 73 ? -9.652 -34.977 -6.078 1 98.67 73 GLU B CA 1
ATOM 2692 C C . GLU B 1 73 ? -8.659 -34.916 -7.235 1 98.67 73 GLU B C 1
ATOM 2694 O O . GLU B 1 73 ? -8.882 -35.524 -8.285 1 98.67 73 GLU B O 1
ATOM 2699 N N . ILE B 1 74 ? -7.591 -34.233 -7.056 1 98.76 74 ILE B N 1
ATOM 2700 C CA . ILE B 1 74 ? -6.624 -34.019 -8.128 1 98.76 74 ILE B CA 1
ATOM 2701 C C . ILE B 1 74 ? -5.93 -35.337 -8.466 1 98.76 74 ILE B C 1
ATOM 2703 O O . ILE B 1 74 ? -5.799 -35.694 -9.639 1 98.76 74 ILE B O 1
ATOM 2707 N N . GLU B 1 75 ? -5.497 -36.043 -7.458 1 98.63 75 GLU B N 1
ATOM 2708 C CA . GLU B 1 75 ? -4.8 -37.305 -7.684 1 98.63 75 GLU B CA 1
ATOM 2709 C C . GLU B 1 75 ? -5.728 -38.346 -8.304 1 98.63 75 GLU B C 1
ATOM 2711 O O . GLU B 1 75 ? -5.281 -39.215 -9.056 1 98.63 75 GLU B O 1
ATOM 2716 N N . GLY B 1 76 ? -6.986 -38.232 -7.995 1 98.38 76 GLY B N 1
ATOM 2717 C CA . GLY B 1 76 ? -7.968 -39.12 -8.597 1 98.38 76 GLY B CA 1
ATOM 2718 C C . GLY B 1 76 ? -8.264 -38.787 -10.046 1 98.38 76 GLY B C 1
ATOM 2719 O O . GLY B 1 76 ? -8.463 -39.685 -10.867 1 98.38 76 GLY B O 1
ATOM 2720 N N . ASP B 1 77 ? -8.278 -37.523 -10.355 1 97.84 77 ASP B N 1
ATOM 2721 C CA . ASP B 1 77 ? -8.703 -37.044 -11.667 1 97.84 77 ASP B CA 1
ATOM 2722 C C . ASP B 1 77 ? -7.541 -37.054 -12.658 1 97.84 77 ASP B C 1
ATOM 2724 O O . ASP B 1 77 ? -7.754 -37.016 -13.872 1 97.84 77 ASP B O 1
ATOM 2728 N N . HIS B 1 78 ? -6.29 -37.074 -12.135 1 97.49 78 HIS B N 1
ATOM 2729 C CA . HIS B 1 78 ? -5.114 -36.953 -12.989 1 97.49 78 HIS B CA 1
ATOM 2730 C C . HIS B 1 78 ? -4.084 -38.031 -12.666 1 97.49 78 HIS B C 1
ATOM 2732 O O . HIS B 1 78 ? -3.422 -37.971 -11.627 1 97.49 78 HIS B O 1
ATOM 2738 N N . ALA B 1 79 ? -3.86 -38.887 -13.545 1 95.82 79 ALA B N 1
ATOM 2739 C CA . ALA B 1 79 ? -2.929 -39.993 -13.331 1 95.82 79 ALA B CA 1
ATOM 2740 C C . ALA B 1 79 ? -1.496 -39.486 -13.2 1 95.82 79 ALA B C 1
ATOM 2742 O O . ALA B 1 79 ? -1.05 -38.655 -13.994 1 95.82 79 ALA B O 1
ATOM 2743 N N . GLY B 1 80 ? -0.862 -39.923 -12.175 1 97.39 80 GLY B N 1
ATOM 2744 C CA . GLY B 1 80 ? 0.561 -39.652 -12.042 1 97.39 80 GLY B CA 1
ATOM 2745 C C . GLY B 1 80 ? 0.856 -38.365 -11.296 1 97.39 80 GLY B C 1
ATOM 2746 O O . GLY B 1 80 ? 2.019 -38.019 -11.08 1 97.39 80 GLY B O 1
ATOM 2747 N N . VAL B 1 81 ? -0.224 -37.679 -10.947 1 98.5 81 VAL B N 1
ATOM 2748 C CA . VAL B 1 81 ? -0.021 -36.433 -10.215 1 98.5 81 VAL B CA 1
ATOM 2749 C C . VAL B 1 81 ? 0.142 -36.729 -8.726 1 98.5 81 VAL B C 1
ATOM 2751 O O . VAL B 1 81 ? -0.565 -37.576 -8.174 1 98.5 81 VAL B O 1
ATOM 2754 N N . THR B 1 82 ? 1.109 -36.128 -8.065 1 98.6 82 THR B N 1
ATOM 2755 C CA . THR B 1 82 ? 1.307 -36.147 -6.62 1 98.6 82 THR B CA 1
ATOM 2756 C C . THR B 1 82 ? 1.023 -34.774 -6.017 1 98.6 82 THR B C 1
ATOM 2758 O O . THR B 1 82 ? 1.612 -33.774 -6.432 1 98.6 82 THR B O 1
ATOM 2761 N N . VAL B 1 83 ? 0.122 -34.756 -5.088 1 98.82 83 VAL B N 1
ATOM 2762 C CA . VAL B 1 83 ? -0.186 -33.52 -4.377 1 98.82 83 VAL B CA 1
ATOM 2763 C C . VAL B 1 83 ? 0.346 -33.599 -2.948 1 98.82 83 VAL B C 1
ATOM 2765 O O . VAL B 1 83 ? 0.011 -34.524 -2.204 1 98.82 83 VAL B O 1
ATOM 2768 N N . HIS B 1 84 ? 1.209 -32.722 -2.588 1 98.74 84 HIS B N 1
ATOM 2769 C CA . HIS B 1 84 ? 1.724 -32.59 -1.23 1 98.74 84 HIS B CA 1
ATOM 2770 C C . HIS B 1 84 ? 0.997 -31.486 -0.469 1 98.74 84 HIS B C 1
ATOM 2772 O O . HIS B 1 84 ? 1.004 -30.327 -0.891 1 98.74 84 HIS B O 1
ATOM 2778 N N . ALA B 1 85 ? 0.365 -31.835 0.635 1 98.61 85 ALA B N 1
ATOM 2779 C CA . ALA B 1 85 ? -0.399 -30.866 1.417 1 98.61 85 ALA B CA 1
ATOM 2780 C C . ALA B 1 85 ? 0.369 -30.441 2.665 1 98.61 85 ALA B C 1
ATOM 2782 O O . ALA B 1 85 ? 0.936 -31.28 3.368 1 98.61 85 ALA B O 1
ATOM 2783 N N . GLU B 1 86 ? 0.469 -29.121 2.911 1 97.77 86 GLU B N 1
ATOM 2784 C CA . GLU B 1 86 ? 1.09 -28.55 4.102 1 97.77 86 GLU B CA 1
ATOM 2785 C C . GLU B 1 86 ? 0.13 -27.614 4.83 1 97.77 86 GLU B C 1
ATOM 2787 O O . GLU B 1 86 ? -0.597 -26.846 4.196 1 97.77 86 GLU B O 1
ATOM 2792 N N . ILE B 1 87 ? 0.141 -27.699 6.125 1 97.82 87 ILE B N 1
ATOM 2793 C CA . ILE B 1 87 ? -0.653 -26.789 6.944 1 97.82 87 ILE B CA 1
ATOM 2794 C C . ILE B 1 87 ? 0.215 -25.619 7.404 1 97.82 87 ILE B C 1
ATOM 2796 O O . ILE B 1 87 ? 1.26 -25.821 8.026 1 97.82 87 ILE B O 1
ATOM 2800 N N . ALA B 1 88 ? -0.203 -24.408 7.09 1 98.07 88 ALA B N 1
ATOM 2801 C CA . ALA B 1 88 ? 0.517 -23.232 7.57 1 98.07 88 ALA B CA 1
ATOM 2802 C C . ALA B 1 88 ? -0.343 -21.977 7.455 1 98.07 88 ALA B C 1
ATOM 2804 O O . ALA B 1 88 ? -1.077 -21.807 6.478 1 98.07 88 ALA B O 1
ATOM 2805 N N . ASP B 1 89 ? -0.289 -21.174 8.455 1 98.25 89 ASP B N 1
ATOM 2806 C CA . ASP B 1 89 ? -0.724 -19.783 8.378 1 98.25 89 ASP B CA 1
ATOM 2807 C C . ASP B 1 89 ? 0.359 -18.902 7.76 1 98.25 89 ASP B C 1
ATOM 2809 O O . ASP B 1 89 ? 1.474 -18.822 8.281 1 98.25 89 ASP B O 1
ATOM 2813 N N . ILE B 1 90 ? 0.022 -18.224 6.687 1 98.64 90 ILE B N 1
ATOM 2814 C CA . ILE B 1 90 ? 1.072 -17.53 5.949 1 98.64 90 ILE B CA 1
ATOM 2815 C C . ILE B 1 90 ? 1.603 -16.365 6.781 1 98.64 90 ILE B C 1
ATOM 2817 O O . ILE B 1 90 ? 2.661 -15.809 6.478 1 98.64 90 ILE B O 1
ATOM 2821 N N . ALA B 1 91 ? 0.864 -15.918 7.795 1 98.28 91 ALA B N 1
ATOM 2822 C CA . ALA B 1 91 ? 1.335 -14.841 8.662 1 98.28 91 ALA B CA 1
ATOM 2823 C C . ALA B 1 91 ? 2.371 -15.352 9.659 1 98.28 91 ALA B C 1
ATOM 2825 O O . ALA B 1 91 ? 3.032 -14.562 10.337 1 98.28 91 ALA B O 1
ATOM 2826 N N . ASP B 1 92 ? 2.49 -16.646 9.782 1 98.47 92 ASP B N 1
ATOM 2827 C CA . ASP B 1 92 ? 3.465 -17.272 10.67 1 98.47 92 ASP B CA 1
ATOM 2828 C C . ASP B 1 92 ? 4.768 -17.57 9.932 1 98.47 92 ASP B C 1
ATOM 2830 O O . ASP B 1 92 ? 4.861 -18.557 9.199 1 98.47 92 ASP B O 1
ATOM 2834 N N . THR B 1 93 ? 5.746 -16.807 10.201 1 98.2 93 THR B N 1
ATOM 2835 C CA . THR B 1 93 ? 7.004 -16.849 9.465 1 98.2 93 THR B CA 1
ATOM 2836 C C . THR B 1 93 ? 7.624 -18.242 9.531 1 98.2 93 THR B C 1
ATOM 2838 O O . THR B 1 93 ? 8.026 -18.797 8.506 1 98.2 93 THR B O 1
ATOM 2841 N N . GLU B 1 94 ? 7.688 -18.809 10.647 1 98.18 94 GLU B N 1
ATOM 2842 C CA . GLU B 1 94 ? 8.318 -20.114 10.823 1 98.18 94 GLU B CA 1
ATOM 2843 C C . GLU B 1 94 ? 7.504 -21.215 10.148 1 98.18 94 GLU B C 1
ATOM 2845 O O . GLU B 1 94 ? 8.067 -22.116 9.522 1 98.18 94 GLU B O 1
ATOM 2850 N N . ALA B 1 95 ? 6.195 -21.168 10.293 1 98.57 95 ALA B N 1
ATOM 2851 C CA . ALA B 1 95 ? 5.33 -22.175 9.684 1 98.57 95 ALA B CA 1
ATOM 2852 C C . ALA B 1 95 ? 5.471 -22.174 8.165 1 98.57 95 ALA B C 1
ATOM 2854 O O . ALA B 1 95 ? 5.485 -23.234 7.535 1 98.57 95 ALA B O 1
ATOM 2855 N N . VAL B 1 96 ? 5.604 -21.008 7.606 1 98.74 96 VAL B N 1
ATOM 2856 C CA . VAL B 1 96 ? 5.733 -20.887 6.157 1 98.74 96 VAL B CA 1
ATOM 2857 C C . VAL B 1 96 ? 7.077 -21.458 5.709 1 98.74 96 VAL B C 1
ATOM 2859 O O . VAL B 1 96 ? 7.144 -22.21 4.734 1 98.74 96 VAL B O 1
ATOM 2862 N N . SER B 1 97 ? 8.098 -21.07 6.398 1 98.55 97 SER B N 1
ATOM 2863 C CA . SER B 1 97 ? 9.42 -21.59 6.067 1 98.55 97 SER B CA 1
ATOM 2864 C C . SER B 1 97 ? 9.439 -23.114 6.102 1 98.55 97 SER B C 1
ATOM 2866 O O . SER B 1 97 ? 9.933 -23.756 5.173 1 98.55 97 SER B O 1
ATOM 2868 N N . LYS B 1 98 ? 8.884 -23.702 7.101 1 98.63 98 LYS B N 1
ATOM 2869 C CA . LYS B 1 98 ? 8.832 -25.154 7.241 1 98.63 98 LYS B CA 1
ATOM 2870 C C . LYS B 1 98 ? 8.001 -25.784 6.127 1 98.63 98 LYS B C 1
ATOM 2872 O O . LYS B 1 98 ? 8.344 -26.854 5.619 1 98.63 98 LYS B O 1
ATOM 2877 N N . ALA B 1 99 ? 6.92 -25.151 5.809 1 98.71 99 ALA B N 1
ATOM 2878 C CA . ALA B 1 99 ? 6.046 -25.672 4.761 1 98.71 99 ALA B CA 1
ATOM 2879 C C . ALA B 1 99 ? 6.762 -25.699 3.414 1 98.71 99 ALA B C 1
ATOM 2881 O O . ALA B 1 99 ? 6.65 -26.672 2.663 1 98.71 99 ALA B O 1
ATOM 2882 N N . PHE B 1 100 ? 7.473 -24.647 3.066 1 98.78 100 PHE B N 1
ATOM 2883 C CA . PHE B 1 100 ? 8.225 -24.584 1.818 1 98.78 100 PHE B CA 1
ATOM 2884 C C . PHE B 1 100 ? 9.328 -25.636 1.798 1 98.78 100 PHE B C 1
ATOM 2886 O O . PHE B 1 100 ? 9.534 -26.307 0.785 1 98.78 100 PHE B O 1
ATOM 2893 N N . GLU B 1 101 ? 10.003 -25.746 2.889 1 98.64 101 GLU B N 1
ATOM 2894 C CA . GLU B 1 101 ? 11.042 -26.766 3 1 98.64 101 GLU B CA 1
ATOM 2895 C C . GLU B 1 101 ? 10.463 -28.165 2.814 1 98.64 101 GLU B C 1
ATOM 2897 O O . GLU B 1 101 ? 11.039 -28.992 2.104 1 98.64 101 GLU B O 1
ATOM 2902 N N . GLY B 1 102 ? 9.382 -28.418 3.495 1 98.62 102 GLY B N 1
ATOM 2903 C CA . GLY B 1 102 ? 8.722 -29.706 3.355 1 98.62 102 GLY B CA 1
ATOM 2904 C C . GLY B 1 102 ? 8.311 -30.014 1.928 1 98.62 102 GLY B C 1
ATOM 2905 O O . GLY B 1 102 ? 8.525 -31.127 1.441 1 98.62 102 GLY B O 1
ATOM 2906 N N . ALA B 1 103 ? 7.741 -29.07 1.268 1 98.73 103 ALA B N 1
ATOM 2907 C CA . ALA B 1 103 ? 7.333 -29.237 -0.124 1 98.73 103 ALA B CA 1
ATOM 2908 C C . ALA B 1 103 ? 8.538 -29.502 -1.021 1 98.73 103 ALA B C 1
ATOM 2910 O O . ALA B 1 103 ? 8.5 -30.389 -1.878 1 98.73 103 ALA B O 1
ATOM 2911 N N . SER B 1 104 ? 9.575 -28.689 -0.805 1 98.62 104 SER B N 1
ATOM 2912 C CA . SER B 1 104 ? 10.784 -28.826 -1.611 1 98.62 104 SER B CA 1
ATOM 2913 C C . SER B 1 104 ? 11.438 -30.188 -1.4 1 98.62 104 SER B C 1
ATOM 2915 O O . SER B 1 104 ? 11.938 -30.796 -2.348 1 98.62 104 SER B O 1
ATOM 2917 N N . LYS B 1 105 ? 11.458 -30.632 -0.201 1 98.44 105 LYS B N 1
ATOM 2918 C CA . LYS B 1 105 ? 12.015 -31.946 0.108 1 98.44 105 LYS B CA 1
ATOM 2919 C C . LYS B 1 105 ? 11.206 -33.056 -0.555 1 98.44 105 LYS B C 1
ATOM 2921 O O . LYS B 1 105 ? 11.772 -34.031 -1.054 1 98.44 105 LYS B O 1
ATOM 2926 N N . ALA B 1 106 ? 9.949 -32.898 -0.607 1 98.62 106 ALA B N 1
ATOM 2927 C CA . ALA B 1 106 ? 9.052 -33.94 -1.1 1 98.62 106 ALA B CA 1
ATOM 2928 C C . ALA B 1 106 ? 9.009 -33.951 -2.625 1 98.62 106 ALA B C 1
ATOM 2930 O O . ALA B 1 106 ? 8.899 -35.013 -3.241 1 98.62 106 ALA B O 1
ATOM 2931 N N . LEU B 1 107 ? 9.091 -32.797 -3.25 1 98.72 107 LEU B N 1
ATOM 2932 C CA . LEU B 1 107 ? 8.747 -32.725 -4.666 1 98.72 107 LEU B CA 1
ATOM 2933 C C . LEU B 1 107 ? 9.924 -32.208 -5.486 1 98.72 107 LEU B C 1
ATOM 2935 O O . LEU B 1 107 ? 9.919 -32.304 -6.716 1 98.72 107 LEU B O 1
ATOM 2939 N N . GLY B 1 108 ? 10.921 -31.601 -4.839 1 98.45 108 GLY B N 1
ATOM 2940 C CA . GLY B 1 108 ? 12.016 -30.906 -5.499 1 98.45 108 GLY B CA 1
ATOM 2941 C C . GLY B 1 108 ? 11.92 -29.397 -5.383 1 98.45 108 GLY B C 1
ATOM 2942 O O . GLY B 1 108 ? 10.967 -28.872 -4.804 1 98.45 108 GLY B O 1
ATOM 2943 N N . LYS B 1 109 ? 12.921 -28.743 -5.96 1 98.67 109 LYS B N 1
ATOM 2944 C CA . LYS B 1 109 ? 12.934 -27.283 -5.945 1 98.67 109 LYS B CA 1
ATOM 2945 C C . LYS B 1 109 ? 11.684 -26.716 -6.613 1 98.67 109 LYS B C 1
ATOM 2947 O O . LYS B 1 109 ? 11.187 -27.278 -7.59 1 98.67 109 LYS B O 1
ATOM 2952 N N . ILE B 1 110 ? 11.26 -25.625 -6.165 1 98.86 110 ILE B N 1
ATOM 2953 C CA . ILE B 1 110 ? 9.981 -25.061 -6.583 1 98.86 110 ILE B CA 1
ATOM 2954 C C . ILE B 1 110 ? 10.185 -24.17 -7.806 1 98.86 110 ILE B C 1
ATOM 2956 O O . ILE B 1 110 ? 10.94 -23.196 -7.753 1 98.86 110 ILE B O 1
ATOM 2960 N N . ASP B 1 111 ? 9.457 -24.429 -8.889 1 98.91 111 ASP B N 1
ATOM 2961 C CA . ASP B 1 111 ? 9.556 -23.665 -10.129 1 98.91 111 ASP B CA 1
ATOM 2962 C C . ASP B 1 111 ? 8.576 -22.495 -10.132 1 98.91 111 ASP B C 1
ATOM 2964 O O . ASP B 1 111 ? 8.876 -21.428 -10.673 1 98.91 111 ASP B O 1
ATOM 2968 N N . ILE B 1 112 ? 7.361 -22.718 -9.557 1 98.94 112 ILE B N 1
ATOM 2969 C CA . ILE B 1 112 ? 6.261 -21.763 -9.635 1 98.94 112 ILE B CA 1
ATOM 2970 C C . ILE B 1 112 ? 5.571 -21.658 -8.277 1 98.94 112 ILE B C 1
ATOM 2972 O O . ILE B 1 112 ? 5.26 -22.675 -7.652 1 98.94 112 ILE B O 1
ATOM 2976 N N . VAL B 1 113 ? 5.388 -20.486 -7.798 1 98.95 113 VAL B N 1
ATOM 2977 C CA . VAL B 1 113 ? 4.558 -20.233 -6.625 1 98.95 113 VAL B CA 1
ATOM 2978 C C . VAL B 1 113 ? 3.341 -19.401 -7.022 1 98.95 113 VAL B C 1
ATOM 2980 O O . VAL B 1 113 ? 3.467 -18.412 -7.749 1 98.95 113 VAL B O 1
ATOM 2983 N N . ILE B 1 114 ? 2.184 -19.849 -6.614 1 98.96 114 ILE B N 1
ATOM 2984 C CA . ILE B 1 114 ? 0.95 -19.073 -6.675 1 98.96 114 ILE B CA 1
ATOM 2985 C C . ILE B 1 114 ? 0.569 -18.6 -5.275 1 98.96 114 ILE B C 1
ATOM 2987 O O . ILE B 1 114 ? 0.018 -19.367 -4.481 1 98.96 114 ILE B O 1
ATOM 2991 N N . GLY B 1 115 ? 0.927 -17.367 -4.987 1 98.88 115 GLY B N 1
ATOM 2992 C CA . GLY B 1 115 ? 0.472 -16.765 -3.744 1 98.88 115 GLY B CA 1
ATOM 2993 C C . GLY B 1 115 ? -0.986 -16.346 -3.783 1 98.88 115 GLY B C 1
ATOM 2994 O O . GLY B 1 115 ? -1.303 -15.215 -4.159 1 98.88 115 GLY B O 1
ATOM 2995 N N . ASN B 1 116 ? -1.863 -17.195 -3.385 1 98.63 116 ASN B N 1
ATOM 2996 C CA . ASN B 1 116 ? -3.304 -17.016 -3.523 1 98.63 116 ASN B CA 1
ATOM 2997 C C . ASN B 1 116 ? -3.968 -16.755 -2.173 1 98.63 116 ASN B C 1
ATOM 2999 O O . ASN B 1 116 ? -4.993 -16.076 -2.102 1 98.63 116 ASN B O 1
ATOM 3003 N N . ALA B 1 117 ? -3.354 -17.281 -1.103 1 97.92 117 ALA B N 1
ATOM 3004 C CA . ALA B 1 117 ? -3.935 -17.093 0.224 1 97.92 117 ALA B CA 1
ATOM 3005 C C . ALA B 1 117 ? -4.089 -15.611 0.55 1 97.92 117 ALA B C 1
ATOM 3007 O O . ALA B 1 117 ? -3.214 -14.803 0.229 1 97.92 117 ALA B O 1
ATOM 3008 N N . GLY B 1 118 ? -5.146 -15.229 1.128 1 95.89 118 GLY B N 1
ATOM 3009 C CA . GLY B 1 118 ? -5.434 -13.855 1.507 1 95.89 118 GLY B CA 1
ATOM 3010 C C . GLY B 1 118 ? -6.549 -13.738 2.529 1 95.89 118 GLY B C 1
ATOM 3011 O O . GLY B 1 118 ? -7.106 -14.748 2.965 1 95.89 118 GLY B O 1
ATOM 3012 N N . TYR B 1 119 ? -6.799 -12.576 2.922 1 96.38 119 TYR B N 1
ATOM 3013 C CA . TYR B 1 119 ? -7.766 -12.301 3.979 1 96.38 119 TYR B CA 1
ATOM 3014 C C . TYR B 1 119 ? -8.552 -11.029 3.682 1 96.38 119 TYR B C 1
ATOM 3016 O O . TYR B 1 119 ? -7.979 -10.023 3.258 1 96.38 119 TYR B O 1
ATOM 3024 N N . LEU B 1 120 ? -9.833 -11.111 3.726 1 96.11 120 LEU B N 1
ATOM 3025 C CA . LEU B 1 120 ? -10.728 -9.962 3.649 1 96.11 120 LEU B CA 1
ATOM 3026 C C . LEU B 1 120 ? -11.149 -9.507 5.042 1 96.11 120 LEU B C 1
ATOM 3028 O O . LEU B 1 120 ? -11.942 -10.178 5.706 1 96.11 120 LEU B O 1
ATOM 3032 N N . PRO B 1 121 ? -10.654 -8.367 5.471 1 96.34 121 PRO B N 1
ATOM 3033 C CA . PRO B 1 121 ? -11.125 -7.856 6.76 1 96.34 121 PRO B CA 1
ATOM 3034 C C . PRO B 1 121 ? -12.608 -7.492 6.743 1 96.34 121 PRO B C 1
ATOM 3036 O O . PRO B 1 121 ? -13.209 -7.382 5.672 1 96.34 121 PRO B O 1
ATOM 3039 N N . ASP B 1 122 ? -13.169 -7.278 7.987 1 94.75 122 ASP B N 1
ATOM 3040 C CA . ASP B 1 122 ? -14.546 -6.803 8.082 1 94.75 122 ASP B CA 1
ATOM 3041 C C . ASP B 1 122 ? -14.741 -5.519 7.279 1 94.75 122 ASP B C 1
ATOM 3043 O O . ASP B 1 122 ? -13.884 -4.633 7.298 1 94.75 122 ASP B O 1
ATOM 3047 N N . THR B 1 123 ? -15.798 -5.49 6.565 1 93.8 123 THR B N 1
ATOM 3048 C CA . THR B 1 123 ? -16.08 -4.349 5.701 1 93.8 123 THR B CA 1
ATOM 3049 C C . THR B 1 123 ? -16.809 -3.253 6.473 1 93.8 123 THR B C 1
ATOM 3051 O O . THR B 1 123 ? -18.029 -3.312 6.641 1 93.8 123 THR B O 1
ATOM 3054 N N . LYS B 1 124 ? -16.13 -2.316 6.963 1 95.5 124 LYS B N 1
ATOM 3055 C CA . LYS B 1 124 ? -16.646 -1.15 7.675 1 95.5 124 LYS B CA 1
ATOM 3056 C C . LYS B 1 124 ? -15.92 0.121 7.247 1 95.5 124 LYS B C 1
ATOM 3058 O O . LYS B 1 124 ? -14.728 0.086 6.934 1 95.5 124 LYS B O 1
ATOM 3063 N N . PRO B 1 125 ? -16.658 1.207 7.244 1 96.91 125 PRO B N 1
ATOM 3064 C CA . PRO B 1 125 ? -15.934 2.462 7.036 1 96.91 125 PRO B CA 1
ATOM 3065 C C . PRO B 1 125 ? -14.825 2.682 8.062 1 96.91 125 PRO B C 1
ATOM 3067 O O . PRO B 1 125 ? -14.893 2.149 9.173 1 96.91 125 PRO B O 1
ATOM 3070 N N . ILE B 1 126 ? -13.859 3.483 7.728 1 97.96 126 ILE B N 1
ATOM 3071 C CA . ILE B 1 126 ? -12.681 3.729 8.553 1 97.96 126 ILE B CA 1
ATOM 3072 C C . ILE B 1 126 ? -13.112 4.203 9.939 1 97.96 126 ILE B C 1
ATOM 3074 O O . ILE B 1 126 ? -12.606 3.718 10.953 1 97.96 126 ILE B O 1
ATOM 3078 N N . ALA B 1 127 ? -14.072 5.072 10.011 1 97.39 127 ALA B N 1
ATOM 3079 C CA . ALA B 1 127 ? -14.521 5.665 11.268 1 97.39 127 ALA B CA 1
ATOM 3080 C C . ALA B 1 127 ? -15.072 4.6 12.211 1 97.39 127 ALA B C 1
ATOM 3082 O O . ALA B 1 127 ? -14.984 4.738 13.434 1 97.39 127 ALA B O 1
ATOM 3083 N N . GLN B 1 128 ? -15.551 3.492 11.662 1 97.32 128 GLN B N 1
ATOM 3084 C CA . GLN B 1 128 ? -16.232 2.467 12.446 1 97.32 128 GLN B CA 1
ATOM 3085 C C . GLN B 1 128 ? -15.419 1.177 12.489 1 97.32 128 GLN B C 1
ATOM 3087 O O . GLN B 1 128 ? -15.831 0.197 13.114 1 97.32 128 GLN B O 1
ATOM 3092 N N . ALA B 1 129 ? -14.332 1.176 11.85 1 97.25 129 ALA B N 1
ATOM 3093 C CA . ALA B 1 129 ? -13.539 -0.044 11.735 1 97.25 129 ALA B CA 1
ATOM 3094 C C . ALA B 1 129 ? -12.893 -0.407 13.069 1 97.25 129 ALA B C 1
ATOM 3096 O O . ALA B 1 129 ? -12.441 0.473 13.807 1 97.25 129 ALA B O 1
ATOM 3097 N N . ASP B 1 130 ? -12.906 -1.676 13.407 1 98.03 130 ASP B N 1
ATOM 3098 C CA . ASP B 1 130 ? -12.022 -2.172 14.458 1 98.03 130 ASP B CA 1
ATOM 3099 C C . ASP B 1 130 ? -10.565 -2.159 14.002 1 98.03 130 ASP B C 1
ATOM 3101 O O . ASP B 1 130 ? -10.2 -2.856 13.053 1 98.03 130 ASP B O 1
ATOM 3105 N N . THR B 1 131 ? -9.772 -1.443 14.672 1 98.42 131 THR B N 1
ATOM 3106 C CA . THR B 1 131 ? -8.404 -1.196 14.228 1 98.42 131 THR B CA 1
ATOM 3107 C C . THR B 1 131 ? -7.633 -2.506 14.101 1 98.42 131 THR B C 1
ATOM 3109 O O . THR B 1 131 ? -6.902 -2.711 13.129 1 98.42 131 THR B O 1
ATOM 3112 N N . GLU B 1 132 ? -7.77 -3.358 15.048 1 98.35 132 GLU B N 1
ATOM 3113 C CA . GLU B 1 132 ? -7.031 -4.617 15.03 1 98.35 132 GLU B CA 1
ATOM 3114 C C . GLU B 1 132 ? -7.52 -5.528 13.907 1 98.35 132 GLU B C 1
ATOM 3116 O O . GLU B 1 132 ? -6.718 -6.177 13.233 1 98.35 132 GLU B O 1
ATOM 3121 N N . GLU B 1 133 ? -8.838 -5.58 13.786 1 98.32 133 GLU B N 1
ATOM 3122 C CA . GLU B 1 133 ? -9.4 -6.374 12.697 1 98.32 133 GLU B CA 1
ATOM 3123 C C . GLU B 1 133 ? -8.993 -5.811 11.338 1 98.32 133 GLU B C 1
ATOM 3125 O O . GLU B 1 133 ? -8.629 -6.564 10.432 1 98.32 133 GLU B O 1
ATOM 3130 N N . TRP B 1 134 ? -9.069 -4.553 11.194 1 98.63 134 TRP B N 1
ATOM 3131 C CA . TRP B 1 134 ? -8.618 -3.877 9.981 1 98.63 134 TRP B CA 1
ATOM 3132 C C . TRP B 1 134 ? -7.158 -4.203 9.687 1 98.63 134 TRP B C 1
ATOM 3134 O O . TRP B 1 134 ? -6.817 -4.606 8.572 1 98.63 134 TRP B O 1
ATOM 3144 N N . PHE B 1 135 ? -6.333 -4.13 10.717 1 98.76 135 PHE B N 1
ATOM 3145 C CA . PHE B 1 135 ? -4.895 -4.307 10.554 1 98.76 135 PHE B CA 1
ATOM 3146 C C . PHE B 1 135 ? -4.547 -5.782 10.392 1 98.76 135 PHE B C 1
ATOM 3148 O O . PHE B 1 135 ? -3.479 -6.12 9.878 1 98.76 135 PHE B O 1
ATOM 3155 N N . ARG B 1 136 ? -5.405 -6.654 10.806 1 98.48 136 ARG B N 1
ATOM 3156 C CA . ARG B 1 136 ? -5.223 -8.076 10.534 1 98.48 136 ARG B CA 1
ATOM 3157 C C . ARG B 1 136 ? -5.096 -8.335 9.037 1 98.48 136 ARG B C 1
ATOM 3159 O O . ARG B 1 136 ? -4.344 -9.217 8.616 1 98.48 136 ARG B O 1
ATOM 3166 N N . GLY B 1 137 ? -5.797 -7.534 8.239 1 98.32 137 GLY B N 1
ATOM 3167 C CA . GLY B 1 137 ? -5.625 -7.597 6.796 1 98.32 137 GLY B CA 1
ATOM 3168 C C . GLY B 1 137 ? -4.193 -7.364 6.356 1 98.32 137 GLY B C 1
ATOM 3169 O O . GLY B 1 137 ? -3.676 -8.084 5.499 1 98.32 137 GLY B O 1
ATOM 3170 N N . MET B 1 138 ? -3.528 -6.408 6.969 1 98.79 138 MET B N 1
ATOM 3171 C CA . MET B 1 138 ? -2.123 -6.129 6.683 1 98.79 138 MET B CA 1
ATOM 3172 C C . MET B 1 138 ? -1.242 -7.307 7.088 1 98.79 138 MET B C 1
ATOM 3174 O O . MET B 1 138 ? -0.33 -7.687 6.351 1 98.79 138 MET B O 1
ATOM 3178 N N . THR B 1 139 ? -1.537 -7.831 8.225 1 98.8 139 THR B N 1
ATOM 3179 C CA . THR B 1 139 ? -0.722 -8.921 8.751 1 98.8 139 THR B CA 1
ATOM 3180 C C . THR B 1 139 ? -0.782 -10.135 7.829 1 98.8 139 THR B C 1
ATOM 3182 O O . THR B 1 139 ? 0.252 -10.707 7.478 1 98.8 139 THR B O 1
ATOM 3185 N N . ILE B 1 140 ? -1.921 -10.476 7.412 1 98.71 140 ILE B N 1
ATOM 3186 C CA . ILE B 1 140 ? -2.066 -11.695 6.624 1 98.71 140 ILE B CA 1
ATOM 3187 C C . ILE B 1 140 ? -1.658 -11.426 5.177 1 98.71 140 ILE B C 1
ATOM 3189 O O . ILE B 1 140 ? -0.844 -12.159 4.609 1 98.71 140 ILE B O 1
ATOM 3193 N N . ASN B 1 141 ? -2.114 -10.379 4.561 1 98.83 141 ASN B N 1
ATOM 3194 C CA . ASN B 1 141 ? -1.923 -10.151 3.133 1 98.83 141 ASN B CA 1
ATOM 3195 C C . ASN B 1 141 ? -0.522 -9.625 2.832 1 98.83 141 ASN B C 1
ATOM 3197 O O . ASN B 1 141 ? 0.042 -9.917 1.776 1 98.83 141 ASN B O 1
ATOM 3201 N N . VAL B 1 142 ? 0.05 -8.825 3.761 1 98.93 142 VAL B N 1
ATOM 3202 C CA . VAL B 1 142 ? 1.342 -8.208 3.48 1 98.93 142 VAL B CA 1
ATOM 3203 C C . VAL B 1 142 ? 2.457 -9.027 4.126 1 98.93 142 VAL B C 1
ATOM 3205 O O . VAL B 1 142 ? 3.36 -9.51 3.437 1 98.93 142 VAL B O 1
ATOM 3208 N N . LYS B 1 143 ? 2.37 -9.199 5.435 1 98.86 143 LYS B N 1
ATOM 3209 C CA . LYS B 1 143 ? 3.391 -10.008 6.094 1 98.86 143 LYS B CA 1
ATOM 3210 C C . LYS B 1 143 ? 3.403 -11.432 5.545 1 98.86 143 LYS B C 1
ATOM 3212 O O . LYS B 1 143 ? 4.468 -12.029 5.376 1 98.86 143 LYS B O 1
ATOM 3217 N N . GLY B 1 144 ? 2.205 -11.985 5.351 1 98.88 144 GLY B N 1
ATOM 3218 C CA . GLY B 1 144 ? 2.116 -13.302 4.741 1 98.88 144 GLY B CA 1
ATOM 3219 C C . GLY B 1 144 ? 2.824 -13.387 3.402 1 98.88 144 GLY B C 1
ATOM 3220 O O . GLY B 1 144 ? 3.557 -14.344 3.141 1 98.88 144 GLY B O 1
ATOM 3221 N N . THR B 1 145 ? 2.599 -12.396 2.547 1 98.84 145 THR B N 1
ATOM 3222 C CA . THR B 1 145 ? 3.249 -12.355 1.242 1 98.84 145 THR B CA 1
ATOM 3223 C C . THR B 1 145 ? 4.763 -12.232 1.395 1 98.84 145 THR B C 1
ATOM 3225 O O . THR B 1 145 ? 5.52 -12.87 0.66 1 98.84 145 THR B O 1
ATOM 3228 N N . LEU B 1 146 ? 5.211 -11.396 2.335 1 98.9 146 LEU B N 1
ATOM 3229 C CA . LEU B 1 146 ? 6.633 -11.274 2.636 1 98.9 146 LEU B CA 1
ATOM 3230 C C . LEU B 1 146 ? 7.225 -12.627 3.017 1 98.9 146 LEU B C 1
ATOM 3232 O O . LEU B 1 146 ? 8.291 -13.004 2.525 1 98.9 146 LEU B O 1
ATOM 3236 N N . ASN B 1 147 ? 6.54 -13.327 3.862 1 98.86 147 ASN B N 1
ATOM 3237 C CA . ASN B 1 147 ? 6.978 -14.654 4.281 1 98.86 147 ASN B CA 1
ATOM 3238 C C . ASN B 1 147 ? 7.108 -15.603 3.093 1 98.86 147 ASN B C 1
ATOM 3240 O O . ASN B 1 147 ? 8.058 -16.384 3.018 1 98.86 147 ASN B O 1
ATOM 3244 N N . LEU B 1 148 ? 6.174 -15.54 2.204 1 98.88 148 LEU B N 1
ATOM 3245 C CA . LEU B 1 148 ? 6.202 -16.405 1.029 1 98.88 148 LEU B CA 1
ATOM 3246 C C . LEU B 1 148 ? 7.43 -16.116 0.171 1 98.88 148 LEU B C 1
ATOM 3248 O O . LEU B 1 148 ? 8.107 -17.042 -0.281 1 98.88 148 LEU B O 1
ATOM 3252 N N . THR B 1 149 ? 7.685 -14.803 -0.069 1 98.75 149 THR B N 1
ATOM 3253 C CA . THR B 1 149 ? 8.799 -14.427 -0.932 1 98.75 149 THR B CA 1
ATOM 3254 C C . THR B 1 149 ? 10.122 -14.925 -0.354 1 98.75 149 THR B C 1
ATOM 3256 O O . THR B 1 149 ? 10.947 -15.489 -1.076 1 98.75 149 THR B O 1
ATOM 3259 N N . LYS B 1 150 ? 10.28 -14.768 0.931 1 98.6 150 LYS B N 1
ATOM 3260 C CA . LYS B 1 150 ? 11.533 -15.149 1.577 1 98.6 150 LYS B CA 1
ATOM 3261 C C . LYS B 1 150 ? 11.716 -16.664 1.572 1 98.6 150 LYS B C 1
ATOM 3263 O O . LYS B 1 150 ? 12.799 -17.162 1.258 1 98.6 150 LYS B O 1
ATOM 3268 N N . SER B 1 151 ? 10.717 -17.401 1.911 1 98.67 151 SER B N 1
ATOM 3269 C CA . SER B 1 151 ? 10.789 -18.859 1.927 1 98.67 151 SER B CA 1
ATOM 3270 C C . SER B 1 151 ? 10.983 -19.419 0.522 1 98.67 151 SER B C 1
ATOM 3272 O O . SER B 1 151 ? 11.733 -20.378 0.329 1 98.67 151 SER B O 1
ATOM 3274 N N . PHE B 1 152 ? 10.306 -18.773 -0.448 1 98.72 152 PHE B N 1
ATOM 3275 C CA . PHE B 1 152 ? 10.423 -19.179 -1.844 1 98.72 152 PHE B CA 1
ATOM 3276 C C . PHE B 1 152 ? 11.868 -19.079 -2.318 1 98.72 152 PHE B C 1
ATOM 3278 O O . PHE B 1 152 ? 12.392 -20.011 -2.931 1 98.72 152 PHE B O 1
ATOM 3285 N N . LEU B 1 153 ? 12.537 -17.998 -2.022 1 98.31 153 LEU B N 1
ATOM 3286 C CA . LEU B 1 153 ? 13.902 -17.77 -2.483 1 98.31 153 LEU B CA 1
ATOM 3287 C C . LEU B 1 153 ? 14.841 -18.849 -1.954 1 98.31 153 LEU B C 1
ATOM 3289 O O . LEU B 1 153 ? 15.831 -19.19 -2.605 1 98.31 153 LEU B O 1
ATOM 3293 N N . GLN B 1 154 ? 14.498 -19.479 -0.824 1 97.94 154 GLN B N 1
ATOM 3294 C CA . GLN B 1 154 ? 15.344 -20.504 -0.22 1 97.94 154 GLN B CA 1
ATOM 3295 C C . GLN B 1 154 ? 15.113 -21.863 -0.875 1 97.94 154 GLN B C 1
ATOM 3297 O O . GLN B 1 154 ? 15.94 -22.768 -0.745 1 97.94 154 GLN B O 1
ATOM 3302 N N . CYS B 1 155 ? 13.984 -22.006 -1.632 1 98.29 155 CYS B N 1
ATOM 3303 C CA . CYS B 1 155 ? 13.594 -23.314 -2.147 1 98.29 155 CYS B CA 1
ATOM 3304 C C . CYS B 1 155 ? 13.392 -23.269 -3.656 1 98.29 155 CYS B C 1
ATOM 3306 O O . CYS B 1 155 ? 12.931 -24.242 -4.255 1 98.29 155 CYS B O 1
ATOM 3308 N N . ALA B 1 156 ? 13.749 -22.198 -4.298 1 98.5 156 ALA B N 1
ATOM 3309 C CA . ALA B 1 156 ? 13.405 -21.94 -5.694 1 98.5 156 ALA B CA 1
ATOM 3310 C C . ALA B 1 156 ? 14.312 -22.726 -6.637 1 98.5 156 ALA B C 1
ATOM 3312 O O . ALA B 1 156 ? 15.501 -22.903 -6.36 1 98.5 156 ALA B O 1
ATOM 3313 N N . ALA B 1 157 ? 13.723 -23.153 -7.702 1 98.31 157 ALA B N 1
ATOM 3314 C CA . ALA B 1 157 ? 14.472 -23.692 -8.834 1 98.31 157 ALA B CA 1
ATOM 3315 C C . ALA B 1 157 ? 15.147 -22.576 -9.626 1 98.31 157 ALA B C 1
ATOM 3317 O O . ALA B 1 157 ? 15.147 -21.418 -9.202 1 98.31 157 ALA B O 1
ATOM 3318 N N . GLU B 1 158 ? 15.825 -23.001 -10.696 1 95.62 158 GLU B N 1
ATOM 3319 C CA . GLU B 1 158 ? 16.424 -22.007 -11.581 1 95.62 158 GLU B CA 1
ATOM 3320 C C . GLU B 1 158 ? 15.356 -21.267 -12.382 1 95.62 158 GLU B C 1
ATOM 3322 O O . GLU B 1 158 ? 14.388 -21.874 -12.844 1 95.62 158 GLU B O 1
ATOM 3327 N N . LYS B 1 159 ? 15.381 -19.975 -12.516 1 94.93 159 LYS B N 1
ATOM 3328 C CA . LYS B 1 159 ? 14.479 -19.102 -13.262 1 94.93 159 LYS B CA 1
ATOM 3329 C C . LYS B 1 159 ? 13.036 -19.277 -12.797 1 94.93 159 LYS B C 1
ATOM 3331 O O . LYS B 1 159 ? 12.139 -19.503 -13.611 1 94.93 159 LYS B O 1
ATOM 3336 N N . PRO B 1 160 ? 12.773 -19.198 -11.564 1 98.62 160 PRO B N 1
ATOM 3337 C CA . PRO B 1 160 ? 11.454 -19.451 -10.979 1 98.62 160 PRO B CA 1
ATOM 3338 C C . PRO B 1 160 ? 10.461 -18.324 -11.255 1 98.62 160 PRO B C 1
ATOM 3340 O O . PRO B 1 160 ? 10.854 -17.248 -11.713 1 98.62 160 PRO B O 1
ATOM 3343 N N . THR B 1 161 ? 9.19 -18.643 -11.09 1 98.89 161 THR B N 1
ATOM 3344 C CA . THR B 1 161 ? 8.108 -17.684 -11.283 1 98.89 161 THR B CA 1
ATOM 3345 C C . THR B 1 161 ? 7.264 -17.559 -10.018 1 98.89 161 THR B C 1
ATOM 3347 O O . THR B 1 161 ? 6.954 -18.562 -9.371 1 98.89 161 THR B O 1
ATOM 3350 N N . PHE B 1 162 ? 6.965 -16.361 -9.614 1 98.92 162 PHE B N 1
ATOM 3351 C CA . PHE B 1 162 ? 6.062 -16.055 -8.511 1 98.92 162 PHE B CA 1
ATOM 3352 C C . PHE B 1 162 ? 4.842 -15.289 -9.007 1 98.92 162 PHE B C 1
ATOM 3354 O O . PHE B 1 162 ? 4.973 -14.201 -9.572 1 98.92 162 PHE B O 1
ATOM 3361 N N . VAL B 1 163 ? 3.628 -15.835 -8.817 1 98.95 163 VAL B N 1
ATOM 3362 C CA . VAL B 1 163 ? 2.379 -15.162 -9.159 1 98.95 163 VAL B CA 1
ATOM 3363 C C . VAL B 1 163 ? 1.635 -14.772 -7.884 1 98.95 163 VAL B C 1
ATOM 3365 O O . VAL B 1 163 ? 1.283 -15.633 -7.075 1 98.95 163 VAL B O 1
ATOM 3368 N N . HIS B 1 164 ? 1.451 -13.548 -7.706 1 98.92 164 HIS B N 1
ATOM 3369 C CA . HIS B 1 164 ? 0.637 -13.05 -6.603 1 98.92 164 HIS B CA 1
ATOM 3370 C C . HIS B 1 164 ? -0.803 -12.813 -7.045 1 98.92 164 HIS B C 1
ATOM 3372 O O . HIS B 1 164 ? -1.059 -11.99 -7.927 1 98.92 164 HIS B O 1
ATOM 3378 N N . VAL B 1 165 ? -1.72 -13.579 -6.491 1 98.79 165 VAL B N 1
ATOM 3379 C CA . VAL B 1 165 ? -3.138 -13.353 -6.755 1 98.79 165 VAL B CA 1
ATOM 3380 C C . VAL B 1 165 ? -3.631 -12.16 -5.939 1 98.79 165 VAL B C 1
ATOM 3382 O O . VAL B 1 165 ? -3.907 -12.289 -4.744 1 98.79 165 VAL B O 1
ATOM 3385 N N . SER B 1 166 ? -3.751 -11.092 -6.592 1 97.94 166 SER B N 1
ATOM 3386 C CA . SER B 1 166 ? -4.132 -9.817 -5.993 1 97.94 166 SER B CA 1
ATOM 3387 C C . SER B 1 166 ? -5.599 -9.497 -6.259 1 97.94 166 SER B C 1
ATOM 3389 O O . SER B 1 166 ? -6.451 -10.386 -6.218 1 97.94 166 SER B O 1
ATOM 3391 N N . THR B 1 167 ? -5.935 -8.254 -6.37 1 96.52 167 THR B N 1
ATOM 3392 C CA . THR B 1 167 ? -7.268 -7.764 -6.701 1 96.52 167 THR B CA 1
ATOM 3393 C C . THR B 1 167 ? -7.189 -6.409 -7.398 1 96.52 167 THR B C 1
ATOM 3395 O O . THR B 1 167 ? -6.367 -5.565 -7.035 1 96.52 167 THR B O 1
ATOM 3398 N N . GLY B 1 168 ? -8.044 -6.273 -8.388 1 94.79 168 GLY B N 1
ATOM 3399 C CA . GLY B 1 168 ? -8.185 -4.952 -8.977 1 94.79 168 GLY B CA 1
ATOM 3400 C C . GLY B 1 168 ? -8.663 -3.905 -7.988 1 94.79 168 GLY B C 1
ATOM 3401 O O . GLY B 1 168 ? -8.479 -2.706 -8.207 1 94.79 168 GLY B O 1
ATOM 3402 N N . GLY B 1 169 ? -9.221 -4.38 -6.885 1 93.31 169 GLY B N 1
ATOM 3403 C CA . GLY B 1 169 ? -9.72 -3.492 -5.848 1 93.31 169 GLY B CA 1
ATOM 3404 C C . GLY B 1 169 ? -8.637 -2.628 -5.23 1 93.31 169 GLY B C 1
ATOM 3405 O O . GLY B 1 169 ? -8.931 -1.603 -4.61 1 93.31 169 GLY B O 1
ATOM 3406 N N . CYS B 1 170 ? -7.372 -3.019 -5.4 1 95.11 170 CYS B N 1
ATOM 3407 C CA . CYS B 1 170 ? -6.3 -2.273 -4.751 1 95.11 170 CYS B CA 1
ATOM 3408 C C . CYS B 1 170 ? -5.962 -1.01 -5.534 1 95.11 170 CYS B C 1
ATOM 3410 O O . CYS B 1 170 ? -5.373 -0.075 -4.988 1 95.11 170 CYS B O 1
ATOM 3412 N N . HIS B 1 171 ? -6.36 -0.958 -6.871 1 96.08 171 HIS B N 1
ATOM 3413 C CA . HIS B 1 171 ? -5.911 0.202 -7.633 1 96.08 171 HIS B CA 1
ATOM 3414 C C . HIS B 1 171 ? -7.089 0.934 -8.267 1 96.08 171 HIS B C 1
ATOM 3416 O O . HIS B 1 171 ? -6.925 2.03 -8.808 1 96.08 171 HIS B O 1
ATOM 3422 N N . ILE B 1 172 ? -8.312 0.391 -8.183 1 93.93 172 ILE B N 1
ATOM 3423 C CA . ILE B 1 172 ? -9.489 1.089 -8.69 1 93.93 172 ILE B CA 1
ATOM 3424 C C . ILE B 1 172 ? -9.925 2.159 -7.692 1 93.93 172 ILE B C 1
ATOM 3426 O O . ILE B 1 172 ? -9.359 2.266 -6.601 1 93.93 172 ILE B O 1
ATOM 3430 N N . GLU B 1 173 ? -10.903 2.952 -8.081 1 92.82 173 GLU B N 1
ATOM 3431 C CA . GLU B 1 173 ? -11.44 3.961 -7.173 1 92.82 173 GLU B CA 1
ATOM 3432 C C . GLU B 1 173 ? -11.938 3.328 -5.877 1 92.82 173 GLU B C 1
ATOM 3434 O O . GLU B 1 173 ? -12.431 2.198 -5.881 1 92.82 173 GLU B O 1
ATOM 3439 N N . PRO B 1 174 ? -11.861 4.069 -4.857 1 94.71 174 PRO B N 1
ATOM 3440 C CA . PRO B 1 174 ? -12.268 3.528 -3.558 1 94.71 174 PRO B CA 1
ATOM 3441 C C . PRO B 1 174 ? -13.722 3.06 -3.543 1 94.71 174 PRO B C 1
ATOM 3443 O O . PRO B 1 174 ? -14.588 3.707 -4.138 1 94.71 174 PRO B O 1
ATOM 3446 N N . MET B 1 175 ? -13.906 1.945 -2.938 1 92.32 175 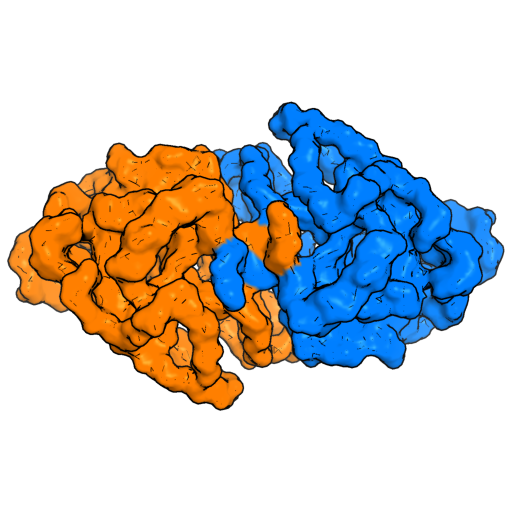MET B N 1
ATOM 3447 C CA . MET B 1 175 ? -15.234 1.397 -2.681 1 92.32 175 MET B CA 1
ATOM 3448 C C . MET B 1 175 ? -15.606 1.539 -1.208 1 92.32 175 MET B C 1
ATOM 3450 O O . MET B 1 175 ? -14.764 1.344 -0.33 1 92.32 175 MET B O 1
ATOM 3454 N N . PRO B 1 176 ? -16.841 1.814 -0.931 1 92.5 176 PRO B N 1
ATOM 3455 C CA . PRO B 1 176 ? -17.252 2.034 0.458 1 92.5 176 PRO B CA 1
ATOM 3456 C C . PRO B 1 176 ? -16.908 0.857 1.368 1 92.5 176 PRO B C 1
ATOM 3458 O O . PRO B 1 176 ? -17.145 -0.299 1.005 1 92.5 176 PRO B O 1
ATOM 3461 N N . ALA B 1 177 ? -16.254 1.141 2.469 1 94.41 177 ALA B N 1
ATOM 3462 C CA . ALA B 1 177 ? -16.055 0.217 3.583 1 94.41 177 ALA B CA 1
ATOM 3463 C C . ALA B 1 177 ? -15.036 -0.862 3.226 1 94.41 177 ALA B C 1
ATOM 3465 O O . ALA B 1 177 ? -14.946 -1.887 3.905 1 94.41 177 ALA B O 1
ATOM 3466 N N . ASN B 1 178 ? -14.284 -0.646 2.184 1 95.2 178 ASN B N 1
ATOM 3467 C CA . ASN B 1 178 ? -13.384 -1.69 1.706 1 95.2 178 ASN B CA 1
ATOM 3468 C C . ASN B 1 178 ? -11.922 -1.324 1.947 1 95.2 178 ASN B C 1
ATOM 3470 O O . ASN B 1 178 ? -11.02 -1.962 1.402 1 95.2 178 ASN B O 1
ATOM 3474 N N . SER B 1 179 ? -11.653 -0.39 2.755 1 97.91 179 SER B N 1
ATOM 3475 C CA . SER B 1 179 ? -10.309 0.163 2.893 1 97.91 179 SER B CA 1
ATOM 3476 C C . SER B 1 179 ? -9.331 -0.886 3.412 1 97.91 179 SER B C 1
ATOM 3478 O O . SER B 1 179 ? -8.203 -0.984 2.925 1 97.91 179 SER B O 1
ATOM 3480 N N . GLY B 1 180 ? -9.781 -1.673 4.436 1 97.76 180 GLY B N 1
ATOM 3481 C CA . GLY B 1 180 ? -8.869 -2.659 4.995 1 97.76 180 GLY B CA 1
ATOM 3482 C C . GLY B 1 180 ? -8.33 -3.627 3.959 1 97.76 180 GLY B C 1
ATOM 3483 O O . GLY B 1 180 ? -7.136 -3.932 3.948 1 97.76 180 GLY B O 1
ATOM 3484 N N . TYR B 1 181 ? -9.163 -4.064 3.126 1 97.33 181 TYR B N 1
ATOM 3485 C CA . TYR B 1 181 ? -8.781 -5.013 2.087 1 97.33 181 TYR B CA 1
ATOM 3486 C C . TYR B 1 181 ? -7.962 -4.33 0.998 1 97.33 181 TYR B C 1
ATOM 3488 O O . TYR B 1 181 ? -6.85 -4.762 0.686 1 97.33 181 TYR B O 1
ATOM 3496 N N . ALA B 1 182 ? -8.485 -3.225 0.44 1 97.84 182 ALA B N 1
ATOM 3497 C CA . ALA B 1 182 ? -7.866 -2.538 -0.69 1 97.84 182 ALA B CA 1
ATOM 3498 C C . ALA B 1 182 ? -6.467 -2.045 -0.332 1 97.84 182 ALA B C 1
ATOM 3500 O O . ALA B 1 182 ? -5.529 -2.194 -1.119 1 97.84 182 ALA B O 1
ATOM 3501 N N . VAL B 1 183 ? -6.319 -1.518 0.83 1 98.8 183 VAL B N 1
ATOM 3502 C CA . VAL B 1 183 ? -5.035 -0.993 1.281 1 98.8 183 VAL B CA 1
ATOM 3503 C C . VAL B 1 183 ? -4.034 -2.136 1.434 1 98.8 183 VAL B C 1
ATOM 3505 O O . VAL B 1 183 ? -2.892 -2.034 0.978 1 98.8 183 VAL B O 1
ATOM 3508 N N . SER B 1 184 ? -4.428 -3.202 2.049 1 98.83 184 SER B N 1
ATOM 3509 C CA . SER B 1 184 ? -3.533 -4.338 2.247 1 98.83 184 SER B CA 1
ATOM 3510 C C . SER B 1 184 ? -3.091 -4.931 0.913 1 98.83 184 SER B C 1
ATOM 3512 O O . SER B 1 184 ? -1.93 -5.313 0.752 1 98.83 184 SER B O 1
ATOM 3514 N N . LYS B 1 185 ? -3.986 -5.008 0.029 1 98.77 185 LYS B N 1
ATOM 3515 C CA . LYS B 1 185 ? -3.672 -5.63 -1.254 1 98.77 185 LYS B CA 1
ATOM 3516 C C . LYS B 1 185 ? -2.81 -4.711 -2.115 1 98.77 185 LYS B C 1
ATOM 3518 O O . LYS B 1 185 ? -1.963 -5.18 -2.879 1 98.77 185 LYS B O 1
ATOM 3523 N N . MET B 1 186 ? -2.991 -3.418 -2.02 1 98.72 186 MET B N 1
ATOM 3524 C CA . MET B 1 186 ? -2.069 -2.507 -2.694 1 98.72 186 MET B CA 1
ATOM 3525 C C . MET B 1 186 ? -0.659 -2.644 -2.129 1 98.72 186 MET B C 1
ATOM 3527 O O . MET B 1 186 ? 0.316 -2.66 -2.882 1 98.72 186 MET B O 1
ATOM 3531 N N . ALA B 1 187 ? -0.607 -2.669 -0.831 1 98.89 187 ALA B N 1
ATOM 3532 C CA . ALA B 1 187 ? 0.69 -2.854 -0.184 1 98.89 187 ALA B CA 1
ATOM 3533 C C . ALA B 1 187 ? 1.361 -4.14 -0.657 1 98.89 187 ALA B C 1
ATOM 3535 O O . ALA B 1 187 ? 2.546 -4.139 -1 1 98.89 187 ALA B O 1
ATOM 3536 N N . ALA B 1 188 ? 0.611 -5.196 -0.706 1 98.91 188 ALA B N 1
ATOM 3537 C CA . ALA B 1 188 ? 1.155 -6.48 -1.14 1 98.91 188 ALA B CA 1
ATOM 3538 C C . ALA B 1 188 ? 1.601 -6.421 -2.598 1 98.91 188 ALA B C 1
ATOM 3540 O O . ALA B 1 188 ? 2.634 -6.99 -2.961 1 98.91 188 ALA B O 1
ATOM 3541 N N . ALA B 1 189 ? 0.804 -5.776 -3.429 1 98.84 189 ALA B N 1
ATOM 3542 C CA . ALA B 1 189 ? 1.176 -5.633 -4.834 1 98.84 189 ALA B CA 1
ATOM 3543 C C . ALA B 1 189 ? 2.472 -4.841 -4.981 1 98.84 189 ALA B C 1
ATOM 3545 O O . ALA B 1 189 ? 3.32 -5.174 -5.813 1 98.84 189 ALA B O 1
ATOM 3546 N N . ARG B 1 190 ? 2.633 -3.795 -4.219 1 98.82 190 ARG B N 1
ATOM 3547 C CA . ARG B 1 190 ? 3.865 -3.013 -4.237 1 98.82 190 ARG B CA 1
ATOM 3548 C C . ARG B 1 190 ? 5.048 -3.844 -3.75 1 98.82 190 ARG B C 1
ATOM 3550 O O . ARG B 1 190 ? 6.15 -3.741 -4.293 1 98.82 190 ARG B O 1
ATOM 3557 N N . LEU B 1 191 ? 4.823 -4.607 -2.761 1 98.88 191 LEU B N 1
ATOM 3558 C CA . LEU B 1 191 ? 5.848 -5.527 -2.281 1 98.88 191 LEU B CA 1
ATOM 3559 C C . LEU B 1 191 ? 6.334 -6.435 -3.406 1 98.88 191 LEU B C 1
ATOM 3561 O O . LEU B 1 191 ? 7.536 -6.668 -3.546 1 98.88 191 LEU B O 1
ATOM 3565 N N . MET B 1 192 ? 5.468 -6.87 -4.225 1 98.81 192 MET B N 1
ATOM 3566 C CA . MET B 1 192 ? 5.822 -7.739 -5.343 1 98.81 192 MET B CA 1
ATOM 3567 C C . MET B 1 192 ? 6.68 -6.994 -6.361 1 98.81 192 MET B C 1
ATOM 3569 O O . MET B 1 192 ? 7.577 -7.579 -6.969 1 98.81 192 MET B O 1
ATOM 3573 N N . GLU B 1 193 ? 6.353 -5.751 -6.583 1 98.66 193 GLU B N 1
ATOM 3574 C CA . GLU B 1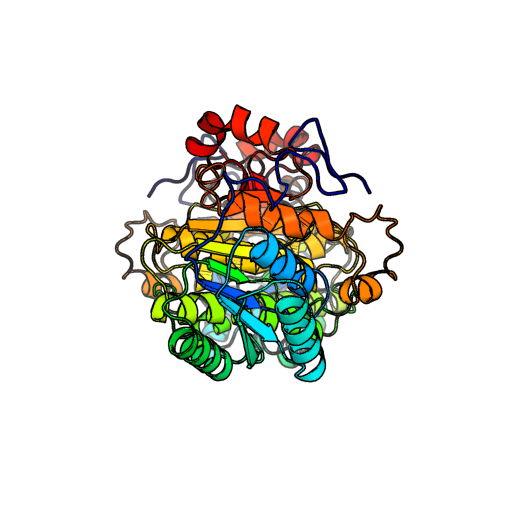 193 ? 7.182 -4.96 -7.489 1 98.66 193 GLU B CA 1
ATOM 3575 C C . GLU B 1 193 ? 8.611 -4.843 -6.968 1 98.66 193 GLU B C 1
ATOM 3577 O O . GLU B 1 193 ? 9.568 -4.947 -7.738 1 98.66 193 GLU B O 1
ATOM 3582 N N . TYR B 1 194 ? 8.744 -4.614 -5.698 1 98.66 194 TYR B N 1
ATOM 3583 C CA . TYR B 1 194 ? 10.071 -4.558 -5.096 1 98.66 194 TYR B CA 1
ATOM 3584 C C . TYR B 1 194 ? 10.758 -5.917 -5.161 1 98.66 194 TYR B C 1
ATOM 3586 O O . TYR B 1 194 ? 11.965 -5.999 -5.404 1 98.66 194 TYR B O 1
ATOM 3594 N N . PHE B 1 195 ? 10.005 -6.973 -4.892 1 98.8 195 PHE B N 1
ATOM 3595 C CA . PHE B 1 195 ? 10.56 -8.319 -4.965 1 98.8 195 PHE B CA 1
ATOM 3596 C C . PHE B 1 195 ? 11.138 -8.592 -6.349 1 98.8 195 PHE B C 1
ATOM 3598 O O . PHE B 1 195 ? 12.259 -9.089 -6.472 1 98.8 195 PHE B O 1
ATOM 3605 N N . ALA B 1 196 ? 10.372 -8.234 -7.387 1 98.63 196 ALA B N 1
ATOM 3606 C CA . ALA B 1 196 ? 10.827 -8.394 -8.766 1 98.63 196 ALA B CA 1
ATOM 3607 C C . ALA B 1 196 ? 12.094 -7.584 -9.024 1 98.63 196 ALA B C 1
ATOM 3609 O O . ALA B 1 196 ? 13.041 -8.08 -9.639 1 98.63 196 ALA B O 1
ATOM 3610 N N . PHE B 1 197 ? 12.092 -6.344 -8.573 1 98.1 197 PHE B N 1
ATOM 3611 C CA . PHE B 1 197 ? 13.214 -5.434 -8.771 1 98.1 197 PHE B CA 1
ATOM 3612 C C . PHE B 1 197 ? 14.483 -5.994 -8.139 1 98.1 197 PHE B C 1
ATOM 3614 O O . PHE B 1 197 ? 15.555 -5.956 -8.747 1 98.1 197 PHE B O 1
ATOM 3621 N N . GLU B 1 198 ? 14.344 -6.527 -6.979 1 97.96 198 GLU B N 1
ATOM 3622 C CA . GLU B 1 198 ? 15.505 -6.983 -6.22 1 97.96 198 GLU B CA 1
ATOM 3623 C C . GLU B 1 198 ? 15.961 -8.363 -6.685 1 97.96 198 GLU B C 1
ATOM 3625 O O . GLU B 1 198 ? 17.067 -8.799 -6.36 1 97.96 198 GLU B O 1
ATOM 3630 N N . ASN B 1 199 ? 15.11 -9.049 -7.394 1 97.91 199 ASN B N 1
ATOM 3631 C CA . ASN B 1 199 ? 15.411 -10.392 -7.878 1 97.91 199 ASN B CA 1
ATOM 3632 C C . ASN B 1 199 ? 15.144 -10.522 -9.374 1 97.91 199 ASN B C 1
ATOM 3634 O O . ASN B 1 199 ? 14.199 -11.199 -9.784 1 97.91 199 ASN B O 1
ATOM 3638 N N . PRO B 1 200 ? 15.982 -10.003 -10.177 1 96.31 200 PRO B N 1
ATOM 3639 C CA . PRO B 1 200 ? 15.733 -9.949 -11.619 1 96.31 200 PRO B CA 1
ATOM 3640 C C . PRO B 1 200 ? 15.642 -11.334 -12.254 1 96.31 200 PRO B C 1
ATOM 3642 O O . PRO B 1 200 ? 15.102 -11.479 -13.354 1 96.31 200 PRO B O 1
ATOM 3645 N N . ASP B 1 201 ? 16.117 -12.352 -11.549 1 96.84 201 ASP B N 1
ATOM 3646 C CA . ASP B 1 201 ? 16.078 -13.708 -12.09 1 96.84 201 ASP B CA 1
ATOM 3647 C C . ASP B 1 201 ? 14.742 -14.382 -11.785 1 96.84 201 ASP B C 1
ATOM 3649 O O . ASP B 1 201 ? 14.451 -15.46 -12.308 1 96.84 201 ASP B O 1
ATOM 3653 N N . VAL B 1 202 ? 13.927 -13.811 -10.933 1 98.55 202 VAL B N 1
ATOM 3654 C CA . VAL B 1 202 ? 12.592 -14.311 -10.623 1 98.55 202 VAL B CA 1
ATOM 3655 C C . VAL B 1 202 ? 11.559 -13.603 -11.498 1 98.55 202 VAL B C 1
ATOM 3657 O O . VAL B 1 202 ? 11.524 -12.372 -11.554 1 98.55 202 VAL B O 1
ATOM 3660 N N . ARG B 1 203 ? 10.773 -14.355 -12.233 1 98.77 203 ARG B N 1
ATOM 3661 C CA . ARG B 1 203 ? 9.635 -13.801 -12.959 1 98.77 203 ARG B CA 1
ATOM 3662 C C . ARG B 1 203 ? 8.445 -13.585 -12.031 1 98.77 203 ARG B C 1
ATOM 3664 O O . ARG B 1 203 ? 7.878 -14.545 -11.504 1 98.77 203 ARG B O 1
ATOM 3671 N N . VAL B 1 204 ? 8.099 -12.309 -11.82 1 98.85 204 VAL B N 1
ATOM 3672 C CA . VAL B 1 204 ? 7.05 -11.982 -10.86 1 98.85 204 VAL B CA 1
ATOM 3673 C C . VAL B 1 204 ? 5.84 -11.406 -11.592 1 98.85 204 VAL B C 1
ATOM 3675 O O . VAL B 1 204 ? 5.987 -10.555 -12.472 1 98.85 204 VAL B O 1
ATOM 3678 N N . HIS B 1 205 ? 4.618 -11.89 -11.243 1 98.79 205 HIS B N 1
ATOM 3679 C CA . HIS B 1 205 ? 3.36 -11.386 -11.784 1 98.79 205 HIS B CA 1
ATOM 3680 C C . HIS B 1 205 ? 2.384 -11.031 -10.667 1 98.79 205 HIS B C 1
ATOM 3682 O O . HIS B 1 205 ? 2.294 -11.745 -9.666 1 98.79 205 HIS B O 1
ATOM 3688 N N . ASN B 1 206 ? 1.678 -9.917 -10.835 1 98.74 206 ASN B N 1
ATOM 3689 C CA . ASN B 1 206 ? 0.475 -9.614 -10.067 1 98.74 206 ASN B CA 1
ATOM 3690 C C . ASN B 1 206 ? -0.787 -9.806 -10.903 1 98.74 206 ASN B C 1
ATOM 3692 O O . ASN B 1 206 ? -0.891 -9.273 -12.009 1 98.74 206 ASN B O 1
ATOM 3696 N N . ILE B 1 207 ? -1.821 -10.541 -10.374 1 98.8 207 ILE B N 1
ATOM 3697 C CA . ILE B 1 207 ? -2.991 -10.752 -11.22 1 98.8 207 ILE B CA 1
ATOM 3698 C C . ILE B 1 207 ? -4.262 -10.477 -10.42 1 98.8 207 ILE B C 1
ATOM 3700 O O . ILE B 1 207 ? -4.325 -10.767 -9.223 1 98.8 207 ILE B O 1
ATOM 3704 N N . HIS B 1 208 ? -5.206 -9.884 -10.999 1 98 208 HIS B N 1
ATOM 3705 C CA . HIS B 1 208 ? -6.59 -9.847 -10.541 1 98 208 HIS B CA 1
ATOM 3706 C C . HIS B 1 208 ? -7.371 -11.056 -11.047 1 98 208 HIS B C 1
ATOM 3708 O O . HIS B 1 208 ? -7.502 -11.253 -12.257 1 98 208 HIS B O 1
ATOM 3714 N N . PRO B 1 209 ? -7.892 -11.826 -10.18 1 97.8 209 PRO B N 1
ATOM 3715 C CA . PRO B 1 209 ? -8.482 -13.103 -10.589 1 97.8 209 PRO B CA 1
ATOM 3716 C C . PRO B 1 209 ? -9.903 -12.952 -11.125 1 97.8 209 PRO B C 1
ATOM 3718 O O . PRO B 1 209 ? -10.501 -13.928 -11.585 1 97.8 209 PRO B O 1
ATOM 3721 N N . GLY B 1 210 ? -10.432 -11.729 -11.107 1 94.61 210 GLY B N 1
ATOM 3722 C CA . GLY B 1 210 ? -11.846 -11.554 -11.401 1 94.61 210 GLY B CA 1
ATOM 3723 C C . GLY B 1 210 ? -12.71 -11.489 -10.156 1 94.61 210 GLY B C 1
ATOM 3724 O O . GLY B 1 210 ? -12.195 -11.473 -9.036 1 94.61 210 GLY B O 1
ATOM 3725 N N . VAL B 1 211 ? -13.954 -11.297 -10.374 1 92.38 211 VAL B N 1
ATOM 3726 C CA . VAL B 1 211 ? -14.933 -11.296 -9.292 1 92.38 211 VAL B CA 1
ATOM 3727 C C . VAL B 1 211 ? -15.624 -12.656 -9.219 1 92.38 211 VAL B C 1
ATOM 3729 O O . VAL B 1 211 ? -16.605 -12.899 -9.926 1 92.38 211 VAL B O 1
ATOM 3732 N N . VAL B 1 212 ? -15.089 -13.44 -8.345 1 92.08 212 VAL B N 1
ATOM 3733 C CA . VAL B 1 212 ? -15.54 -14.825 -8.257 1 92.08 212 VAL B CA 1
ATOM 3734 C C . VAL B 1 212 ? -16.341 -15.028 -6.973 1 92.08 212 VAL B C 1
ATOM 3736 O O . VAL B 1 212 ? -15.969 -14.515 -5.914 1 92.08 212 VAL B O 1
ATOM 3739 N N . GLN B 1 213 ? -17.392 -15.666 -7.097 1 84.94 213 GLN B N 1
ATOM 3740 C CA . GLN B 1 213 ? -18.177 -15.992 -5.911 1 84.94 213 GLN B CA 1
ATOM 3741 C C . GLN B 1 213 ? -17.478 -17.051 -5.063 1 84.94 213 GLN B C 1
ATOM 3743 O O . GLN B 1 213 ? -17.414 -18.22 -5.45 1 84.94 213 GLN B O 1
ATOM 3748 N N . THR B 1 214 ? -16.814 -16.631 -4.027 1 83.06 214 THR B N 1
ATOM 3749 C CA . THR B 1 214 ? -16.152 -17.493 -3.054 1 83.06 214 THR B CA 1
ATOM 3750 C C . THR B 1 214 ? -16.686 -17.231 -1.649 1 83.06 214 THR B C 1
ATOM 3752 O O . THR B 1 214 ? -17.514 -16.34 -1.449 1 83.06 214 THR B O 1
ATOM 3755 N N . GLU B 1 215 ? -16.287 -18.068 -0.785 1 74.4 215 GLU B N 1
ATOM 3756 C CA . GLU B 1 215 ? -16.643 -17.834 0.612 1 74.4 215 GLU B CA 1
ATOM 3757 C C . GLU B 1 215 ? -16.153 -16.468 1.084 1 74.4 215 GLU B C 1
ATOM 3759 O O . GLU B 1 215 ? -16.826 -15.799 1.871 1 74.4 215 GLU B O 1
ATOM 3764 N N . MET B 1 216 ? -15.114 -16.025 0.602 1 74.28 216 MET B N 1
ATOM 3765 C CA . MET B 1 216 ? -14.57 -14.717 0.954 1 74.28 216 MET B CA 1
ATOM 3766 C C . MET B 1 216 ? -15.501 -13.599 0.496 1 74.28 216 MET B C 1
ATOM 3768 O O . MET B 1 216 ? -15.736 -12.64 1.234 1 74.28 216 MET B O 1
ATOM 3772 N N . PHE B 1 217 ? -15.952 -13.758 -0.666 1 72.66 217 PHE B N 1
ATOM 3773 C CA . PHE B 1 217 ? -16.844 -12.749 -1.224 1 72.66 217 PHE B CA 1
ATOM 3774 C C . PHE B 1 217 ? -18.169 -12.722 -0.472 1 72.66 217 PHE B C 1
ATOM 3776 O O . PHE B 1 217 ? -18.793 -11.667 -0.339 1 72.66 217 PHE B O 1
ATOM 3783 N N . GLN B 1 218 ? -18.582 -13.871 -0.132 1 65.94 218 GLN B N 1
ATOM 3784 C CA . GLN B 1 218 ? -19.84 -13.924 0.605 1 65.94 218 GLN B CA 1
ATOM 3785 C C . GLN B 1 218 ? -19.8 -13.011 1.827 1 65.94 218 GLN B C 1
ATOM 3787 O O . GLN B 1 218 ? -20.819 -12.43 2.208 1 65.94 218 GLN B O 1
ATOM 3792 N N . LYS B 1 219 ? -18.669 -12.822 2.277 1 64.28 219 LYS B N 1
ATOM 3793 C CA . LYS B 1 219 ? -18.493 -11.905 3.4 1 64.28 219 LYS B CA 1
ATOM 3794 C C . LYS B 1 219 ? -18.764 -10.463 2.98 1 64.28 219 LYS B C 1
ATOM 3796 O O . LYS B 1 219 ? -19.205 -9.648 3.793 1 64.28 219 LYS B O 1
ATOM 3801 N N . SER B 1 220 ? -18.469 -10.154 1.686 1 61.38 220 SER B N 1
ATOM 3802 C CA . SER B 1 220 ? -18.585 -8.802 1.15 1 61.38 220 SER B CA 1
ATOM 3803 C C . SER B 1 220 ? -20.02 -8.489 0.742 1 61.38 220 SER B C 1
ATOM 3805 O O . SER B 1 220 ? -20.36 -7.333 0.483 1 61.38 220 SER B O 1
ATOM 3807 N N . SER B 1 221 ? -20.848 -9.431 0.413 1 55.62 221 SER B N 1
ATOM 3808 C CA . SER B 1 221 ? -22.173 -9.289 -0.181 1 55.62 221 SER B CA 1
ATOM 3809 C C . SER B 1 221 ? -22.976 -8.194 0.514 1 55.62 221 SER B C 1
ATOM 3811 O O . SER B 1 221 ? -23.898 -7.625 -0.075 1 55.62 221 SER B O 1
ATOM 3813 N N . GLU B 1 222 ? -22.533 -7.894 1.609 1 55.47 222 GLU B N 1
ATOM 3814 C CA . GLU B 1 222 ? -23.363 -6.95 2.351 1 55.47 222 GLU B CA 1
ATOM 3815 C C . GLU B 1 222 ? -23.138 -5.52 1.869 1 55.47 222 GLU B C 1
ATOM 3817 O O . GLU B 1 222 ? -23.835 -4.598 2.297 1 55.47 222 GLU B O 1
ATOM 3822 N N . LEU B 1 223 ? -22.187 -5.393 0.899 1 57.08 223 LEU B N 1
ATOM 3823 C CA . LEU B 1 223 ? -21.891 -4.001 0.581 1 57.08 223 LEU B CA 1
ATOM 3824 C C . LEU B 1 223 ? -22.808 -3.488 -0.525 1 57.08 223 LEU B C 1
ATOM 3826 O O . LEU B 1 223 ? -22.733 -2.318 -0.907 1 57.08 223 LEU B O 1
ATOM 3830 N N . GLY B 1 224 ? -23.807 -4.29 -0.915 1 59.26 224 GLY B N 1
ATOM 3831 C CA . GLY B 1 224 ? -24.822 -3.809 -1.839 1 59.26 224 GLY B CA 1
ATOM 3832 C C . GLY B 1 224 ? -24.321 -3.686 -3.265 1 59.26 224 GLY B C 1
ATOM 3833 O O . GLY B 1 224 ? -25.052 -3.235 -4.149 1 59.26 224 GLY B O 1
ATOM 3834 N N . MET B 1 225 ? -23 -3.87 -3.457 1 60.56 225 MET B N 1
ATOM 3835 C CA . MET B 1 225 ? -22.526 -3.711 -4.829 1 60.56 225 MET B CA 1
ATOM 3836 C C . MET B 1 225 ? -22.8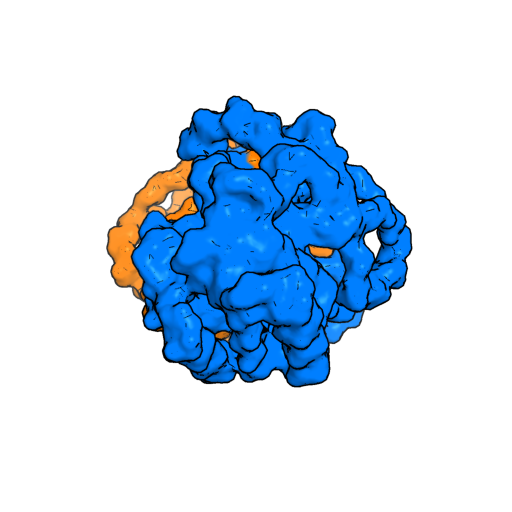74 -4.934 -5.671 1 60.56 225 MET B C 1
ATOM 3838 O O . MET B 1 225 ? -22.698 -6.07 -5.226 1 60.56 225 MET B O 1
ATOM 3842 N N . GLU B 1 226 ? -23.608 -4.713 -6.719 1 65.75 226 GLU B N 1
ATOM 3843 C CA . GLU B 1 226 ? -23.985 -5.781 -7.64 1 65.75 226 GLU B CA 1
ATOM 3844 C C . GLU B 1 226 ? -22.871 -6.06 -8.646 1 65.75 226 GLU B C 1
ATOM 3846 O O . GLU B 1 226 ? -22.49 -5.177 -9.418 1 65.75 226 GLU B O 1
ATOM 3851 N N . PHE B 1 227 ? -22.124 -7.096 -8.303 1 72.26 227 PHE B N 1
ATOM 3852 C CA . PHE B 1 227 ? -21.111 -7.487 -9.277 1 72.26 227 PHE B CA 1
ATOM 3853 C C . PHE B 1 227 ? -21.608 -8.639 -10.141 1 72.26 227 PHE B C 1
ATOM 3855 O O . PHE B 1 227 ? -22.422 -9.45 -9.696 1 72.26 227 PHE B O 1
ATOM 3862 N N . GLU B 1 228 ? -21.323 -8.491 -11.439 1 82.62 228 GLU B N 1
ATOM 3863 C CA . GLU B 1 228 ? -21.427 -9.689 -12.267 1 82.62 228 GLU B CA 1
ATOM 3864 C C . GLU B 1 228 ? -20.276 -10.652 -11.991 1 82.62 228 GLU B C 1
ATOM 3866 O O . GLU B 1 228 ? -19.108 -10.298 -12.164 1 82.62 228 GLU B O 1
ATOM 3871 N N . PHE B 1 229 ? -20.59 -11.81 -11.624 1 90.46 229 PHE B N 1
ATOM 3872 C CA . PHE B 1 229 ? -19.584 -12.775 -11.196 1 90.46 229 PHE B CA 1
ATOM 3873 C C . PHE B 1 229 ? -18.898 -13.41 -12.4 1 90.46 229 PHE B C 1
ATOM 3875 O O . PHE B 1 229 ? -19.521 -13.606 -13.445 1 90.46 229 PHE B O 1
ATOM 3882 N N . ASP B 1 230 ? -17.632 -13.694 -12.197 1 94.95 230 ASP B N 1
ATOM 3883 C CA . ASP B 1 230 ? -16.838 -14.434 -13.173 1 94.95 230 ASP B CA 1
ATOM 3884 C C . ASP B 1 230 ? -16.815 -15.925 -12.845 1 94.95 230 ASP B C 1
ATOM 3886 O O . ASP B 1 230 ? -17 -16.315 -11.69 1 94.95 230 ASP B O 1
ATOM 3890 N N . ASP B 1 231 ? -16.668 -16.691 -13.938 1 97.33 231 ASP B N 1
ATOM 3891 C CA . ASP B 1 231 ? -16.466 -18.127 -13.767 1 97.33 231 ASP B CA 1
ATOM 3892 C C . ASP B 1 231 ? -15.12 -18.418 -13.108 1 97.33 231 ASP B C 1
ATOM 3894 O O . ASP B 1 231 ? -14.104 -17.82 -13.468 1 97.33 231 ASP B O 1
ATOM 3898 N N . ILE B 1 232 ? -15.055 -19.275 -12.136 1 97.64 232 ILE B N 1
ATOM 3899 C CA . ILE B 1 232 ? -13.857 -19.599 -11.369 1 97.64 232 ILE B CA 1
ATOM 3900 C C . ILE B 1 232 ? -12.803 -20.207 -12.29 1 97.64 232 ILE B C 1
ATOM 3902 O O . ILE B 1 232 ? -11.613 -20.213 -11.964 1 97.64 232 ILE B O 1
ATOM 3906 N N . GLU B 1 233 ? -13.201 -20.678 -13.49 1 98.48 233 GLU B N 1
ATOM 3907 C CA . GLU B 1 233 ? -12.261 -21.237 -14.457 1 98.48 233 GLU B CA 1
ATOM 3908 C C . GLU B 1 233 ? -11.403 -20.144 -15.087 1 98.48 233 GLU B C 1
ATOM 3910 O O . GLU B 1 233 ? -10.329 -20.423 -15.624 1 98.48 233 GLU B O 1
ATOM 3915 N N . LEU B 1 234 ? -11.87 -18.914 -15.003 1 98.62 234 LEU B N 1
ATOM 3916 C CA . LEU B 1 234 ? -11.137 -17.808 -15.611 1 98.62 234 LEU B CA 1
ATOM 3917 C C . LEU B 1 234 ? -9.785 -17.613 -14.933 1 98.62 234 LEU B C 1
ATOM 3919 O O . LEU B 1 234 ? -8.74 -17.786 -15.563 1 98.62 234 LEU B O 1
ATOM 3923 N N . PRO B 1 235 ? -9.775 -17.342 -13.64 1 98.7 235 PRO B N 1
ATOM 3924 C CA . PRO B 1 235 ? -8.465 -17.173 -13.008 1 98.7 235 PRO B CA 1
ATOM 3925 C C . PRO B 1 235 ? -7.649 -18.463 -12.988 1 98.7 235 PRO B C 1
ATOM 3927 O O . PRO B 1 235 ? -6.417 -18.42 -13.038 1 98.7 235 PRO B O 1
ATOM 3930 N N . ALA B 1 236 ? -8.278 -19.606 -12.947 1 98.86 236 ALA B N 1
ATOM 3931 C CA . ALA B 1 236 ? -7.556 -20.876 -12.949 1 98.86 236 ALA B CA 1
ATOM 3932 C C . ALA B 1 236 ? -6.773 -21.06 -14.246 1 98.86 236 ALA B C 1
ATOM 3934 O O . ALA B 1 236 ? -5.573 -21.345 -14.218 1 98.86 236 ALA B O 1
ATOM 3935 N N . SER B 1 237 ? -7.484 -20.866 -15.373 1 98.92 237 SER B N 1
ATOM 3936 C CA . SER B 1 237 ? -6.859 -20.986 -16.686 1 98.92 237 SER B CA 1
ATOM 3937 C C . SER B 1 237 ? -5.812 -19.899 -16.902 1 98.92 237 SER B C 1
ATOM 3939 O O . SER B 1 237 ? -4.75 -20.157 -17.471 1 98.92 237 SER B O 1
ATOM 3941 N N . PHE B 1 238 ? -6.097 -18.738 -16.426 1 98.94 238 PHE B N 1
ATOM 3942 C CA . PHE B 1 238 ? -5.193 -17.607 -16.596 1 98.94 238 PHE B CA 1
ATOM 3943 C C . PHE B 1 238 ? -3.894 -17.832 -15.831 1 98.94 238 PHE B C 1
ATOM 3945 O O . PHE B 1 238 ? -2.819 -17.445 -16.295 1 98.94 238 PHE B O 1
ATOM 3952 N N . ALA B 1 239 ? -3.962 -18.448 -14.665 1 98.94 239 ALA B N 1
ATOM 3953 C CA . ALA B 1 239 ? -2.776 -18.715 -13.855 1 98.94 239 ALA B CA 1
ATOM 3954 C C . ALA B 1 239 ? -1.801 -19.626 -14.596 1 98.94 239 ALA B C 1
ATOM 3956 O O . ALA B 1 239 ? -0.584 -19.49 -14.451 1 98.94 239 ALA B O 1
ATOM 3957 N N . VAL B 1 240 ? -2.304 -20.539 -15.401 1 98.96 240 VAL B N 1
ATOM 3958 C CA . VAL B 1 240 ? -1.454 -21.412 -16.205 1 98.96 240 VAL B CA 1
ATOM 3959 C C . VAL B 1 240 ? -0.849 -20.62 -17.363 1 98.96 240 VAL B C 1
ATOM 3961 O O . VAL B 1 240 ? 0.35 -20.721 -17.632 1 98.96 240 VAL B O 1
ATOM 3964 N N . TRP B 1 241 ? -1.616 -19.79 -17.977 1 98.96 241 TRP B N 1
ATOM 3965 C CA . TRP B 1 241 ? -1.143 -19.024 -19.125 1 98.96 241 TRP B CA 1
ATOM 3966 C C . TRP B 1 241 ? -0.052 -18.042 -18.712 1 98.96 241 TRP B C 1
ATOM 3968 O O . TRP B 1 241 ? 0.965 -17.909 -19.398 1 98.96 241 TRP B O 1
ATOM 3978 N N . ILE B 1 242 ? -0.198 -17.369 -17.577 1 98.92 242 ILE B N 1
ATOM 3979 C CA . ILE B 1 242 ? 0.659 -16.246 -17.212 1 98.92 242 ILE B CA 1
ATOM 3980 C C . ILE B 1 242 ? 2.065 -16.751 -16.897 1 98.92 242 ILE B C 1
ATOM 3982 O O . ILE B 1 242 ? 3.032 -15.987 -16.952 1 98.92 242 ILE B O 1
ATOM 3986 N N . VAL B 1 243 ? 2.201 -18.031 -16.578 1 98.85 243 VAL B N 1
ATOM 3987 C CA . VAL B 1 243 ? 3.527 -18.551 -16.261 1 98.85 243 VAL B CA 1
ATOM 3988 C C . VAL B 1 243 ? 4.149 -19.175 -17.508 1 98.85 243 VAL B C 1
ATOM 3990 O O . VAL B 1 243 ? 5.279 -19.667 -17.466 1 98.85 243 VAL B O 1
ATOM 3993 N N . SER B 1 244 ? 3.473 -19.215 -18.66 1 98.65 244 SER B N 1
ATOM 3994 C CA . SER B 1 244 ? 3.98 -19.772 -19.91 1 98.65 244 SER B CA 1
ATOM 3995 C C . SER B 1 244 ? 4.909 -18.791 -20.616 1 98.65 244 SER B C 1
ATOM 3997 O O . SER B 1 244 ? 4.937 -17.604 -20.282 1 98.65 244 SER B O 1
ATOM 3999 N N . PRO B 1 245 ? 5.646 -19.203 -21.595 1 97.76 245 PRO B N 1
ATOM 4000 C CA . PRO B 1 245 ? 6.524 -18.315 -22.361 1 97.76 245 PRO B CA 1
ATOM 4001 C C . PRO B 1 245 ? 5.761 -17.201 -23.074 1 97.76 245 PRO B C 1
ATOM 4003 O O . PRO B 1 245 ? 6.309 -16.121 -23.304 1 97.76 245 PRO B O 1
ATOM 4006 N N . GLU B 1 246 ? 4.436 -17.341 -23.327 1 98.12 246 GLU B N 1
ATOM 4007 C CA . GLU B 1 246 ? 3.631 -16.351 -24.037 1 98.12 246 GLU B CA 1
ATOM 4008 C C . GLU B 1 246 ? 3.473 -15.076 -23.214 1 98.12 246 GLU B C 1
ATOM 4010 O O . GLU B 1 246 ? 3.266 -13.995 -23.769 1 98.12 246 GLU B O 1
ATOM 4015 N N . ALA B 1 247 ? 3.622 -15.235 -21.908 1 98.67 247 ALA B N 1
ATOM 4016 C CA . ALA B 1 247 ? 3.305 -14.109 -21.033 1 98.67 247 ALA B CA 1
ATOM 4017 C C . ALA B 1 247 ? 4.571 -13.519 -20.419 1 98.67 247 ALA B C 1
ATOM 4019 O O . ALA B 1 247 ? 4.498 -12.682 -19.516 1 98.67 247 ALA B O 1
ATOM 4020 N N . GLU B 1 248 ? 5.746 -13.975 -20.858 1 97.86 248 GLU B N 1
ATOM 4021 C CA . GLU B 1 248 ? 7.014 -13.558 -20.268 1 97.86 248 GLU B CA 1
ATOM 4022 C C . GLU B 1 248 ? 7.163 -12.039 -20.297 1 97.86 248 GLU B C 1
ATOM 4024 O O . GLU B 1 248 ? 7.731 -11.448 -19.377 1 97.86 248 GLU B O 1
ATOM 4029 N N . PHE B 1 249 ? 6.565 -11.372 -21.336 1 98.17 249 PHE B N 1
ATOM 4030 C CA . PHE B 1 249 ? 6.7 -9.932 -21.518 1 98.17 249 PHE B CA 1
ATOM 4031 C C . PHE B 1 249 ? 5.939 -9.175 -20.436 1 98.17 249 PHE B C 1
ATOM 4033 O O . PHE B 1 249 ? 6.127 -7.969 -20.266 1 98.17 249 PHE B O 1
ATOM 4040 N N . LEU B 1 250 ? 5.158 -9.842 -19.625 1 98.47 250 LEU B N 1
ATOM 4041 C CA . LEU B 1 250 ? 4.345 -9.217 -18.587 1 98.47 250 LEU B CA 1
ATOM 4042 C C . LEU B 1 250 ? 5.031 -9.31 -17.229 1 98.47 250 LEU B C 1
ATOM 4044 O O . LEU B 1 250 ? 4.409 -9.05 -16.196 1 98.47 250 LEU B O 1
ATOM 4048 N N . LYS B 1 251 ? 6.311 -9.759 -17.205 1 98 251 LYS B N 1
ATOM 4049 C CA . LYS B 1 251 ? 7.073 -9.807 -15.96 1 98 251 LYS B CA 1
ATOM 4050 C C . LYS B 1 251 ? 7.059 -8.454 -15.255 1 98 251 LYS B C 1
ATOM 4052 O O . LYS B 1 251 ? 7.315 -7.42 -15.877 1 98 251 LYS B O 1
ATOM 4057 N N . GLY B 1 252 ? 6.65 -8.485 -14.014 1 97.45 252 GLY B N 1
ATOM 4058 C CA . GLY B 1 252 ? 6.656 -7.279 -13.201 1 97.45 252 GLY B CA 1
ATOM 4059 C C . GLY B 1 252 ? 5.385 -6.462 -13.337 1 97.45 252 GLY B C 1
ATOM 4060 O O . GLY B 1 252 ? 5.266 -5.387 -12.746 1 97.45 252 GLY B O 1
ATOM 4061 N N . LYS B 1 253 ? 4.405 -6.985 -14.072 1 98.09 253 LYS B N 1
ATOM 4062 C CA . LYS B 1 253 ? 3.209 -6.202 -14.372 1 98.09 253 LYS B CA 1
ATOM 4063 C C . LYS B 1 253 ? 2.016 -6.687 -13.554 1 98.09 253 LYS B C 1
ATOM 4065 O O . LYS B 1 253 ? 2.051 -7.777 -12.98 1 98.09 253 LYS B O 1
ATOM 4070 N N . PHE B 1 254 ? 1.072 -5.86 -13.403 1 98.51 254 PHE B N 1
ATOM 4071 C CA . PHE B 1 254 ? -0.241 -6.15 -12.839 1 98.51 254 PHE B CA 1
ATOM 4072 C C . PHE B 1 254 ? -1.275 -6.336 -13.943 1 98.51 254 PHE B C 1
ATOM 4074 O O . PHE B 1 254 ? -1.546 -5.409 -14.709 1 98.51 254 PHE B O 1
ATOM 4081 N N . VAL B 1 255 ? -1.92 -7.516 -14.019 1 98.36 255 VAL B N 1
ATOM 4082 C CA . VAL B 1 255 ? -2.813 -7.795 -15.139 1 98.36 255 VAL B CA 1
ATOM 4083 C C . VAL B 1 255 ? -4.103 -8.432 -14.626 1 98.36 255 VAL B C 1
ATOM 4085 O O . VAL B 1 255 ? -4.1 -9.111 -13.596 1 98.36 255 VAL B O 1
ATOM 4088 N N . TRP B 1 256 ? -5.183 -8.196 -15.305 1 98.06 256 TRP B N 1
ATOM 4089 C CA . TRP B 1 256 ? -6.474 -8.79 -14.972 1 98.06 256 TRP B CA 1
ATOM 4090 C C . TRP B 1 256 ? -6.715 -10.058 -15.784 1 98.06 256 TRP B C 1
ATOM 4092 O O . TRP B 1 256 ? -6.557 -10.06 -17.007 1 98.06 256 TRP B O 1
ATOM 4102 N N . SER B 1 257 ? -7.16 -11.099 -15.12 1 98.35 257 SER B N 1
ATOM 4103 C CA . SER B 1 257 ? -7.481 -12.343 -15.813 1 98.35 257 SER B CA 1
ATOM 4104 C C . SER B 1 257 ? -8.585 -12.131 -16.843 1 98.35 257 SER B C 1
ATOM 4106 O O . SER B 1 257 ? -8.74 -12.932 -17.768 1 98.35 257 SER B O 1
ATOM 4108 N N . ASN B 1 258 ? -9.35 -11.051 -16.665 1 97.31 258 ASN B N 1
ATOM 4109 C CA . ASN B 1 258 ? -10.472 -10.756 -17.55 1 97.31 258 ASN B CA 1
ATOM 4110 C C . ASN B 1 258 ? -9.996 -10.229 -18.901 1 97.31 258 ASN B C 1
ATOM 4112 O O . ASN B 1 258 ? -10.761 -10.202 -19.866 1 97.31 258 ASN B O 1
ATOM 4116 N N . TRP B 1 259 ? -8.773 -9.714 -19.012 1 97.98 259 TRP B N 1
ATOM 4117 C CA . TRP B 1 259 ? -8.28 -9.077 -20.228 1 97.98 259 TRP B CA 1
ATOM 4118 C C . TRP B 1 259 ? -7.906 -10.119 -21.276 1 97.98 259 TRP B C 1
ATOM 4120 O O . TRP B 1 259 ? -7.405 -11.195 -20.94 1 97.98 259 TRP B O 1
ATOM 4130 N N . ASP B 1 260 ? -8.145 -9.806 -22.48 1 98.53 260 ASP B N 1
ATOM 4131 C CA . ASP B 1 260 ? -7.861 -10.728 -23.575 1 98.53 260 ASP B CA 1
ATOM 4132 C C . ASP B 1 260 ? -6.357 -10.869 -23.798 1 98.53 260 ASP B C 1
ATOM 4134 O O . ASP B 1 260 ? -5.661 -9.876 -24.022 1 98.53 260 ASP B O 1
ATOM 4138 N N . VAL B 1 261 ? -5.916 -12.067 -23.866 1 98.7 261 VAL B N 1
ATOM 4139 C CA . VAL B 1 261 ? -4.472 -12.279 -23.872 1 98.7 261 VAL B CA 1
ATOM 4140 C C . VAL B 1 261 ? -3.912 -11.985 -25.262 1 98.7 261 VAL B C 1
ATOM 4142 O O . VAL B 1 261 ? -2.75 -11.597 -25.4 1 98.7 261 VAL B O 1
ATOM 4145 N N . GLU B 1 262 ? -4.722 -12.183 -26.315 1 98.57 262 GLU B N 1
ATOM 4146 C CA . GLU B 1 262 ? -4.253 -11.83 -27.652 1 98.57 262 GLU B CA 1
ATOM 4147 C C . GLU B 1 262 ? -4.056 -10.323 -27.787 1 98.57 262 GLU B C 1
ATOM 4149 O O . GLU B 1 262 ? -3.093 -9.871 -28.412 1 98.57 262 GLU B O 1
ATOM 4154 N N . GLU B 1 263 ? -4.94 -9.595 -27.221 1 98.26 263 GLU B N 1
ATOM 4155 C CA . GLU B 1 263 ? -4.808 -8.141 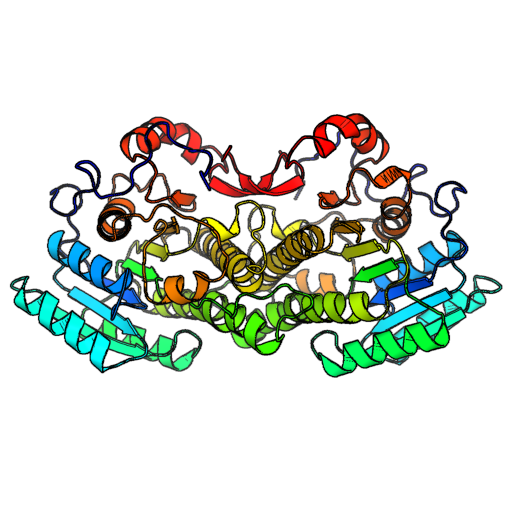-27.237 1 98.26 263 GLU B CA 1
ATOM 4156 C C . GLU B 1 263 ? -3.627 -7.685 -26.384 1 98.26 263 GLU B C 1
ATOM 4158 O O . GLU B 1 263 ? -2.954 -6.708 -26.719 1 98.26 263 GLU B O 1
ATOM 4163 N N . LEU B 1 264 ? -3.354 -8.348 -25.268 1 98.41 264 LEU B N 1
ATOM 4164 C CA . LEU B 1 264 ? -2.167 -8.051 -24.473 1 98.41 264 LEU B CA 1
ATOM 4165 C C . LEU B 1 264 ? -0.896 -8.311 -25.276 1 98.41 264 LEU B C 1
ATOM 4167 O O . LEU B 1 264 ? 0.027 -7.493 -25.267 1 98.41 264 LEU B O 1
ATOM 4171 N N . LYS B 1 265 ? -0.868 -9.446 -25.936 1 98.54 265 LYS B N 1
ATOM 4172 C CA . LYS B 1 265 ? 0.294 -9.786 -26.751 1 98.54 265 LYS B CA 1
ATOM 4173 C C . LYS B 1 265 ? 0.533 -8.736 -27.833 1 98.54 265 LYS B C 1
ATOM 4175 O O . LYS B 1 265 ? 1.68 -8.429 -28.165 1 98.54 265 LYS B O 1
ATOM 4180 N N . ALA B 1 266 ? -0.528 -8.224 -28.362 1 98.2 266 ALA B N 1
ATOM 4181 C CA . ALA B 1 266 ? -0.422 -7.19 -29.388 1 98.2 266 ALA B CA 1
ATOM 4182 C C . ALA B 1 266 ? 0.2 -5.917 -28.822 1 98.2 266 ALA B C 1
ATOM 4184 O O . ALA B 1 266 ? 0.729 -5.091 -29.569 1 98.2 266 ALA B O 1
ATOM 4185 N N . LYS B 1 267 ? 0.202 -5.759 -27.492 1 97.23 267 LYS B N 1
ATOM 4186 C CA . LYS B 1 267 ? 0.747 -4.579 -26.828 1 97.23 267 LYS B CA 1
ATOM 4187 C C . LYS B 1 267 ? 2.13 -4.864 -26.248 1 97.23 267 LYS B C 1
ATOM 4189 O O . LYS B 1 267 ? 2.646 -4.082 -25.447 1 97.23 267 LYS B O 1
ATOM 4194 N N . LYS B 1 268 ? 2.728 -5.928 -26.613 1 98.02 268 LYS B N 1
ATOM 4195 C CA . LYS B 1 268 ? 3.956 -6.448 -26.019 1 98.02 268 LYS B CA 1
ATOM 4196 C C . LYS B 1 268 ? 5.057 -5.391 -26.018 1 98.02 268 LYS B C 1
ATOM 4198 O O . LYS B 1 268 ? 5.667 -5.123 -24.98 1 98.02 268 LYS B O 1
ATOM 4203 N N . GLU B 1 269 ? 5.332 -4.76 -27.132 1 97.55 269 GLU B N 1
ATOM 4204 C CA . GLU B 1 269 ? 6.425 -3.799 -27.248 1 97.55 269 GLU B CA 1
ATOM 4205 C C . GLU B 1 269 ? 6.188 -2.583 -26.357 1 97.55 269 GLU B C 1
ATOM 4207 O O . GLU B 1 269 ? 7.106 -2.113 -25.681 1 97.55 269 GLU B O 1
ATOM 4212 N N . GLN B 1 270 ? 4.947 -2.12 -26.322 1 96.03 270 GLN B N 1
ATOM 4213 C CA . GLN B 1 270 ? 4.578 -0.987 -25.479 1 96.03 270 GLN B CA 1
ATOM 4214 C C . GLN B 1 270 ? 4.741 -1.326 -24 1 96.03 270 GLN B C 1
ATOM 4216 O O . GLN B 1 270 ? 5.26 -0.518 -23.227 1 96.03 270 GLN B O 1
ATOM 4221 N N . LEU B 1 271 ? 4.361 -2.494 -23.586 1 96.87 271 LEU B N 1
ATOM 4222 C CA . LEU B 1 271 ? 4.386 -2.907 -22.187 1 96.87 271 LEU B CA 1
ATOM 4223 C C . LEU B 1 271 ? 5.814 -3.174 -21.724 1 96.87 271 LEU B C 1
ATOM 4225 O O . LEU B 1 271 ? 6.15 -2.933 -20.562 1 96.87 271 LEU B O 1
ATOM 4229 N N . LYS B 1 272 ? 6.682 -3.572 -22.623 1 95.87 272 LYS B N 1
ATOM 4230 C CA . LYS B 1 272 ? 8.077 -3.828 -22.275 1 95.87 272 LYS B CA 1
ATOM 4231 C C . LYS B 1 272 ? 8.853 -2.524 -22.12 1 95.87 272 LYS B C 1
ATOM 4233 O O . LYS B 1 272 ? 9.816 -2.456 -21.353 1 95.87 272 LYS B O 1
ATOM 4238 N N . SER B 1 273 ? 8.382 -1.423 -22.801 1 94.22 273 SER B N 1
ATOM 4239 C CA . SER B 1 273 ? 9.176 -0.201 -22.879 1 94.22 273 SER B CA 1
ATOM 4240 C C . SER B 1 273 ? 8.608 0.885 -21.971 1 94.22 273 SER B C 1
ATOM 4242 O O . SER B 1 273 ? 9.02 2.045 -22.049 1 94.22 273 SER B O 1
ATOM 4244 N N . SER B 1 274 ? 7.623 0.527 -21.199 1 93.25 274 SER B N 1
ATOM 4245 C CA . SER B 1 274 ? 6.995 1.536 -20.352 1 93.25 274 SER B CA 1
ATOM 4246 C C . SER B 1 274 ? 6.709 0.987 -18.958 1 93.25 274 SER B C 1
ATOM 4248 O O . SER B 1 274 ? 6.916 -0.2 -18.698 1 93.25 274 SER B O 1
ATOM 4250 N N . GLN B 1 275 ? 6.265 1.85 -18.124 1 93.58 275 GLN B N 1
ATOM 4251 C CA . GLN B 1 275 ? 5.864 1.466 -16.774 1 93.58 275 GLN B CA 1
ATOM 4252 C C . GLN B 1 275 ? 4.381 1.112 -16.722 1 93.58 275 GLN B C 1
ATOM 4254 O O . GLN B 1 275 ? 3.776 1.107 -15.647 1 93.58 275 GLN B O 1
ATOM 4259 N N . GLY B 1 276 ? 3.837 0.924 -17.97 1 96.49 276 GLY B N 1
ATOM 4260 C CA . GLY B 1 276 ? 2.438 0.531 -18.011 1 96.49 276 GLY B CA 1
ATOM 4261 C C . GLY B 1 276 ? 2.141 -0.706 -17.185 1 96.49 276 GLY B C 1
ATOM 4262 O O . GLY B 1 276 ? 2.925 -1.658 -17.179 1 96.49 276 GLY B O 1
ATOM 4263 N N . LEU B 1 277 ? 1.083 -0.617 -16.47 1 97.85 277 LEU B N 1
ATOM 4264 C CA . LEU B 1 277 ? 0.533 -1.701 -15.663 1 97.85 277 LEU B CA 1
ATOM 4265 C C . LEU B 1 277 ? 1.392 -1.95 -14.428 1 97.85 277 LEU B C 1
ATOM 4267 O O . LEU B 1 277 ? 1.497 -3.085 -13.957 1 97.85 277 LEU B O 1
ATOM 4271 N N . THR B 1 278 ? 2.13 -1.009 -13.973 1 97.74 278 THR B N 1
ATOM 4272 C CA . THR B 1 278 ? 2.725 -0.967 -12.641 1 97.74 278 THR B CA 1
ATOM 4273 C C . THR B 1 278 ? 2.049 0.097 -11.78 1 97.74 278 THR B C 1
ATOM 4275 O O . THR B 1 278 ? 1.323 0.95 -12.295 1 97.74 278 THR B O 1
ATOM 4278 N N . LEU B 1 279 ? 2.205 -0.026 -10.51 1 97.94 279 LEU B N 1
ATOM 4279 C CA . LEU B 1 279 ? 1.577 0.921 -9.594 1 97.94 279 LEU B CA 1
ATOM 4280 C C . LEU B 1 279 ? 2.333 2.245 -9.579 1 97.94 279 LEU B C 1
ATOM 4282 O O . LEU B 1 279 ? 3.564 2.263 -9.638 1 97.94 279 LEU B O 1
ATOM 4286 N N . GLY B 1 280 ? 1.602 3.315 -9.463 1 96.94 280 GLY B N 1
ATOM 4287 C CA . GLY B 1 280 ? 2.228 4.627 -9.414 1 96.94 280 GLY B CA 1
ATOM 4288 C C . GLY B 1 280 ? 1.233 5.756 -9.224 1 96.94 280 GLY B C 1
ATOM 4289 O O . GLY B 1 280 ? 0.12 5.535 -8.742 1 96.94 280 GLY B O 1
ATOM 4290 N N . LEU B 1 281 ? 1.695 6.904 -9.387 1 97.27 281 LEU B N 1
ATOM 4291 C CA . LEU B 1 281 ? 0.897 8.123 -9.313 1 97.27 281 LEU B CA 1
ATOM 4292 C C . LEU B 1 281 ? 0.354 8.502 -10.687 1 97.27 281 LEU B C 1
ATOM 4294 O O . LEU B 1 281 ? 1.124 8.808 -11.6 1 97.27 281 LEU B O 1
ATOM 4298 N N . LEU B 1 282 ? -0.969 8.472 -10.859 1 96.88 282 LEU B N 1
ATOM 4299 C CA . LEU B 1 282 ? -1.613 8.705 -12.147 1 96.88 282 LEU B CA 1
ATOM 4300 C C . LEU B 1 282 ? -1.334 10.119 -12.646 1 96.88 282 LEU B C 1
ATOM 4302 O O . LEU B 1 282 ? -1.452 11.084 -11.887 1 96.88 282 LEU B O 1
ATOM 4306 N N . GLY B 1 283 ? -0.95 10.218 -13.89 1 93.18 283 GLY B N 1
ATOM 4307 C CA . GLY B 1 283 ? -0.728 11.515 -14.508 1 93.18 283 GLY B CA 1
ATOM 4308 C C . GLY B 1 283 ? 0.674 12.05 -14.287 1 93.18 283 GLY B C 1
ATOM 4309 O O . GLY B 1 283 ? 1.05 13.076 -14.858 1 93.18 283 GLY B O 1
ATOM 4310 N N . TRP B 1 284 ? 1.421 11.468 -13.337 1 91.89 284 TRP B N 1
ATOM 4311 C CA . TRP B 1 284 ? 2.823 11.834 -13.164 1 91.89 284 TRP B CA 1
ATOM 4312 C C . TRP B 1 284 ? 3.683 11.234 -14.272 1 91.89 284 TRP B C 1
ATOM 4314 O O . TRP B 1 284 ? 3.481 10.084 -14.668 1 91.89 284 TRP B O 1
ATOM 4324 N N . PRO B 1 285 ? 4.548 11.934 -14.806 1 82.76 285 PRO B N 1
ATOM 4325 C CA . PRO B 1 285 ? 5.293 11.433 -15.963 1 82.76 285 PRO B CA 1
ATOM 4326 C C . PRO B 1 285 ? 6.175 10.235 -15.623 1 82.76 285 PRO B C 1
ATOM 4328 O O . PRO B 1 285 ? 6.573 10.064 -14.468 1 82.76 285 PRO B O 1
#

InterPro domains:
  IPR002347 Short-chain dehydrogenase/reductase SDR [PF00106] (30-221)
  IPR002347 Short-chain dehydrogenase/reductase SDR [PR00081] (31-48)
  IPR002347 Short-chain dehydrogenase/reductase SDR [PR00081] (108-119)
  IPR002347 Short-chain dehydrogenase/reductase SDR [PR00081] (181-200)
  IPR002347 Short-chain dehydrogenase/reductase SDR [PR00081] (200-217)
  IPR036291 NAD(P)-binding domain superfamily [SSF51735] (27-261)
  IPR057326 Ketoreductase domain [SM00822] (30-210)

Nearest PDB structures (foldseek):
  3f5q-assembly2_A  TM=8.834E-01  e=1.901E-18  Escherichia coli O6
  3edm-assembly1_C  TM=9.326E-01  e=9.625E-16  Agrobacterium fabrum str. C58
  3edm-assembly1_D  TM=9.387E-01  e=5.653E-15  Agrobacterium fabrum str. C58
  3edm-assembly1_A  TM=8.923E-01  e=1.667E-15  Agrobacterium fabrum str. C58
  3edm-assembly1_B  TM=8.901E-01  e=1.667E-15  Agrobacterium fabrum str. C58

Foldseek 3Di:
DDDDAPAPFFAQADDDLLQLQDQLLAPAPAAEEEEPCLDFLNLLLQLSNLNSHYQHYEYEEADPVSQVVSQVVNCVVHPNHHYHYAYDQLLDLVSLLVSLVVSCVVRNFHQEYEAEDAAQFQQAAPVPDDPVSLCVRLSRLASSLVSNLVSNVVRHDFLHEYEYAAAPQLPDPDDHSRCSRNVNRVNNLVVQLVSCVVCVSYQYEYEHQFAADDPRCVSVVVSPDDDDHGDSNQSSSLVSVCSGPLNSLQGSAYYYSRHDSVRVSVCSVVSNVDCPRGDDDPPDD/DDDDAPAPFFAQADDDLLQLQDQLLAPAPAAEEEEPCLDFLNLLLQLSNLNSHYQHYEYEEADPVSQVVSQVVNCVVHPNHHYHYAYDQLLDLVSLLVSLVVSCVVRNFHQEYEAEDAAQFQQAAPVPDDPVSLCVRLSRLASSLVSNLVSNVVRHDFLHEYEYAAAPLLPDPDDHSRCSRNVNRVNNLVVQLVSCVVCVSYQYEYEHQFAADDPRCVSVVVSVDDDDHGDSNQSSSLVSVCSGPLNSLQGSAYYYSRHDSVRVSVCSVVSNPDCPRGDDDPPDD

Secondary structure (DSSP, 8-state):
-PPPPSSS-B-SS--GGG-TT-GGG--TT-EEEEETTTSHHHHHHHHHHHHTT--EEEEEES-HHHHHHHHHHHHHHSTT-EEEEEE--TT-HHHHHHHHHHHHHHH-SEEEEEE----------GGG--HHHHHHHHIIIIIHHHHHHHHHHHHEEEEEEEEEE--GGGTSS--TT-HHHHHHHHHHHHHHHHHHHH-TTSEEEEEE---B--HHHHTTGGG---PPPBPTHHHHHHHHHHTSGGGGGGTT-EEETTB-HHHHHHTHHHHHTS-TTSEEETT--/-PPPPSSSSB-SS--GGG-TT-GGG--TT-EEEEETTTSHHHHHHHHHHHHTT--EEEEEES-HHHHHHHHHHHHHHSTT-EEEEEE--TT-HHHHHHHHHHHHHHH-SEEEEEE----------GGG--HHHHHHHHIIIIIHHHHHHHHHHHHEEEEEEEEEE--GGGTSSP-TT-HHHHHHHHHHHHHHHHHHHH-TTSEEEEEE---B--HHHHTTGGG---PPPBPTHHHHHHHHHHTSGGGGGGTT-EEETTB-HHHHHHTHHHHHTS-TTSEEETT--

Solvent-accessible surface area (backbone atoms only — not comparable to full-atom values): 28483 Å² total; per-residue (Å²): 112,84,74,80,66,84,38,95,52,73,48,52,43,62,52,82,93,32,42,30,73,42,75,84,34,49,38,58,89,38,24,38,38,28,28,30,20,35,45,65,62,29,28,44,30,54,48,30,39,43,59,15,47,26,35,34,38,30,31,28,26,78,49,67,69,39,32,52,50,40,36,52,51,45,40,71,75,32,86,79,35,46,63,46,74,38,72,33,51,49,58,36,56,66,42,36,40,52,40,43,51,50,44,26,72,73,67,38,53,32,33,33,36,37,47,45,57,69,55,77,32,77,73,36,44,73,83,72,43,53,66,66,54,32,47,46,12,36,42,39,32,29,48,11,49,51,35,49,55,43,34,41,71,77,36,45,36,84,73,19,36,41,36,37,53,51,50,59,65,36,42,49,78,82,56,89,28,38,51,36,37,24,27,20,42,34,24,30,52,47,45,46,46,38,51,26,69,77,32,77,65,41,43,27,35,36,30,18,54,63,49,48,86,35,79,71,45,62,71,50,62,80,68,71,72,62,68,81,68,27,44,62,51,18,30,15,20,34,59,39,36,56,74,18,77,87,32,55,70,46,54,57,24,53,46,50,46,31,44,39,63,70,59,50,56,74,39,40,68,61,42,63,75,44,66,44,30,28,74,22,44,27,84,54,120,111,84,75,80,66,84,36,95,52,74,48,51,44,64,52,83,94,32,42,30,72,42,76,85,35,48,38,57,89,40,24,38,38,28,28,30,20,34,44,63,62,29,29,43,30,54,49,30,39,45,59,14,46,26,36,33,37,29,31,28,26,76,50,66,68,39,32,51,50,42,37,53,51,45,42,70,74,32,87,80,34,46,62,47,75,38,72,32,50,49,58,37,56,66,43,35,39,52,39,44,51,52,45,26,72,72,66,38,52,32,32,32,38,37,46,44,54,70,55,78,30,77,73,38,45,76,83,72,42,53,65,66,53,32,46,46,12,36,42,40,32,30,49,12,48,52,36,48,55,43,33,40,71,77,35,46,35,85,72,19,36,42,35,37,53,53,50,60,64,36,42,48,78,81,56,88,26,39,50,37,36,24,27,19,42,35,25,30,53,45,45,47,47,39,51,25,69,77,31,77,66,40,43,25,37,36,32,16,55,63,50,48,89,33,79,71,42,62,71,51,60,78,68,71,71,64,68,80,67,25,44,64,50,17,30,13,20,34,58,39,37,56,74,20,78,87,30,56,69,45,55,56,24,52,47,53,46,32,43,37,63,68,60,50,58,74,39,40,70,61,42,64,74,44,67,45,29,29,72,23,45,28,84,55,119

Sequence (570 aa):
MAFPPYTKTFHRGSYAGIDPSRPELSTSGKVVLITGGGSGIGCRIAHAFATSGCKKIAILGRTVGSLEKTKKEIEGDHAGVTVHAEIADIADTEAVSKAFEGASKALGKIDIVIGNAGYLPDTKPIAQADTEEWFRGMTINVKGTLNLTKSFLQCAAEKPTFVHVSTGGCHIEPMPANSGYAVSKMAAARLMEYFAFENPDVRVHNIHPGVVQTEMFQKSSELGMEFEFDDIELPASFAVWIVSPEAEFLKGKFVWSNWDVEELKAKKEQLKSSQGLTLGLLGWPMAFPPYTKTFHRGSYAGIDPSRPELSTSGKVVLITGGGSGIGCRIAHAFATSGCKKIAILGRTVGSLEKTKKEIEGDHAGVTVHAEIADIADTEAVSKAFEGASKALGKIDIVIGNAGYLPDTKPIAQADTEEWFRGMTINVKGTLNLTKSFLQCAAEKPTFVHVSTGGCHIEPMPANSGYAVSKMAAARLMEYFAFENPDVRVHNIHPGVVQTEMFQKSSELGMEFEFDDIELPASFAVWIVSPEAEFLKGKFVWSNWDVEELKAKKEQLKSSQGLTLGLLGWP

Radius of gyration: 24.46 Å; Cα contacts (8 Å, |Δi|>4): 1278; chains: 2; bounding box: 50×77×56 Å

Organism: Alternaria alternata (NCBI:txid5599)